Protein AF-0000000079720288 (afdb_homodimer)

Secondary structure (DSSP, 8-state):
-----------------HHHHHHHHHHHTT-HHHHHHHHTT--SHHHHHHHHHHHHHHT-HHHHHHHHHHHHHH-TT-HHHHHHHHHHHHHTT-HHHHHHHHHHHHHH-TT-HHHHHHHHHHHHHTT-HHHHHHHHHHHHHH-TT-HHHHHHHHHHHHHTT-HHHHHHHHHHHHHH-TT-HHHHHHHHHHHHHTT-HHHHHHHHHHHHHTT---HHHHHHHHHHHHHTT-HHHHHHHHHHHHTT-TT-HHHHHHHHHHHHHTT-HHHHHHHHHHHHHHH----HHHHHHHHHHHHHTT-HHHHHHHHHHHHHH-TT-HHHHHHHHHHHHHHH--HHHHHHHHHHHHHHHGGG--HHHHHHHHHHHHHHHHHHHT--/-----------------HHHHHHHHHHHTT-HHHHHHHHTT--SHHHHHHHHHHHHHHT-HHHHHHHHHHHHHH-TT-HHHHHHHHHHHHHTT-HHHHHHHHHHHHHH-TT-HHHHHHHHHHHHHTT-HHHHHHHHHHHHHH-TT-HHHHHHHHHHHHHTT-HHHHHHHHHHHHHH-TT-HHHHHHHHHHHHHTT-HHHHHHHHHHHHHTT---HHHHHHHHHHHHHTT-HHHHHHHHHHHHTT-TT-HHHHHHHHHHHHHTT-HHHHHHHHHHHHHHH----HHHHHHHHHHHHHTT-HHHHHHHHHHHHHH-TT-HHHHHHHHHHHHHHH--HHHHHHHHHHHHHHHGGG--HHHHHHHHHHHHHHHHHHHH--

Solvent-accessible surface area (backbone atoms only — not comparable to full-atom values): 38077 Å² total; per-residue (Å²): 137,83,79,76,79,78,77,77,76,73,77,74,74,73,67,78,53,74,65,52,54,54,24,46,50,30,42,71,66,56,39,32,72,62,14,36,59,51,24,65,74,39,87,46,70,68,30,48,53,48,37,19,52,33,28,45,74,53,62,36,50,69,62,14,48,53,42,30,47,54,51,33,73,75,38,74,79,42,57,64,49,42,52,53,40,24,53,49,25,49,76,70,65,36,31,69,62,16,29,54,44,22,50,51,49,25,68,77,43,75,77,44,35,52,34,26,32,53,26,13,54,20,25,45,77,67,71,38,49,73,62,12,50,50,25,20,49,49,14,29,71,67,31,68,61,41,38,70,32,30,43,53,51,21,54,52,24,44,76,69,69,34,45,69,62,20,50,61,38,30,50,43,33,36,71,72,32,72,81,42,60,71,46,42,48,46,54,19,49,29,28,41,76,69,68,34,41,83,70,10,44,61,37,50,52,48,36,46,74,72,66,52,86,47,62,68,55,25,49,52,46,16,53,39,28,43,75,69,66,36,33,69,60,12,26,52,26,14,52,56,33,30,72,78,38,80,68,39,41,67,30,29,36,44,32,11,51,22,28,43,77,68,68,36,54,68,61,11,49,54,28,32,52,48,20,52,59,61,54,60,71,74,53,27,66,55,27,41,51,52,15,52,51,25,48,76,67,68,34,51,70,60,15,36,54,24,19,49,50,16,22,69,53,34,75,81,41,62,64,34,52,48,49,31,29,54,46,44,38,69,68,67,66,42,49,69,62,28,40,53,43,39,49,52,47,41,74,75,57,38,83,67,80,42,73,67,40,53,52,40,54,54,48,44,54,52,32,52,49,54,52,57,70,68,55,130,136,84,80,78,78,78,77,76,74,74,76,73,74,75,67,79,53,76,66,53,54,56,24,46,50,30,43,72,65,56,39,33,70,63,15,37,60,50,24,65,74,40,88,45,69,70,29,48,53,49,37,20,50,32,28,46,73,54,61,37,50,69,61,13,48,53,42,30,47,54,51,31,71,74,36,74,78,43,56,64,49,44,53,54,41,26,53,48,25,49,76,70,66,35,31,68,62,16,30,54,43,24,49,51,49,26,68,76,42,75,77,46,33,51,35,26,32,52,26,13,54,22,25,44,76,68,71,37,50,74,62,11,50,51,25,20,50,50,14,29,70,68,31,67,62,41,38,69,31,29,44,53,51,22,54,52,24,44,76,67,69,34,45,68,60,22,50,62,39,30,50,44,31,35,71,72,31,73,82,41,60,69,46,41,50,46,54,19,49,27,29,42,76,68,68,33,40,83,71,10,44,62,37,50,52,48,36,46,74,72,67,52,85,49,61,68,54,26,49,52,43,16,54,39,28,42,73,69,67,35,35,71,60,11,26,51,27,13,52,55,32,30,73,79,36,81,70,40,41,69,30,30,37,43,31,10,51,22,27,43,77,68,68,36,53,68,62,10,49,52,28,33,51,49,20,53,57,59,55,60,72,75,53,27,67,56,26,41,51,50,14,53,50,25,48,75,66,66,34,52,68,61,15,36,52,26,18,48,50,16,21,68,52,35,77,81,40,63,64,33,54,48,50,32,28,54,46,44,38,69,69,66,66,40,50,70,63,28,39,53,42,40,50,52,47,44,73,75,56,35,83,71,72,42,73,67,37,51,52,42,53,53,49,44,55,50,32,52,51,53,53,56,69,69,55,130

Organism: NCBI:txid616991

Radius of gyration: 35.98 Å; Cα contacts (8 Å, |Δi|>4): 1032; chains: 2; bounding box: 65×144×91 Å

pLDDT: mean 92.81, std 12.72, range [30.75, 98.81]

Sequence (752 aa):
MFRILFLLSVAKVGAQSSTLAVSDSLYADGNYALAINEYAKEGSYSAQLQIARAYNAMGNYDKALVQYDNIVQKNSSHVLAKYELGKLYLKLKKYDAARLVFSELAEKNNLNPEYFYYLGEALKELNLFPEGIAAYKKSVKLDSTHLRSIFQLGKYYVIQRERDSVLKYVNKGLNFYENDVSLINLKALANYNDNLIWLALPYFERLVELGEHKEYIYEKMGYSYFAMAKYEKAKEAYENLLTFDEENPVALFGVGSAYSKLQQLDSAKIYIKKSIEVQKVVLDKEYNALARLAVEQNDLELAIKYYERAFIEDPSGYLYKYEVCLLTDQHYKKPEKSLKCYEEYLNKFGGKKDYFSEFTSKRIVELKEEIHMDTPMFRILFLLSVAKVGAQSSTLAVSDSLYADGNYALAINEYAKEGSYSAQLQIARAYNAMGNYDKALVQYDNIVQKNSSHVLAKYELGKLYLKLKKYDAARLVFSELAEKNNLNPEYFYYLGEALKELNLFPEGIAAYKKSVKLDSTHLRSIFQLGKYYVIQRERDSVLKYVNKGLNFYENDVSLINLKALANYNDNLIWLALPYFERLVELGEHKEYIYEKMGYSYFAMAKYEKAKEAYENLLTFDEENPVALFGVGSAYSKLQQLDSAKIYIKKSIEVQKVVLDKEYNALARLAVEQNDLELAIKYYERAFIEDPSGYLYKYEVCLLTDQHYKKPEKSLKCYEEYLNKFGGKKDYFSEFTSKRIVELKEEIHMDTP

InterPro domains:
  IPR011990 Tetratricopeptide-like helical domain superfamily [G3DSA:1.25.40.10] (16-182)
  IPR011990 Tetratricopeptide-like helical domain superfamily [G3DSA:1.25.40.10] (192-374)
  IPR011990 Tetratricopeptide-like helical domain superfamily [SSF48452] (50-348)
  IPR019734 Tetratricopeptide repeat [PF13181] (217-248)
  IPR019734 Tetratricopeptide repeat [PF13181] (252-279)
  IPR019734 Tetratricopeptide repeat [PF13181] (287-310)
  IPR019734 Tetratricopeptide repeat [PS50005] (45-78)
  IPR019734 Tetratricopeptide repeat [PS50005] (113-146)
  IPR019734 Tetratricopeptide repeat [PS50005] (215-248)
  IPR019734 Tetratricopeptide repeat [PS50005] (284-317)
  IPR019734 Tetratricopeptide repeat [SM00028] (45-78)
  IPR019734 Tetratricopeptide repeat [SM00028] (79-112)
  IPR019734 Tetratricopeptide repeat [SM00028] (113-146)
  IPR019734 Tetratricopeptide repeat [SM00028] (147-180)
  IPR019734 Tetratricopeptide repeat [SM00028] (181-214)
  IPR019734 Tetratricopeptide repeat [SM00028] (215-248)
  IPR019734 Tetratricopeptide repeat [SM00028] (249-282)
  IPR019734 Tetratricopeptide repeat [SM00028] (284-317)

Structure (mmCIF, N/CA/C/O backbone):
data_AF-0000000079720288-model_v1
#
loop_
_entity.id
_entity.type
_entity.pdbx_description
1 polymer 'Tetratricopeptide repeat protein'
#
loop_
_atom_site.group_PDB
_atom_site.id
_atom_site.type_symbol
_atom_site.label_atom_id
_atom_site.label_alt_id
_atom_site.label_comp_id
_atom_site.label_asym_id
_atom_site.label_entity_id
_atom_site.label_seq_id
_atom_site.pdbx_PDB_ins_code
_atom_site.Cartn_x
_atom_site.C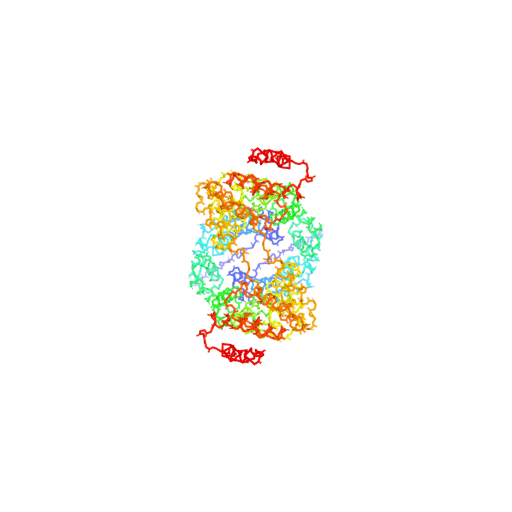artn_y
_atom_site.Cartn_z
_atom_site.occupancy
_atom_site.B_iso_or_equiv
_atom_site.auth_seq_id
_atom_site.auth_comp_id
_atom_site.auth_asym_id
_atom_site.auth_atom_id
_atom_site.pdbx_PDB_model_num
ATOM 1 N N . MET A 1 1 ? 18.625 80.125 20.625 1 30.75 1 MET A N 1
ATOM 2 C CA . MET A 1 1 ? 17.859 79.188 21.453 1 30.75 1 MET A CA 1
ATOM 3 C C . MET A 1 1 ? 16.969 78.312 20.594 1 30.75 1 MET A C 1
ATOM 5 O O . MET A 1 1 ? 15.914 78.75 20.125 1 30.75 1 MET A O 1
ATOM 9 N N . PHE A 1 2 ? 17.562 77.438 19.719 1 38.78 2 PHE A N 1
ATOM 10 C CA . PHE A 1 2 ? 17 76.562 18.703 1 38.78 2 PHE A CA 1
ATOM 11 C C . PHE A 1 2 ? 16.172 75.438 19.359 1 38.78 2 PHE A C 1
ATOM 13 O O . PHE A 1 2 ? 16.719 74.625 20.094 1 38.78 2 PHE A O 1
ATOM 20 N N . ARG A 1 3 ? 14.852 75.688 19.672 1 45.75 3 ARG A N 1
ATOM 21 C CA . ARG A 1 3 ? 13.859 74.75 20.188 1 45.75 3 ARG A CA 1
ATOM 22 C C . ARG A 1 3 ? 13.688 73.562 19.25 1 45.75 3 ARG A C 1
ATOM 24 O O . ARG A 1 3 ? 13.258 73.688 18.109 1 45.75 3 ARG A O 1
ATOM 31 N N . ILE A 1 4 ? 14.586 72.562 19.312 1 41.19 4 ILE A N 1
ATOM 32 C CA . ILE A 1 4 ? 14.438 71.312 18.609 1 41.19 4 ILE A CA 1
ATOM 33 C C . ILE A 1 4 ? 13.172 70.562 19.078 1 41.19 4 ILE A C 1
ATOM 35 O O . ILE A 1 4 ? 13.031 70.25 20.266 1 41.19 4 ILE A O 1
ATOM 39 N N . LEU A 1 5 ? 12.008 70.875 18.5 1 36.59 5 LEU A N 1
ATOM 40 C CA . LEU A 1 5 ? 10.742 70.188 18.688 1 36.59 5 LEU A CA 1
ATOM 41 C C . LEU A 1 5 ? 10.875 68.688 18.297 1 36.59 5 LEU A C 1
ATOM 43 O O . LEU A 1 5 ? 11.102 68.375 17.125 1 36.59 5 LEU A O 1
ATOM 47 N N . PHE A 1 6 ? 11.43 67.875 19.219 1 37.09 6 PHE A N 1
ATOM 48 C CA . PHE A 1 6 ? 11.453 66.438 19.047 1 37.09 6 PHE A CA 1
ATOM 49 C C . PHE A 1 6 ? 10.031 65.938 18.922 1 37.09 6 PHE A C 1
ATOM 51 O O . PHE A 1 6 ? 9.242 66 19.859 1 37.09 6 PHE A O 1
ATOM 58 N N . LEU A 1 7 ? 9.43 65.812 17.703 1 36.62 7 LEU A N 1
ATOM 59 C CA . LEU A 1 7 ? 8.164 65.188 17.406 1 36.62 7 LEU A CA 1
ATOM 60 C C . LEU A 1 7 ? 8.25 63.688 17.719 1 36.62 7 LEU A C 1
ATOM 62 O O . LEU A 1 7 ? 9.031 62.969 17.109 1 36.62 7 LEU A O 1
ATOM 66 N N . LEU A 1 8 ? 7.98 63.281 18.953 1 35.34 8 LEU A N 1
ATOM 67 C CA . LEU A 1 8 ? 7.789 61.906 19.375 1 35.34 8 LEU A CA 1
ATOM 68 C C . LEU A 1 8 ? 6.68 61.219 18.562 1 35.34 8 LEU A C 1
ATOM 70 O O . LEU A 1 8 ? 5.512 61.594 18.688 1 35.34 8 LEU A O 1
ATOM 74 N N . SER A 1 9 ? 6.957 60.844 17.328 1 34.72 9 SER A N 1
ATOM 75 C CA . SER A 1 9 ? 5.992 60 16.609 1 34.72 9 SER A CA 1
ATOM 76 C C . SER A 1 9 ? 5.688 58.719 17.375 1 34.72 9 SER A C 1
ATOM 78 O O . SER A 1 9 ? 6.586 57.906 17.609 1 34.72 9 SER A O 1
ATOM 80 N N . VAL A 1 10 ? 4.793 58.75 18.281 1 37.22 10 VAL A N 1
ATOM 81 C CA . VAL A 1 10 ? 4.258 57.562 18.938 1 37.22 10 VAL A CA 1
ATOM 82 C C . VAL A 1 10 ? 3.775 56.562 17.875 1 37.22 10 VAL A C 1
ATOM 84 O O . VAL A 1 10 ? 2.893 56.906 17.078 1 37.22 10 VAL A O 1
ATOM 87 N N . ALA A 1 11 ? 4.637 55.719 17.406 1 40 11 ALA A N 1
ATOM 88 C CA . ALA A 1 11 ? 4.219 54.562 16.609 1 40 11 ALA A CA 1
ATOM 89 C C . ALA A 1 11 ? 3.08 53.812 17.281 1 40 11 ALA A C 1
ATOM 91 O O . ALA A 1 11 ? 3.217 53.375 18.422 1 40 11 ALA A O 1
ATOM 92 N N . LYS A 1 12 ? 1.829 54.156 17 1 40.34 12 LYS A N 1
ATOM 93 C CA . LYS A 1 12 ? 0.601 53.438 17.328 1 40.34 12 LYS A CA 1
ATOM 94 C C . LYS A 1 12 ? 0.75 51.938 17.062 1 40.34 12 LYS A C 1
ATOM 96 O O . LYS A 1 12 ? 0.795 51.5 15.914 1 40.34 12 LYS A O 1
ATOM 101 N N . VAL A 1 13 ? 1.497 51.281 17.828 1 39.47 13 VAL A N 1
ATOM 102 C CA . VAL A 1 13 ? 1.379 49.844 17.812 1 39.47 13 VAL A CA 1
ATOM 103 C C . VAL A 1 13 ? -0.095 49.438 17.812 1 39.47 13 VAL A C 1
ATOM 105 O O . VAL A 1 13 ? -0.84 49.812 18.734 1 39.47 13 VAL A O 1
ATOM 108 N N . GLY A 1 14 ? -0.836 49.312 16.703 1 37.09 14 GLY A N 1
ATOM 109 C CA . GLY A 1 14 ? -2.242 49 16.5 1 37.09 14 GLY A CA 1
ATOM 110 C C . GLY A 1 14 ? -2.762 47.906 17.422 1 37.09 14 GLY A C 1
ATOM 111 O O . GLY A 1 14 ? -2.154 46.844 17.547 1 37.09 14 GLY A O 1
ATOM 112 N N . ALA A 1 15 ? -3.4 48.219 18.547 1 41.47 15 ALA A N 1
ATOM 113 C CA . ALA A 1 15 ? -4.301 47.344 19.312 1 41.47 15 ALA A CA 1
ATOM 114 C C . ALA A 1 15 ? -5.023 46.344 18.406 1 41.47 15 ALA A C 1
ATOM 116 O O . ALA A 1 15 ? -5.609 46.75 17.391 1 41.47 15 ALA A O 1
ATOM 117 N N . GLN A 1 16 ? -4.566 45.156 18.312 1 50.44 16 GLN A N 1
ATOM 118 C CA . GLN A 1 16 ? -5.473 44.219 17.625 1 50.44 16 GLN A CA 1
ATOM 119 C C . GLN A 1 16 ? -6.93 44.562 17.938 1 50.44 16 GLN A C 1
ATOM 121 O O . GLN A 1 16 ? -7.301 44.719 19.094 1 50.44 16 GLN A O 1
ATOM 126 N N . SER A 1 17 ? -7.668 45.219 17.094 1 53.34 17 SER A N 1
ATOM 127 C CA . SER A 1 17 ? -9.078 45.562 17.25 1 53.34 17 SER A CA 1
ATOM 128 C C . SER A 1 17 ? -9.859 44.438 17.891 1 53.34 17 SER A C 1
ATOM 130 O O . SER A 1 17 ? -9.508 43.25 17.734 1 53.34 17 SER A O 1
ATOM 132 N N . SER A 1 18 ? -10.578 44.594 19.109 1 61 18 SER A N 1
ATOM 133 C CA . SER A 1 18 ? -11.492 43.688 19.781 1 61 18 SER A CA 1
ATOM 134 C C . SER A 1 18 ? -12.133 42.688 18.812 1 61 18 SER A C 1
ATOM 136 O O . SER A 1 18 ? -12.305 41.531 19.141 1 61 18 SER A O 1
ATOM 138 N N . THR A 1 19 ? -12.328 43.031 17.547 1 64.69 19 THR A N 1
ATOM 139 C CA . THR A 1 19 ? -12.961 42.188 16.531 1 64.69 19 THR A CA 1
ATOM 140 C C . THR A 1 19 ? -12.023 41.094 16.094 1 64.69 19 THR A C 1
ATOM 142 O O . THR A 1 19 ? -12.438 39.938 15.914 1 64.69 19 THR A O 1
ATOM 145 N N . LEU A 1 20 ? -10.734 41.312 16.094 1 77.25 20 LEU A N 1
ATOM 146 C CA . LEU A 1 20 ? -9.766 40.312 15.672 1 77.25 20 LEU A CA 1
ATOM 147 C C . LEU A 1 20 ? -9.555 39.25 16.75 1 77.25 20 LEU A C 1
ATOM 149 O O . LEU A 1 20 ? -9.344 38.062 16.438 1 77.25 20 LEU A O 1
ATOM 153 N N . ALA A 1 21 ? -9.867 39.688 17.922 1 80.62 21 ALA A N 1
ATOM 154 C CA . ALA A 1 21 ? -9.703 38.719 19.016 1 80.62 21 ALA A CA 1
ATOM 155 C C . ALA A 1 21 ? -10.781 37.656 18.969 1 80.62 21 ALA A C 1
ATOM 157 O O . ALA A 1 21 ? -10.5 36.469 19.188 1 80.62 21 ALA A O 1
ATOM 158 N N . VAL A 1 22 ? -12.055 38.125 18.703 1 84.5 22 VAL A N 1
ATOM 159 C CA . VAL A 1 22 ? -13.164 37.188 18.641 1 84.5 22 VAL A CA 1
ATOM 160 C C . VAL A 1 22 ? -12.961 36.25 17.453 1 84.5 22 VAL A C 1
ATOM 162 O O . VAL A 1 22 ? -13.109 35.031 17.578 1 84.5 22 VAL A O 1
ATOM 165 N N . SER A 1 23 ? -12.641 36.75 16.266 1 87.5 23 SER A N 1
ATOM 166 C CA . SER A 1 23 ? -12.43 35.969 15.062 1 87.5 23 SER A CA 1
ATOM 167 C C . SER A 1 23 ? -11.258 35 15.234 1 87.5 23 SER A C 1
ATOM 169 O O . SER A 1 23 ? -11.336 33.844 14.844 1 87.5 23 SER A O 1
ATOM 171 N N . ASP A 1 24 ? -10.266 35.438 15.906 1 88.25 24 ASP A N 1
ATOM 172 C CA . ASP A 1 24 ? -9.102 34.594 16.172 1 88.25 24 ASP A CA 1
ATOM 173 C C . ASP A 1 24 ? -9.453 33.438 17.109 1 88.25 24 ASP A C 1
ATOM 175 O O . ASP A 1 24 ? -8.961 32.312 16.953 1 88.25 24 ASP A O 1
ATOM 179 N N . SER A 1 25 ? -10.227 33.781 18.078 1 86.81 25 SER A N 1
ATOM 180 C CA . SER A 1 25 ? -10.672 32.75 19.016 1 86.81 25 SER A CA 1
ATOM 181 C C . SER A 1 25 ? -11.492 31.672 18.297 1 86.81 25 SER A C 1
ATOM 183 O O . SER A 1 25 ? -11.273 30.469 18.5 1 86.81 25 SER A O 1
ATOM 185 N N . LEU A 1 26 ? -12.398 32.094 17.422 1 87 26 LEU A N 1
ATOM 186 C CA . LEU A 1 26 ? -13.211 31.172 16.641 1 87 26 LEU A CA 1
ATOM 187 C C . LEU A 1 26 ? -12.328 30.297 15.758 1 87 26 LEU A C 1
ATOM 189 O O . LEU A 1 26 ? -12.5 29.078 15.719 1 87 26 LEU A O 1
ATOM 193 N N . TYR A 1 27 ? -11.391 30.859 15.109 1 90.06 27 TYR A N 1
ATOM 194 C CA . TYR A 1 27 ? -10.453 30.141 14.258 1 90.06 27 TYR A CA 1
ATOM 195 C C . TYR A 1 27 ? -9.648 29.141 15.062 1 90.06 27 TYR A C 1
ATOM 197 O O . TYR A 1 27 ? -9.492 27.984 14.656 1 90.06 27 TYR A O 1
ATOM 205 N N . ALA A 1 28 ? -9.133 29.562 16.172 1 86.5 28 ALA A N 1
ATOM 206 C CA . ALA A 1 28 ? -8.289 28.719 17.016 1 86.5 28 ALA A CA 1
ATOM 207 C C . ALA A 1 28 ? -9.062 27.5 17.531 1 86.5 28 ALA A C 1
ATOM 209 O O . ALA A 1 28 ? -8.492 26.438 17.719 1 86.5 28 ALA A O 1
ATOM 210 N N . ASP A 1 29 ? -10.336 27.672 17.688 1 83.88 29 ASP A N 1
ATOM 211 C CA . ASP A 1 29 ? -11.195 26.594 18.188 1 83.88 29 ASP A CA 1
ATOM 212 C C . ASP A 1 29 ? -11.672 25.688 17.062 1 83.88 29 ASP A C 1
ATOM 214 O O . ASP A 1 29 ? -12.359 24.703 17.297 1 83.88 29 ASP A O 1
ATOM 218 N N . GLY A 1 30 ? -11.383 26.078 15.883 1 87 30 GLY A N 1
ATOM 219 C CA . GLY A 1 30 ? -11.742 25.25 14.742 1 87 30 GLY A CA 1
ATOM 220 C C . GLY A 1 30 ? -13.078 25.625 14.133 1 87 30 GLY A C 1
ATOM 221 O O . GLY A 1 30 ? -13.586 24.922 13.25 1 87 30 GLY A O 1
ATOM 222 N N . ASN A 1 31 ? -13.68 26.641 14.711 1 86.31 31 ASN A N 1
ATOM 223 C CA . ASN A 1 31 ? -14.93 27.125 14.133 1 86.31 31 ASN A CA 1
ATOM 224 C C . ASN A 1 31 ? -14.672 28.016 12.922 1 86.31 31 ASN A C 1
ATOM 226 O O . ASN A 1 31 ? -14.891 29.234 12.977 1 86.31 31 ASN A O 1
ATOM 230 N N . TYR A 1 32 ? -14.328 27.422 11.828 1 91 32 TYR A N 1
ATOM 231 C CA . TYR A 1 32 ? -13.766 28.141 10.688 1 91 32 TYR A CA 1
ATOM 232 C C . TYR A 1 32 ? -14.844 28.938 9.961 1 91 32 TYR A C 1
ATOM 234 O O . TYR A 1 32 ? -14.602 30.078 9.547 1 91 32 TYR A O 1
ATOM 242 N N . ALA A 1 33 ? -16.031 28.344 9.789 1 86.25 33 ALA A N 1
ATOM 243 C CA . ALA A 1 33 ? -17.094 29.047 9.086 1 86.25 33 ALA A CA 1
ATOM 244 C C . ALA A 1 33 ? -17.453 30.344 9.789 1 86.25 33 ALA A C 1
ATOM 246 O O . ALA A 1 33 ? -17.547 31.406 9.156 1 86.25 33 ALA A O 1
ATOM 247 N N . LEU A 1 34 ? -17.625 30.234 11.078 1 86.94 34 LEU A N 1
ATOM 248 C CA . LEU A 1 34 ? -17.953 31.422 11.859 1 86.94 34 LEU A CA 1
ATOM 249 C C . LEU A 1 34 ? -16.797 32.406 11.859 1 86.94 34 LEU A C 1
ATOM 251 O O . LEU A 1 34 ? -17.016 33.625 11.789 1 86.94 34 LEU A O 1
ATOM 255 N N . ALA A 1 35 ? -15.609 31.859 11.977 1 91.62 35 ALA A N 1
ATOM 256 C CA . ALA A 1 35 ? -14.43 32.719 11.938 1 91.62 35 ALA A CA 1
ATOM 257 C C . ALA A 1 35 ? -14.359 33.5 10.633 1 91.62 35 ALA A C 1
ATOM 259 O O . ALA A 1 35 ? -14.07 34.688 10.633 1 91.62 35 ALA A O 1
ATOM 260 N N . ILE A 1 36 ? -14.609 32.875 9.531 1 92.12 36 ILE A N 1
ATOM 261 C CA . ILE A 1 36 ? -14.555 33.5 8.219 1 92.12 36 ILE A CA 1
ATOM 262 C C . ILE A 1 36 ? -15.539 34.656 8.172 1 92.12 36 ILE A C 1
ATOM 264 O O . ILE A 1 36 ? -15.203 35.75 7.707 1 92.12 36 ILE A O 1
ATOM 268 N N . ASN A 1 37 ? -16.781 34.438 8.672 1 90.38 37 ASN A N 1
ATOM 269 C CA . ASN A 1 37 ? -17.797 35.5 8.688 1 90.38 37 ASN A CA 1
ATOM 270 C C . ASN A 1 37 ? -17.344 36.688 9.508 1 90.38 37 ASN A C 1
ATOM 272 O O . ASN A 1 37 ? -17.578 37.844 9.117 1 90.38 37 ASN A O 1
ATOM 276 N N . GLU A 1 38 ? -16.734 36.375 10.625 1 91.31 38 GLU A N 1
ATOM 277 C CA . GLU A 1 38 ? -16.266 37.469 11.484 1 91.31 38 GLU A CA 1
ATOM 278 C C . GLU A 1 38 ? -15.086 38.188 10.844 1 91.31 38 GLU A C 1
ATOM 280 O O . GLU A 1 38 ? -15.008 39.438 10.898 1 91.31 38 GLU A O 1
ATOM 285 N N . TYR A 1 39 ? -14.148 37.469 10.242 1 93.75 39 TYR A N 1
ATOM 286 C CA . TYR A 1 39 ? -13 38.062 9.586 1 93.75 39 TYR A CA 1
ATOM 287 C C . TYR A 1 39 ? -13.438 38.938 8.414 1 93.75 39 TYR A C 1
ATOM 289 O O . TYR A 1 39 ? -12.82 39.969 8.141 1 93.75 39 TYR A O 1
ATOM 297 N N . ALA A 1 40 ? -14.445 38.5 7.742 1 91.88 40 ALA A N 1
ATOM 298 C CA . ALA A 1 40 ? -14.906 39.188 6.539 1 91.88 40 ALA A CA 1
ATOM 299 C C . ALA A 1 40 ? -15.367 40.594 6.859 1 91.88 40 ALA A C 1
ATOM 301 O O . ALA A 1 40 ? -15.43 41.469 5.973 1 91.88 40 ALA A O 1
ATOM 302 N N . LYS A 1 41 ? -15.656 40.75 8.148 1 91.44 41 LYS A N 1
ATOM 303 C CA . LYS A 1 41 ? -16.109 42.062 8.562 1 91.44 41 LYS A CA 1
ATOM 304 C C . LYS A 1 41 ? -14.93 43.031 8.656 1 91.44 41 LYS A C 1
ATOM 306 O O . LYS A 1 41 ? -15.133 44.25 8.688 1 91.44 41 LYS A O 1
ATOM 311 N N . GLU A 1 42 ? -13.828 42.281 8.703 1 84.94 42 GLU A N 1
ATOM 312 C CA . GLU A 1 42 ? -12.602 43.062 8.789 1 84.94 42 GLU A CA 1
ATOM 313 C C . GLU A 1 42 ? -11.867 43.094 7.449 1 84.94 42 GLU A C 1
ATOM 315 O O . GLU A 1 42 ? -11.828 42.094 6.734 1 84.94 42 GLU A O 1
ATOM 320 N N . GLY A 1 43 ? -11.562 44.125 6.797 1 81.44 43 GLY A N 1
ATOM 321 C CA . GLY A 1 43 ? -10.914 44.281 5.504 1 81.44 43 GLY A CA 1
ATOM 322 C C . GLY A 1 43 ? -9.406 44.375 5.594 1 81.44 43 GLY A C 1
ATOM 323 O O . GLY A 1 43 ? -8.734 44.688 4.609 1 81.44 43 GLY A O 1
ATOM 324 N N . SER A 1 44 ? -8.836 43.969 6.707 1 87.5 44 SER A N 1
ATOM 325 C CA . SER A 1 44 ? -7.391 44.094 6.898 1 87.5 44 SER A CA 1
ATOM 326 C C . SER A 1 44 ? -6.66 42.906 6.266 1 87.5 44 SER A C 1
ATOM 328 O O . SER A 1 44 ? -7.273 41.906 5.934 1 87.5 44 SER A O 1
ATOM 330 N N . TYR A 1 45 ? -5.387 43.094 5.984 1 88.62 45 TYR A N 1
ATOM 331 C CA . TYR A 1 45 ? -4.523 42.031 5.5 1 88.62 45 TYR A CA 1
ATOM 332 C C . TYR A 1 45 ? -4.613 40.812 6.402 1 88.62 45 TYR A C 1
ATOM 334 O O . TYR A 1 45 ? -4.754 39.688 5.918 1 88.62 45 TYR A O 1
ATOM 342 N N . SER A 1 46 ? -4.461 41.031 7.68 1 89.06 46 SER A N 1
ATOM 343 C CA . SER A 1 46 ? -4.5 39.938 8.641 1 89.06 46 SER A CA 1
ATOM 344 C C . SER A 1 46 ? -5.805 39.156 8.539 1 89.06 46 SER A C 1
ATOM 346 O O . SER A 1 46 ? -5.801 37.938 8.555 1 89.06 46 SER A O 1
ATOM 348 N N . ALA A 1 47 ? -6.863 39.875 8.414 1 92.31 47 ALA A N 1
ATOM 349 C CA . ALA A 1 47 ? -8.164 39.219 8.289 1 92.31 47 ALA A CA 1
ATOM 350 C C . ALA A 1 47 ? -8.258 38.406 7.004 1 92.31 47 ALA A C 1
ATOM 352 O O . ALA A 1 47 ? -8.766 37.281 7.004 1 92.31 47 ALA A O 1
ATOM 353 N N . GLN A 1 48 ? -7.797 38.969 5.922 1 93.19 48 GLN A N 1
ATOM 354 C CA . GLN A 1 48 ? -7.816 38.25 4.641 1 93.19 48 GLN A CA 1
ATOM 355 C C . GLN A 1 48 ? -6.973 37 4.695 1 93.19 48 GLN A C 1
ATOM 357 O O . GLN A 1 48 ? -7.383 35.938 4.18 1 93.19 48 GLN A O 1
ATOM 362 N N . LEU A 1 49 ? -5.805 37.062 5.254 1 94.19 49 LEU A N 1
ATOM 363 C CA . LEU A 1 49 ? -4.938 35.906 5.402 1 94.19 49 LEU A CA 1
ATOM 364 C C . LEU A 1 49 ? -5.613 34.812 6.234 1 94.19 49 LEU A C 1
ATOM 366 O O . LEU A 1 49 ? -5.543 33.656 5.898 1 94.19 49 LEU A O 1
ATOM 370 N N . GLN A 1 50 ? -6.297 35.281 7.285 1 94.5 50 GLN A N 1
ATOM 371 C CA . GLN A 1 50 ? -6.977 34.312 8.156 1 94.5 50 GLN A CA 1
ATOM 372 C C . GLN A 1 50 ? -8.148 33.656 7.441 1 94.5 50 GLN A C 1
ATOM 374 O O . GLN A 1 50 ? -8.453 32.469 7.691 1 94.5 50 GLN A O 1
ATOM 379 N N . ILE A 1 51 ? -8.805 34.375 6.566 1 95.38 51 ILE A N 1
ATOM 380 C CA . ILE A 1 51 ? -9.867 33.781 5.766 1 95.38 51 ILE A CA 1
ATOM 381 C C . ILE A 1 51 ? -9.289 32.719 4.855 1 95.38 51 ILE A C 1
ATOM 383 O O . ILE A 1 51 ? -9.844 31.625 4.75 1 95.38 51 ILE A O 1
ATOM 387 N N . ALA A 1 52 ? -8.141 33 4.184 1 96.38 52 ALA A N 1
ATOM 388 C CA . ALA A 1 52 ? -7.461 32 3.355 1 96.38 52 ALA A CA 1
ATOM 389 C C . ALA A 1 52 ? -7.109 30.75 4.168 1 96.38 52 ALA A C 1
ATOM 391 O O . ALA A 1 52 ? -7.375 29.625 3.738 1 96.38 52 ALA A O 1
ATOM 392 N N . ARG A 1 53 ? -6.582 30.969 5.355 1 96 53 ARG A N 1
ATOM 393 C CA . ARG A 1 53 ? -6.203 29.875 6.25 1 96 53 ARG A CA 1
ATOM 394 C C . ARG A 1 53 ? -7.422 29.047 6.66 1 96 53 ARG A C 1
ATOM 396 O O . ARG A 1 53 ? -7.348 27.828 6.758 1 96 53 ARG A O 1
ATOM 403 N N . ALA A 1 54 ? -8.492 29.734 6.922 1 95.06 54 ALA A N 1
ATOM 404 C CA . ALA A 1 54 ? -9.719 29.047 7.332 1 95.06 54 ALA A CA 1
ATOM 405 C C . ALA A 1 54 ? -10.25 28.141 6.219 1 95.06 54 ALA A C 1
ATOM 407 O O . ALA A 1 54 ? -10.594 26.984 6.461 1 95.06 54 ALA A O 1
ATOM 408 N N . TYR A 1 55 ? -10.242 28.656 4.977 1 95.38 55 TYR A N 1
ATOM 409 C CA . TYR A 1 55 ? -10.672 27.828 3.855 1 95.38 55 TYR A CA 1
ATOM 410 C C . TYR A 1 55 ? -9.742 26.641 3.668 1 95.38 55 TYR A C 1
ATOM 412 O O . TYR A 1 55 ? -10.203 25.531 3.379 1 95.38 55 TYR A O 1
ATOM 420 N N . ASN A 1 56 ? -8.461 26.859 3.801 1 95.94 56 ASN A N 1
ATOM 421 C CA . ASN A 1 56 ? -7.488 25.781 3.713 1 95.94 56 ASN A CA 1
ATOM 422 C C . ASN A 1 56 ? -7.738 24.719 4.781 1 95.94 56 ASN A C 1
ATOM 424 O O . ASN A 1 56 ? -7.73 23.516 4.488 1 95.94 56 ASN A O 1
ATOM 428 N N . ALA A 1 57 ? -7.992 25.156 5.992 1 93.62 57 ALA A N 1
ATOM 429 C CA . ALA A 1 57 ? -8.234 24.25 7.109 1 93.62 57 ALA A CA 1
ATOM 430 C C . ALA A 1 57 ? -9.516 23.453 6.898 1 93.62 57 ALA A C 1
ATOM 432 O O . ALA A 1 57 ? -9.602 22.281 7.289 1 93.62 57 ALA A O 1
ATOM 433 N N . MET A 1 58 ? -10.492 24.047 6.273 1 93.31 58 MET A N 1
ATOM 434 C CA . MET A 1 58 ? -11.773 23.406 6.012 1 93.31 58 MET A CA 1
ATOM 435 C C . MET A 1 58 ? -11.656 22.406 4.867 1 93.31 58 MET A C 1
ATOM 437 O O . MET A 1 58 ? -12.547 21.578 4.672 1 93.31 58 MET A O 1
ATOM 441 N N . GLY A 1 59 ? -10.617 22.562 4.094 1 94.19 59 GLY A N 1
ATOM 442 C CA . GLY A 1 59 ? -10.406 21.656 2.973 1 94.19 59 GLY A CA 1
ATOM 443 C C . GLY A 1 59 ? -10.953 22.203 1.663 1 94.19 59 GLY A C 1
ATOM 444 O O . GLY A 1 59 ? -10.922 21.5 0.642 1 94.19 59 GLY A O 1
ATOM 445 N N . ASN A 1 60 ? -11.57 23.359 1.724 1 94.94 60 ASN A N 1
ATOM 446 C CA . ASN A 1 60 ? -11.969 24 0.473 1 94.94 60 ASN A CA 1
ATOM 447 C C . ASN A 1 60 ? -10.789 24.703 -0.199 1 94.94 60 ASN A C 1
ATOM 449 O O . ASN A 1 60 ? -10.617 25.906 -0.051 1 94.94 60 ASN A O 1
ATOM 453 N N . TYR A 1 61 ? -10.016 23.984 -0.931 1 97.06 61 TYR A N 1
ATOM 454 C CA . TYR A 1 61 ? -8.719 24.438 -1.426 1 97.06 61 TYR A CA 1
ATOM 455 C C . TYR A 1 61 ? -8.898 25.422 -2.576 1 97.06 61 TYR A C 1
ATOM 457 O O . TYR A 1 61 ? -8.078 26.328 -2.758 1 97.06 61 TYR A O 1
ATOM 465 N N . ASP A 1 62 ? -9.977 25.328 -3.379 1 95.75 62 ASP A N 1
ATOM 466 C CA . ASP A 1 62 ? -10.227 26.281 -4.449 1 95.75 62 ASP A CA 1
ATOM 467 C C . ASP A 1 62 ? -10.422 27.703 -3.891 1 95.75 62 ASP A C 1
ATOM 469 O O . ASP A 1 62 ? -9.797 28.641 -4.363 1 95.75 62 ASP A O 1
ATOM 473 N N . LYS A 1 63 ? -11.281 27.75 -2.863 1 95.75 63 LYS A N 1
ATOM 474 C CA . LYS A 1 63 ? -11.5 29.062 -2.25 1 95.75 63 LYS A CA 1
ATOM 475 C C . LYS A 1 63 ? -10.234 29.562 -1.555 1 95.75 63 LYS A C 1
ATOM 477 O O . LYS A 1 63 ? -9.922 30.75 -1.602 1 95.75 63 LYS A O 1
ATOM 482 N N . ALA A 1 64 ? -9.547 28.641 -0.868 1 97.5 64 ALA A N 1
ATOM 483 C CA . ALA A 1 64 ? -8.281 29.016 -0.243 1 97.5 64 ALA A CA 1
ATOM 484 C C . ALA A 1 64 ? -7.301 29.578 -1.273 1 97.5 64 ALA A C 1
ATOM 486 O O . ALA A 1 64 ? -6.688 30.625 -1.054 1 97.5 64 ALA A O 1
ATOM 487 N N . LEU A 1 65 ? -7.188 28.906 -2.418 1 97.06 65 LEU A N 1
ATOM 488 C CA . LEU A 1 65 ? -6.277 29.328 -3.48 1 97.06 65 LEU A CA 1
ATOM 489 C C . LEU A 1 65 ? -6.605 30.734 -3.957 1 97.06 65 LEU A C 1
ATOM 491 O O . LEU A 1 65 ? -5.711 31.578 -4.098 1 97.06 65 LEU A O 1
ATOM 495 N N . VAL A 1 66 ? -7.887 31 -4.191 1 95.56 66 VAL A N 1
ATOM 496 C CA . VAL A 1 66 ? -8.328 32.312 -4.668 1 95.56 66 VAL A CA 1
ATOM 497 C C . VAL A 1 66 ? -7.965 33.375 -3.646 1 95.56 66 VAL A C 1
ATOM 499 O O . VAL A 1 66 ? -7.453 34.438 -4.012 1 95.56 66 VAL A O 1
ATOM 502 N N . GLN A 1 67 ? -8.25 33.062 -2.338 1 95.38 67 GLN A N 1
ATOM 503 C CA . GLN A 1 67 ? -7.957 34.031 -1.277 1 95.38 67 GLN A CA 1
ATOM 504 C C . GLN A 1 67 ? -6.461 34.312 -1.189 1 95.38 67 GLN A C 1
ATOM 506 O O . GLN A 1 67 ? -6.051 35.469 -1.141 1 95.38 67 GLN A O 1
ATOM 511 N N . TYR A 1 68 ? -5.613 33.281 -1.185 1 96.75 68 TYR A N 1
ATOM 512 C CA . TYR A 1 68 ? -4.168 33.469 -1.132 1 96.75 68 TYR A CA 1
ATOM 513 C C . TYR A 1 68 ? -3.67 34.25 -2.354 1 96.75 68 TYR A C 1
ATOM 515 O O . TYR A 1 68 ? -2.842 35.156 -2.234 1 96.75 68 TYR A O 1
ATOM 523 N N . ASP A 1 69 ? -4.156 33.875 -3.52 1 94.25 69 ASP A N 1
ATOM 524 C CA . ASP A 1 69 ? -3.736 34.531 -4.762 1 94.25 69 ASP A CA 1
ATOM 525 C C . ASP A 1 69 ? -4.051 36.031 -4.738 1 94.25 69 ASP A C 1
ATOM 527 O O . ASP A 1 69 ? -3.227 36.844 -5.145 1 94.25 69 ASP A O 1
ATOM 531 N N . ASN A 1 70 ? -5.246 36.312 -4.293 1 93.94 70 ASN A N 1
ATOM 532 C CA . ASN A 1 70 ? -5.645 37.688 -4.199 1 93.94 70 ASN A CA 1
ATOM 533 C C . ASN A 1 70 ? -4.699 38.5 -3.301 1 93.94 70 ASN A C 1
ATOM 535 O O . ASN A 1 70 ? -4.332 39.625 -3.625 1 93.94 70 ASN A O 1
ATOM 539 N N . ILE A 1 71 ? -4.324 37.875 -2.172 1 94.44 71 ILE A N 1
ATOM 540 C CA . ILE A 1 71 ? -3.422 38.531 -1.232 1 94.44 71 ILE A CA 1
ATOM 541 C C . ILE A 1 71 ? -2.061 38.75 -1.888 1 94.44 71 ILE A C 1
ATOM 543 O O . ILE A 1 71 ? -1.507 39.844 -1.84 1 94.44 71 ILE A O 1
ATOM 547 N N . VAL A 1 72 ? -1.522 37.781 -2.51 1 93.81 72 VAL A N 1
ATOM 548 C CA . VAL A 1 72 ? -0.167 37.781 -3.051 1 93.81 72 VAL A CA 1
ATOM 549 C C . VAL A 1 72 ? -0.1 38.719 -4.266 1 93.81 72 VAL A C 1
ATOM 551 O O . VAL A 1 72 ? 0.906 39.406 -4.48 1 93.81 72 VAL A O 1
ATOM 554 N N . GLN A 1 73 ? -1.146 38.781 -5.043 1 91.38 73 GLN A N 1
ATOM 555 C CA . GLN A 1 73 ? -1.184 39.625 -6.215 1 91.38 73 GLN A CA 1
ATOM 556 C C . GLN A 1 73 ? -1.262 41.125 -5.812 1 91.38 73 GLN A C 1
ATOM 558 O O . GLN A 1 73 ? -0.704 41.969 -6.492 1 91.38 73 GLN A O 1
ATOM 563 N N . LYS A 1 74 ? -1.97 41.344 -4.746 1 90.25 74 LYS A N 1
ATOM 564 C CA . LYS A 1 74 ? -2.121 42.719 -4.281 1 90.25 74 LYS A CA 1
ATOM 565 C C . LYS A 1 74 ? -0.812 43.25 -3.711 1 90.25 74 LYS A C 1
ATOM 567 O O . LYS A 1 74 ? -0.496 44.438 -3.871 1 90.25 74 LYS A O 1
ATOM 572 N N . ASN A 1 75 ? -0.132 42.438 -2.967 1 85.62 75 ASN A N 1
ATOM 573 C CA . ASN A 1 75 ? 1.146 42.844 -2.381 1 85.62 75 ASN A CA 1
ATOM 574 C C . ASN A 1 75 ? 2.121 41.656 -2.334 1 85.62 75 ASN A C 1
ATOM 576 O O . ASN A 1 75 ? 2.027 40.812 -1.452 1 85.62 75 ASN A O 1
ATOM 580 N N . SER A 1 76 ? 3.082 41.781 -3.166 1 78.38 76 SER A N 1
ATOM 581 C CA . SER A 1 76 ? 4.031 40.688 -3.316 1 78.38 76 SER A CA 1
ATOM 582 C C . SER A 1 76 ? 4.992 40.625 -2.133 1 78.38 76 SER A C 1
ATOM 584 O O . SER A 1 76 ? 5.703 39.625 -1.957 1 78.38 76 SER A O 1
ATOM 586 N N . SER A 1 77 ? 4.902 41.594 -1.292 1 80.62 77 SER A N 1
ATOM 587 C CA . SER A 1 77 ? 5.816 41.594 -0.151 1 80.62 77 SER A CA 1
ATOM 588 C C . SER A 1 77 ? 5.258 40.781 1.011 1 80.62 77 SER A C 1
ATOM 590 O O . SER A 1 77 ? 5.938 40.594 2.02 1 80.62 77 SER A O 1
ATOM 592 N N . HIS A 1 78 ? 4.062 40.312 0.84 1 87.75 78 HIS A N 1
ATOM 593 C CA . HIS A 1 78 ? 3.479 39.469 1.877 1 87.75 78 HIS A CA 1
ATOM 594 C C . HIS A 1 78 ? 4.059 38.062 1.83 1 87.75 78 HIS A C 1
ATOM 596 O O . HIS A 1 78 ? 3.412 37.156 1.33 1 87.75 78 HIS A O 1
ATOM 602 N N . VAL A 1 79 ? 5.176 37.938 2.393 1 90.69 79 VAL A N 1
ATOM 603 C CA . VAL A 1 79 ? 6.004 36.719 2.357 1 90.69 79 VAL A CA 1
ATOM 604 C C . VAL A 1 79 ? 5.238 35.562 2.957 1 90.69 79 VAL A C 1
ATOM 606 O O . VAL A 1 79 ? 5.281 34.438 2.426 1 90.69 79 VAL A O 1
ATOM 609 N N . LEU A 1 80 ? 4.492 35.781 4.012 1 92.56 80 LEU A N 1
ATOM 610 C CA . LEU A 1 80 ? 3.781 34.719 4.719 1 92.56 80 LEU A CA 1
ATOM 611 C C . LEU A 1 80 ? 2.674 34.156 3.848 1 92.56 80 LEU A C 1
ATOM 613 O O . LEU A 1 80 ? 2.527 32.938 3.76 1 92.56 80 LEU A O 1
ATOM 617 N N . ALA A 1 81 ? 1.876 35 3.213 1 94.69 81 ALA A N 1
ATOM 618 C CA . ALA A 1 81 ? 0.821 34.531 2.312 1 94.69 81 ALA A CA 1
ATOM 619 C C . ALA A 1 81 ? 1.404 33.75 1.143 1 94.69 81 ALA A C 1
ATOM 621 O O . ALA A 1 81 ? 0.844 32.75 0.733 1 94.69 81 ALA A O 1
ATOM 622 N N . LYS A 1 82 ? 2.498 34.219 0.638 1 94.75 82 LYS A N 1
ATOM 623 C CA . LYS A 1 82 ? 3.168 33.531 -0.461 1 94.75 82 LYS A CA 1
ATOM 624 C C . LYS A 1 82 ? 3.67 32.156 -0.025 1 94.75 82 LYS A C 1
ATOM 626 O O . LYS A 1 82 ? 3.521 31.172 -0.755 1 94.75 82 LYS A O 1
ATOM 631 N N . TYR A 1 83 ? 4.281 32.094 1.089 1 95.56 83 TYR A N 1
ATOM 632 C CA . TYR A 1 83 ? 4.758 30.859 1.676 1 95.56 83 TYR A CA 1
ATOM 633 C C . TYR A 1 83 ? 3.623 29.844 1.806 1 95.56 83 TYR A C 1
ATOM 635 O O . TYR A 1 83 ? 3.758 28.703 1.384 1 95.56 83 TYR A O 1
ATOM 643 N N . GLU A 1 84 ? 2.498 30.281 2.379 1 96.31 84 GLU A N 1
ATOM 644 C CA . GLU A 1 84 ? 1.341 29.422 2.586 1 96.31 84 GLU A CA 1
ATOM 645 C C . GLU A 1 84 ? 0.7 29.031 1.257 1 96.31 84 GLU A C 1
ATOM 647 O O . GLU A 1 84 ? 0.225 27.906 1.1 1 96.31 84 GLU A O 1
ATOM 652 N N . LEU A 1 85 ? 0.721 29.953 0.317 1 96.94 85 LEU A N 1
ATOM 653 C CA . LEU A 1 85 ? 0.241 29.656 -1.025 1 96.94 85 LEU A CA 1
ATOM 654 C C . LEU A 1 85 ? 1.089 28.562 -1.668 1 96.94 85 LEU A C 1
ATOM 656 O O . LEU A 1 85 ? 0.554 27.641 -2.289 1 96.94 85 LEU A O 1
ATOM 660 N N . GLY A 1 86 ? 2.428 28.641 -1.559 1 97.56 86 GLY A N 1
ATOM 661 C CA . GLY A 1 86 ? 3.314 27.609 -2.064 1 97.56 86 GLY A CA 1
ATOM 662 C C . GLY A 1 86 ? 3.016 26.234 -1.492 1 97.56 86 GLY A C 1
ATOM 663 O O . GLY A 1 86 ? 2.984 25.25 -2.227 1 97.56 86 GLY A O 1
ATOM 664 N N . LYS A 1 87 ? 2.803 26.172 -0.155 1 97.19 87 LYS A N 1
ATOM 665 C CA . LYS A 1 87 ? 2.443 24.906 0.491 1 97.19 87 LYS A CA 1
ATOM 666 C C . LYS A 1 87 ? 1.147 24.344 -0.085 1 97.19 87 LYS A C 1
ATOM 668 O O . LYS A 1 87 ? 1.02 23.141 -0.272 1 97.19 87 LYS A O 1
ATOM 673 N N . LEU A 1 88 ? 0.187 25.234 -0.301 1 97.88 88 LEU A N 1
ATOM 674 C CA . LEU A 1 88 ? -1.085 24.797 -0.871 1 97.88 88 LEU A CA 1
ATOM 675 C C . LEU A 1 88 ? -0.892 24.266 -2.283 1 97.88 88 LEU A C 1
ATOM 677 O O . LEU A 1 88 ? -1.536 23.281 -2.672 1 97.88 88 LEU A O 1
ATOM 681 N N . TYR A 1 89 ? 0.021 24.922 -3.059 1 97.81 89 TYR A N 1
ATOM 682 C CA . TYR A 1 89 ? 0.344 24.406 -4.387 1 97.81 89 TYR A CA 1
ATOM 683 C C . TYR A 1 89 ? 0.843 22.969 -4.316 1 97.81 89 TYR A C 1
ATOM 685 O O . TYR A 1 89 ? 0.445 22.125 -5.121 1 97.81 89 TYR A O 1
ATOM 693 N N . LEU A 1 90 ? 1.712 22.703 -3.336 1 97.56 90 LEU A N 1
ATOM 694 C CA . LEU A 1 90 ? 2.229 21.344 -3.168 1 97.56 90 LEU A CA 1
ATOM 695 C C . LEU A 1 90 ? 1.101 20.375 -2.859 1 97.56 90 LEU A C 1
ATOM 697 O O . LEU A 1 90 ? 1.041 19.281 -3.439 1 97.56 90 LEU A O 1
ATOM 701 N N . LYS A 1 91 ? 0.246 20.781 -1.952 1 94.81 91 LYS A N 1
ATOM 702 C CA . LYS A 1 91 ? -0.888 19.938 -1.566 1 94.81 91 LYS A CA 1
ATOM 703 C C . LYS A 1 91 ? -1.776 19.625 -2.768 1 94.81 91 LYS A C 1
ATOM 705 O O . LYS A 1 91 ? -2.322 18.531 -2.873 1 94.81 91 LYS A O 1
ATOM 710 N N . LEU A 1 92 ? -1.934 20.562 -3.672 1 94.56 92 LEU A N 1
ATOM 711 C CA . LEU A 1 92 ? -2.814 20.438 -4.828 1 94.56 92 LEU A CA 1
ATOM 712 C C . LEU A 1 92 ? -2.061 19.859 -6.023 1 94.56 92 LEU A C 1
ATOM 714 O O . LEU A 1 92 ? -2.564 19.875 -7.148 1 94.56 92 LEU A O 1
ATOM 718 N N . LYS A 1 93 ? -0.786 19.516 -5.84 1 94.69 93 LYS A N 1
ATOM 719 C CA . LYS A 1 93 ? 0.062 18.859 -6.832 1 94.69 93 LYS A CA 1
ATOM 720 C C . LYS A 1 93 ? 0.419 19.812 -7.965 1 94.69 93 LYS A C 1
ATOM 722 O O . LYS A 1 93 ? 0.597 19.391 -9.109 1 94.69 93 LYS A O 1
ATOM 727 N N . LYS A 1 94 ? 0.297 21.031 -7.684 1 96.38 94 LYS A N 1
ATOM 728 C CA . LYS A 1 94 ? 0.804 22.062 -8.594 1 96.38 94 LYS A CA 1
ATOM 729 C C . LYS A 1 94 ? 2.289 22.328 -8.352 1 96.38 94 LYS A C 1
ATOM 731 O O . LYS A 1 94 ? 2.67 23.422 -7.922 1 96.38 94 LYS A O 1
ATOM 736 N N . TYR A 1 95 ? 3.107 21.422 -8.75 1 98 95 TYR A N 1
ATOM 737 C CA . TYR A 1 95 ? 4.496 21.344 -8.312 1 98 95 TYR A CA 1
ATOM 738 C C . TYR A 1 95 ? 5.34 22.406 -8.984 1 98 95 TYR A C 1
ATOM 740 O O . TYR A 1 95 ? 6.258 22.969 -8.367 1 98 95 TYR A O 1
ATOM 748 N N . ASP A 1 96 ? 5.004 22.688 -10.227 1 98.25 96 ASP A N 1
ATOM 749 C CA . ASP A 1 96 ? 5.758 23.75 -10.906 1 98.25 96 ASP A CA 1
ATOM 750 C C . ASP A 1 96 ? 5.539 25.094 -10.242 1 98.25 96 ASP A C 1
ATOM 752 O O . ASP A 1 96 ? 6.488 25.859 -10.047 1 98.25 96 ASP A O 1
ATOM 756 N N . ALA A 1 97 ? 4.273 25.359 -9.961 1 98.06 97 ALA A N 1
ATOM 757 C CA . ALA A 1 97 ? 3.961 26.609 -9.266 1 98.06 97 ALA A CA 1
ATOM 758 C C . ALA A 1 97 ? 4.633 26.656 -7.902 1 98.06 97 ALA A C 1
ATOM 760 O O . ALA A 1 97 ? 5.172 27.703 -7.508 1 98.06 97 ALA A O 1
ATOM 761 N N . ALA A 1 98 ? 4.605 25.578 -7.191 1 98.56 98 ALA A N 1
ATOM 762 C CA . ALA A 1 98 ? 5.258 25.516 -5.887 1 98.56 98 ALA A CA 1
ATOM 763 C C . ALA A 1 98 ? 6.762 25.75 -6.012 1 98.56 98 ALA A C 1
ATOM 765 O O . ALA A 1 98 ? 7.348 26.484 -5.215 1 98.56 98 ALA A O 1
ATOM 766 N N . ARG A 1 99 ? 7.383 25.125 -6.992 1 98.69 99 ARG A N 1
ATOM 767 C CA . ARG A 1 99 ? 8.812 25.297 -7.23 1 98.69 99 ARG A CA 1
ATOM 768 C C . ARG A 1 99 ? 9.156 26.766 -7.426 1 98.69 99 ARG A C 1
ATOM 770 O O . ARG A 1 99 ? 10.117 27.266 -6.84 1 98.69 99 ARG A O 1
ATOM 777 N N . LEU A 1 100 ? 8.375 27.453 -8.258 1 98 100 LEU A N 1
ATOM 778 C CA . LEU A 1 100 ? 8.617 28.859 -8.523 1 98 100 LEU A CA 1
ATOM 779 C C . LEU A 1 100 ? 8.516 29.688 -7.242 1 98 100 LEU A C 1
ATOM 781 O O . LEU A 1 100 ? 9.383 30.516 -6.957 1 98 100 LEU A O 1
ATOM 785 N N . VAL A 1 101 ? 7.484 29.438 -6.473 1 97.31 101 VAL A N 1
ATOM 786 C CA . VAL A 1 101 ? 7.25 30.172 -5.238 1 97.31 101 VAL A CA 1
ATOM 787 C C . VAL A 1 101 ? 8.422 29.969 -4.277 1 97.31 101 VAL A C 1
ATOM 789 O O . VAL A 1 101 ? 8.992 30.938 -3.77 1 97.31 101 VAL A O 1
ATOM 792 N N . PHE A 1 102 ? 8.805 28.781 -4.07 1 98.06 102 PHE A N 1
ATOM 793 C CA . PHE A 1 102 ? 9.805 28.5 -3.043 1 98.06 102 PHE A CA 1
ATOM 794 C C . PHE A 1 102 ? 11.203 28.859 -3.533 1 98.06 102 PHE A C 1
ATOM 796 O O . PHE A 1 102 ? 12.07 29.203 -2.736 1 98.06 102 PHE A O 1
ATOM 803 N N . SER A 1 103 ? 11.43 28.781 -4.867 1 98.06 103 SER A N 1
ATOM 804 C CA . SER A 1 103 ? 12.68 29.312 -5.398 1 98.06 103 SER A CA 1
ATOM 805 C C . SER A 1 103 ? 12.812 30.812 -5.102 1 98.06 103 SER A C 1
ATOM 807 O O . SER A 1 103 ? 13.875 31.266 -4.672 1 98.06 103 SER A O 1
ATOM 809 N N . GLU A 1 104 ? 11.773 31.516 -5.32 1 96.38 104 GLU A N 1
ATOM 810 C CA . GLU A 1 104 ? 11.773 32.938 -5.066 1 96.38 104 GLU A CA 1
ATOM 811 C C . GLU A 1 104 ? 11.977 33.25 -3.582 1 96.38 104 GLU A C 1
ATOM 813 O O . GLU A 1 104 ? 12.766 34.125 -3.217 1 96.38 104 GLU A O 1
ATOM 818 N N . LEU A 1 105 ? 11.219 32.531 -2.729 1 96.06 105 LEU A N 1
ATOM 819 C CA . LEU A 1 105 ? 11.336 32.75 -1.29 1 96.06 105 LEU A CA 1
ATOM 820 C C . LEU A 1 105 ? 12.742 32.438 -0.805 1 96.06 105 LEU A C 1
ATOM 822 O O . LEU A 1 105 ? 13.312 33.156 -0.005 1 96.06 105 LEU A O 1
ATOM 826 N N . ALA A 1 106 ? 13.305 31.359 -1.312 1 96.38 106 ALA A N 1
ATOM 827 C CA . ALA A 1 106 ? 14.648 30.953 -0.913 1 96.38 106 ALA A CA 1
ATOM 828 C C . ALA A 1 106 ? 15.688 31.969 -1.386 1 96.38 106 ALA A C 1
ATOM 830 O O . ALA A 1 106 ? 16.703 32.188 -0.712 1 96.38 106 ALA A O 1
ATOM 831 N N . GLU A 1 107 ? 15.453 32.5 -2.537 1 96.06 107 GLU A N 1
ATOM 832 C CA . GLU A 1 107 ? 16.359 33.5 -3.055 1 96.06 107 GLU A CA 1
ATOM 833 C C . GLU A 1 107 ? 16.281 34.781 -2.209 1 96.06 107 GLU A C 1
ATOM 835 O O . GLU A 1 107 ? 17.312 35.375 -1.895 1 96.06 107 GLU A O 1
ATOM 840 N N . LYS A 1 108 ? 15.102 35.156 -1.856 1 93.69 108 LYS A N 1
ATOM 841 C CA . LYS A 1 108 ? 14.891 36.375 -1.066 1 93.69 108 LYS A CA 1
ATOM 842 C C . LYS A 1 108 ? 15.422 36.219 0.354 1 93.69 108 LYS A C 1
ATOM 844 O O . LYS A 1 108 ? 16 37.125 0.925 1 93.69 108 LYS A O 1
ATOM 849 N N . ASN A 1 109 ? 15.188 35.062 0.956 1 92.88 109 ASN A N 1
ATOM 850 C CA . ASN A 1 109 ? 15.703 34.688 2.268 1 92.88 109 ASN A CA 1
ATOM 851 C C . ASN A 1 109 ? 16.344 33.312 2.234 1 92.88 109 ASN A C 1
ATOM 853 O O . ASN A 1 109 ? 15.68 32.312 2.455 1 92.88 109 ASN A O 1
ATOM 857 N N . ASN A 1 110 ? 17.609 33.344 2.084 1 94.5 110 ASN A N 1
ATOM 858 C CA . ASN A 1 110 ? 18.328 32.062 1.913 1 94.5 110 ASN A CA 1
ATOM 859 C C . ASN A 1 110 ? 18.766 31.484 3.254 1 94.5 110 ASN A C 1
ATOM 861 O O . ASN A 1 110 ? 19.609 30.594 3.301 1 94.5 110 ASN A O 1
ATOM 865 N N . LEU A 1 111 ? 18.219 31.969 4.312 1 93.62 111 LEU A N 1
ATOM 866 C CA . LEU A 1 111 ? 18.594 31.484 5.637 1 93.62 111 LEU A CA 1
ATOM 867 C C . LEU A 1 111 ? 17.453 30.719 6.281 1 93.62 111 LEU A C 1
ATOM 869 O O . LEU A 1 111 ? 17.547 30.281 7.434 1 93.62 111 LEU A O 1
ATOM 873 N N . ASN A 1 112 ? 16.328 30.578 5.637 1 92.12 112 ASN A N 1
ATOM 874 C CA . ASN A 1 112 ? 15.188 29.828 6.145 1 92.12 112 ASN A CA 1
ATOM 875 C C . ASN A 1 112 ? 15.188 28.391 5.648 1 92.12 112 ASN A C 1
ATOM 877 O O . ASN A 1 112 ? 14.938 28.141 4.469 1 92.12 112 ASN A O 1
ATOM 881 N N . PRO A 1 113 ? 15.406 27.438 6.559 1 95.62 113 PRO A N 1
ATOM 882 C CA . PRO A 1 113 ? 15.469 26.031 6.125 1 95.62 113 PRO A CA 1
ATOM 883 C C . PRO A 1 113 ? 14.148 25.531 5.555 1 95.62 113 PRO A C 1
ATOM 885 O O . PRO A 1 113 ? 14.141 24.641 4.699 1 95.62 113 PRO A O 1
ATOM 888 N N . GLU A 1 114 ? 13.039 26.109 5.934 1 95.56 114 GLU A N 1
ATOM 889 C CA . GLU A 1 114 ? 11.719 25.672 5.484 1 95.56 114 GLU A CA 1
ATOM 890 C C . GLU A 1 114 ? 11.531 25.922 3.992 1 95.56 114 GLU A C 1
ATOM 892 O O . GLU A 1 114 ? 10.914 25.109 3.293 1 95.56 114 GLU A O 1
ATOM 897 N N . TYR A 1 115 ? 12.07 27.078 3.553 1 97 115 TYR A N 1
ATOM 898 C CA . TYR A 1 115 ? 11.93 27.375 2.133 1 97 115 TYR A CA 1
ATOM 899 C C . TYR A 1 115 ? 12.656 26.344 1.279 1 97 115 TYR A C 1
ATOM 901 O O . TYR A 1 115 ? 12.125 25.891 0.259 1 97 115 TYR A O 1
ATOM 909 N N . PHE A 1 116 ? 13.766 25.953 1.746 1 98 116 PHE A N 1
ATOM 910 C CA . PHE A 1 116 ? 14.547 24.969 1.015 1 98 116 PHE A CA 1
ATOM 911 C C . PHE A 1 116 ? 13.891 23.594 1.104 1 98 116 PHE A C 1
ATOM 913 O O . PHE A 1 116 ? 13.883 22.828 0.131 1 98 116 PHE A O 1
ATOM 920 N N . TYR A 1 117 ? 13.391 23.219 2.248 1 97.88 117 TYR A N 1
ATOM 921 C CA . TYR A 1 117 ? 12.664 21.969 2.369 1 97.88 117 TYR A CA 1
ATOM 922 C C . TYR A 1 117 ? 11.547 21.875 1.34 1 97.88 117 TYR A C 1
ATOM 924 O O . TYR A 1 117 ? 11.461 20.906 0.585 1 97.88 117 TYR A O 1
ATOM 932 N N . TYR A 1 118 ? 10.688 22.922 1.272 1 98.38 118 TYR A N 1
ATOM 933 C CA . TYR A 1 118 ? 9.539 22.875 0.375 1 98.38 118 TYR A CA 1
ATOM 934 C C . TYR A 1 118 ? 9.984 22.969 -1.081 1 98.38 118 TYR A C 1
ATOM 936 O O . TYR A 1 118 ? 9.352 22.375 -1.963 1 98.38 118 TYR A O 1
ATOM 944 N N . LEU A 1 119 ? 11.07 23.734 -1.307 1 98.69 119 LEU A N 1
ATOM 945 C CA . LEU A 1 119 ? 11.648 23.688 -2.645 1 98.69 119 LEU A CA 1
ATOM 946 C C . LEU A 1 119 ? 12.047 22.266 -3.021 1 98.69 119 LEU A C 1
ATOM 948 O O . LEU A 1 119 ? 11.75 21.797 -4.125 1 98.69 119 LEU A O 1
ATOM 952 N N . GLY A 1 120 ? 12.695 21.562 -2.061 1 98.81 120 GLY A N 1
ATOM 953 C CA . GLY A 1 120 ? 13.039 20.172 -2.281 1 98.81 120 GLY A CA 1
ATOM 954 C C . GLY A 1 120 ? 11.828 19.297 -2.578 1 98.81 120 GLY A C 1
ATOM 955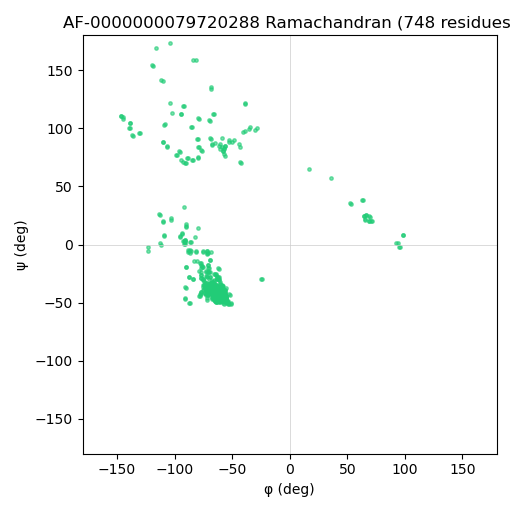 O O . GLY A 1 120 ? 11.867 18.469 -3.484 1 98.81 120 GLY A O 1
ATOM 956 N N . GLU A 1 121 ? 10.75 19.484 -1.801 1 98.62 121 GLU A N 1
ATOM 957 C CA . GLU A 1 121 ? 9.516 18.734 -2.008 1 98.62 121 GLU A CA 1
ATOM 958 C C . GLU A 1 121 ? 8.984 18.922 -3.424 1 98.62 121 GLU A C 1
ATOM 960 O O . GLU A 1 121 ? 8.586 17.953 -4.082 1 98.62 121 GLU A O 1
ATOM 965 N N . ALA A 1 122 ? 8.945 20.203 -3.873 1 98.69 122 ALA A N 1
ATOM 966 C CA . ALA A 1 122 ? 8.453 20.5 -5.215 1 98.69 122 ALA A CA 1
ATOM 967 C C . ALA A 1 122 ? 9.336 19.844 -6.277 1 98.69 122 ALA A C 1
ATOM 969 O O . ALA A 1 122 ? 8.828 19.219 -7.215 1 98.69 122 ALA A O 1
ATOM 970 N N . LEU A 1 123 ? 10.609 19.953 -6.082 1 98.75 123 LEU A N 1
ATOM 971 C CA . LEU A 1 123 ? 11.57 19.422 -7.051 1 98.75 123 LEU A CA 1
ATOM 972 C C . LEU A 1 123 ? 11.508 17.906 -7.102 1 98.75 123 LEU A C 1
ATOM 974 O O . LEU A 1 123 ? 11.578 17.312 -8.18 1 98.75 123 LEU A O 1
ATOM 978 N N . LYS A 1 124 ? 11.414 17.281 -5.938 1 97.94 124 LYS A N 1
ATOM 979 C CA . LYS A 1 124 ? 11.266 15.828 -5.867 1 97.94 124 LYS A CA 1
ATOM 980 C C . LYS A 1 124 ? 10.062 15.359 -6.672 1 97.94 124 LYS A C 1
ATOM 982 O O . LYS A 1 124 ? 10.164 14.43 -7.473 1 97.94 124 LYS A O 1
ATOM 987 N N . GLU A 1 125 ? 8.93 16.047 -6.551 1 96.69 125 GLU A N 1
ATOM 988 C CA . GLU A 1 125 ? 7.699 15.664 -7.23 1 96.69 125 GLU A CA 1
ATOM 989 C C . GLU A 1 125 ? 7.797 15.898 -8.734 1 96.69 125 GLU A C 1
ATOM 991 O O . GLU A 1 125 ? 7.086 15.266 -9.516 1 96.69 125 GLU A O 1
ATOM 996 N N . LEU A 1 126 ? 8.719 16.734 -9.102 1 97.75 126 LEU A N 1
ATOM 997 C CA . LEU A 1 126 ? 8.961 17.016 -10.516 1 97.75 126 LEU A CA 1
ATOM 998 C C . LEU A 1 126 ? 10.055 16.094 -11.07 1 97.75 126 LEU A C 1
ATOM 1000 O O . LEU A 1 126 ? 10.5 16.266 -12.203 1 97.75 126 LEU A O 1
ATOM 1004 N N . ASN A 1 127 ? 10.562 15.172 -10.25 1 96.19 127 ASN A N 1
ATOM 1005 C CA . ASN A 1 127 ? 11.594 14.203 -10.586 1 96.19 127 ASN A CA 1
ATOM 1006 C C . ASN A 1 127 ? 12.922 14.883 -10.906 1 96.19 127 ASN A C 1
ATOM 1008 O O . ASN A 1 127 ? 13.672 14.422 -11.773 1 96.19 127 ASN A O 1
ATOM 1012 N N . LEU A 1 128 ? 13.039 16.016 -10.383 1 97.38 128 LEU A N 1
ATOM 1013 C CA . LEU A 1 128 ? 14.312 16.719 -10.43 1 97.38 128 LEU A CA 1
ATOM 1014 C C . LEU A 1 128 ? 15.141 16.438 -9.18 1 97.38 128 LEU A C 1
ATOM 1016 O O . LEU A 1 128 ? 15.391 17.344 -8.383 1 97.38 128 LEU A O 1
ATOM 1020 N N . PHE A 1 129 ? 15.656 15.266 -9.047 1 95.94 129 PHE A N 1
ATOM 1021 C CA . PHE A 1 129 ? 16.188 14.695 -7.809 1 95.94 129 PHE A CA 1
ATOM 1022 C C . PHE A 1 129 ? 17.5 15.391 -7.418 1 95.94 129 PHE A C 1
ATOM 1024 O O . PHE A 1 129 ? 17.672 15.766 -6.258 1 95.94 129 PHE A O 1
ATOM 1031 N N . PRO A 1 130 ? 18.438 15.641 -8.398 1 97.38 130 PRO A N 1
ATOM 1032 C CA . PRO A 1 130 ? 19.672 16.281 -7.969 1 97.38 130 PRO A CA 1
ATOM 1033 C C . PRO A 1 130 ? 19.438 17.641 -7.301 1 97.38 130 PRO A C 1
ATOM 1035 O O . PRO A 1 130 ? 19.984 17.906 -6.227 1 97.38 130 PRO A O 1
ATOM 1038 N N . GLU A 1 131 ? 18.562 18.406 -7.91 1 98.25 131 GLU A N 1
ATOM 1039 C CA . GLU A 1 131 ? 18.266 19.719 -7.348 1 98.25 131 GLU A CA 1
ATOM 1040 C C . GLU A 1 131 ? 17.484 19.578 -6.039 1 98.25 131 GLU A C 1
ATOM 1042 O O . GLU A 1 131 ? 17.719 20.359 -5.102 1 98.25 131 GLU A O 1
ATOM 1047 N N . GLY A 1 132 ? 16.531 18.672 -6.008 1 98.69 132 GLY A N 1
ATOM 1048 C CA . GLY A 1 132 ? 15.781 18.438 -4.785 1 98.69 132 GLY A CA 1
ATOM 1049 C C . GLY A 1 132 ? 16.656 18.031 -3.615 1 98.69 132 GLY A C 1
ATOM 1050 O O . GLY A 1 132 ? 16.516 18.562 -2.512 1 98.69 132 GLY A O 1
ATOM 1051 N N . ILE A 1 133 ? 17.609 17.156 -3.889 1 98.62 133 ILE A N 1
ATOM 1052 C CA . ILE A 1 133 ? 18.516 16.688 -2.854 1 98.62 133 ILE A CA 1
ATOM 1053 C C . ILE A 1 133 ? 19.406 17.828 -2.375 1 98.62 133 ILE A C 1
ATOM 1055 O O . ILE A 1 133 ? 19.641 17.984 -1.175 1 98.62 133 ILE A O 1
ATOM 1059 N N . ALA A 1 134 ? 19.859 18.625 -3.316 1 98.62 134 ALA A N 1
ATOM 1060 C CA . ALA A 1 134 ? 20.641 19.797 -2.947 1 98.62 134 ALA A CA 1
ATOM 1061 C C . ALA A 1 134 ? 19.859 20.719 -2.039 1 98.62 134 ALA A C 1
ATOM 1063 O O . ALA A 1 134 ? 20.406 21.297 -1.09 1 98.62 134 ALA A O 1
ATOM 1064 N N . ALA A 1 135 ? 18.594 20.875 -2.355 1 98.75 135 ALA A N 1
ATOM 1065 C CA . ALA A 1 135 ? 17.734 21.734 -1.544 1 98.75 135 ALA A CA 1
ATOM 1066 C C . ALA A 1 135 ? 17.562 21.172 -0.134 1 98.75 135 ALA A C 1
ATOM 1068 O O . ALA A 1 135 ? 17.672 21.906 0.85 1 98.75 135 ALA A O 1
ATOM 1069 N N . TYR A 1 136 ? 17.312 19.906 0.014 1 98.69 136 TYR A N 1
ATOM 1070 C CA . TYR A 1 136 ? 17.219 19.281 1.33 1 98.69 136 TYR A CA 1
ATOM 1071 C C . TYR A 1 136 ? 18.531 19.438 2.098 1 98.69 136 TYR A C 1
ATOM 1073 O O . TYR A 1 136 ? 18.516 19.703 3.303 1 98.69 136 TYR A O 1
ATOM 1081 N N . LYS A 1 137 ? 19.625 19.25 1.413 1 98.62 137 LYS A N 1
ATOM 1082 C CA . LYS A 1 137 ? 20.922 19.406 2.055 1 98.62 137 LYS A CA 1
ATOM 1083 C C . LYS A 1 137 ? 21.109 20.828 2.584 1 98.62 137 LYS A C 1
ATOM 1085 O O . LYS A 1 137 ? 21.625 21.016 3.686 1 98.62 137 LYS A O 1
ATOM 1090 N N . LYS A 1 138 ? 20.734 21.75 1.776 1 98.31 138 LYS A N 1
ATOM 1091 C CA . LYS A 1 138 ? 20.812 23.141 2.223 1 98.31 138 LYS A CA 1
ATOM 1092 C C . LYS A 1 138 ? 19.953 23.375 3.453 1 98.31 138 LYS A C 1
ATOM 1094 O O . LYS A 1 138 ? 20.359 24.062 4.391 1 98.31 138 LYS A O 1
ATOM 1099 N N . SER A 1 139 ? 18.734 22.828 3.445 1 97.44 139 SER A N 1
ATOM 1100 C CA . SER A 1 139 ? 17.844 22.922 4.598 1 97.44 139 SER A CA 1
ATOM 1101 C C . SER A 1 139 ? 18.516 22.375 5.855 1 97.44 139 SER A C 1
ATOM 1103 O O . SER A 1 139 ? 18.547 23.047 6.891 1 97.44 139 SER A O 1
ATOM 1105 N N . VAL A 1 140 ? 19.141 21.281 5.777 1 97.44 140 VAL A N 1
ATOM 1106 C CA . VAL A 1 140 ? 19.781 20.625 6.918 1 97.44 140 VAL A CA 1
ATOM 1107 C C . VAL A 1 140 ? 21.031 21.406 7.336 1 97.44 140 VAL A C 1
ATOM 1109 O O . VAL A 1 140 ? 21.328 21.5 8.523 1 97.44 140 VAL A O 1
ATOM 1112 N N . LYS A 1 141 ? 21.734 21.938 6.344 1 97.19 141 LYS A N 1
ATOM 1113 C CA . LYS A 1 141 ? 22.891 22.75 6.648 1 97.19 141 LYS A CA 1
ATOM 1114 C C . LYS A 1 141 ? 22.5 23.984 7.469 1 97.19 141 LYS A C 1
ATOM 1116 O O . LYS A 1 141 ? 23.203 24.359 8.398 1 97.19 141 LYS A O 1
ATOM 1121 N N . LEU A 1 142 ? 21.391 24.531 7.098 1 95 142 LEU A N 1
ATOM 1122 C CA . LEU A 1 142 ? 20.891 25.719 7.789 1 95 142 LEU A CA 1
ATOM 1123 C C . LEU A 1 142 ? 20.344 25.359 9.164 1 95 142 LEU A C 1
ATOM 1125 O O . LEU A 1 142 ? 20.453 26.141 10.109 1 95 142 LEU A O 1
ATOM 1129 N N . ASP A 1 143 ? 19.703 24.234 9.344 1 93.12 143 ASP A N 1
ATOM 1130 C CA . ASP A 1 143 ? 19.156 23.688 10.578 1 93.12 143 ASP A CA 1
ATOM 1131 C C . ASP A 1 143 ? 19.406 22.188 10.68 1 93.12 143 ASP A C 1
ATOM 1133 O O . ASP A 1 143 ? 18.672 21.391 10.086 1 93.12 143 ASP A O 1
ATOM 1137 N N . SER A 1 144 ? 20.328 21.859 11.492 1 93.94 144 SER A N 1
ATOM 1138 C CA . SER A 1 144 ? 20.766 20.469 11.594 1 93.94 144 SER A CA 1
ATOM 1139 C C . SER A 1 144 ? 19.719 19.609 12.273 1 93.94 144 SER A C 1
ATOM 1141 O O . SER A 1 144 ? 19.797 18.375 12.258 1 93.94 144 SER A O 1
ATOM 1143 N N . THR A 1 145 ? 18.641 20.203 12.766 1 92.69 145 THR A N 1
ATOM 1144 C CA . THR A 1 145 ? 17.578 19.469 13.438 1 92.69 145 THR A CA 1
ATOM 1145 C C . THR A 1 145 ? 16.312 19.438 12.586 1 92.69 145 THR A C 1
ATOM 1147 O O . THR A 1 145 ? 15.234 19.125 13.078 1 92.69 145 THR A O 1
ATOM 1150 N N . HIS A 1 146 ? 16.406 19.906 11.344 1 95.06 146 HIS A N 1
ATOM 1151 C CA . HIS A 1 146 ? 15.25 19.891 10.461 1 95.06 146 HIS A CA 1
ATOM 1152 C C . HIS A 1 146 ? 14.859 18.469 10.078 1 95.06 146 HIS A C 1
ATOM 1154 O O . HIS A 1 146 ? 15.281 17.969 9.031 1 95.06 146 HIS A O 1
ATOM 1160 N N . LEU A 1 147 ? 14.008 17.828 10.789 1 97 147 LEU A N 1
ATOM 1161 C CA . LEU A 1 147 ? 13.727 16.406 10.734 1 97 147 LEU A CA 1
ATOM 1162 C C . LEU A 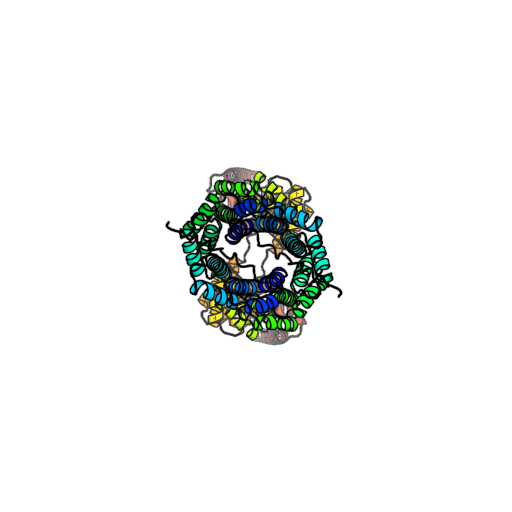1 147 ? 13.117 16.016 9.391 1 97 147 LEU A C 1
ATOM 1164 O O . LEU A 1 147 ? 13.43 14.961 8.836 1 97 147 LEU A O 1
ATOM 1168 N N . ARG A 1 148 ? 12.242 16.844 8.82 1 96.69 148 ARG A N 1
ATOM 1169 C CA . ARG A 1 148 ? 11.57 16.516 7.57 1 96.69 148 ARG A CA 1
ATOM 1170 C C . ARG A 1 148 ? 12.57 16.438 6.418 1 96.69 148 ARG A C 1
ATOM 1172 O O . ARG A 1 148 ? 12.469 15.547 5.57 1 96.69 148 ARG A O 1
ATOM 1179 N N . SER A 1 149 ? 13.516 17.391 6.398 1 98.12 149 SER A N 1
ATOM 1180 C CA . SER A 1 149 ? 14.547 17.328 5.367 1 98.12 149 SER A CA 1
ATOM 1181 C C . SER A 1 149 ? 15.484 16.141 5.582 1 98.12 149 SER A C 1
ATOM 1183 O O . SER A 1 149 ? 15.891 15.492 4.621 1 98.12 149 SER A O 1
ATOM 1185 N N . ILE A 1 150 ? 15.812 15.906 6.867 1 98.56 150 ILE A N 1
ATOM 1186 C CA . ILE A 1 150 ? 16.641 14.758 7.199 1 98.56 150 ILE A CA 1
ATOM 1187 C C . ILE A 1 150 ? 15.961 13.477 6.723 1 98.56 150 ILE A C 1
ATOM 1189 O O . ILE A 1 150 ? 16.609 12.602 6.137 1 98.56 150 ILE A O 1
ATOM 1193 N N . PHE A 1 151 ? 14.742 13.352 6.898 1 98.5 151 PHE A N 1
ATOM 1194 C CA . PHE A 1 151 ? 13.969 12.188 6.469 1 98.5 151 PHE A CA 1
ATOM 1195 C C . PHE A 1 151 ? 14.055 12.016 4.957 1 98.5 151 PHE A C 1
ATOM 1197 O O . PHE A 1 151 ? 14.305 10.906 4.469 1 98.5 151 PHE A O 1
ATOM 1204 N N . GLN A 1 152 ? 13.859 13.125 4.234 1 98.62 152 GLN A N 1
ATOM 1205 C CA . GLN A 1 152 ? 13.883 13.047 2.777 1 98.62 152 GLN A CA 1
ATOM 1206 C C . GLN A 1 152 ? 15.266 12.633 2.27 1 98.62 152 GLN A C 1
ATOM 1208 O O . GLN A 1 152 ? 15.375 11.844 1.332 1 98.62 152 GLN A O 1
ATOM 1213 N N . LEU A 1 153 ? 16.297 13.164 2.906 1 98.75 153 LEU A N 1
ATOM 1214 C CA . LEU A 1 153 ? 17.641 12.758 2.549 1 98.75 153 LEU A CA 1
ATOM 1215 C C . LEU A 1 153 ? 17.875 11.281 2.873 1 98.75 153 LEU A C 1
ATOM 1217 O O . LEU A 1 153 ? 18.391 10.531 2.041 1 98.75 153 LEU A O 1
ATOM 1221 N N . GLY A 1 154 ? 17.5 10.898 4.098 1 98.69 154 GLY A N 1
ATOM 1222 C CA . GLY A 1 154 ? 17.625 9.5 4.477 1 98.69 154 GLY A CA 1
ATOM 1223 C C . GLY A 1 154 ? 16.906 8.562 3.518 1 98.69 154 GLY A C 1
ATOM 1224 O O . GLY A 1 154 ? 17.469 7.551 3.098 1 98.69 154 GLY A O 1
ATOM 1225 N N . LYS A 1 155 ? 15.68 8.898 3.193 1 98.25 155 LYS A N 1
ATOM 1226 C CA . LYS A 1 155 ? 14.875 8.094 2.281 1 98.25 155 LYS A CA 1
ATOM 1227 C C . LYS A 1 155 ? 15.562 7.945 0.927 1 98.25 155 LYS A C 1
ATOM 1229 O O . LYS A 1 155 ? 15.633 6.844 0.376 1 98.25 155 LYS A O 1
ATOM 1234 N N . TYR A 1 156 ? 16.047 9.062 0.353 1 97.94 156 TYR A N 1
ATOM 1235 C CA . TYR A 1 156 ? 16.766 9.055 -0.92 1 97.94 156 TYR A CA 1
ATOM 1236 C C . TYR A 1 156 ? 17.953 8.109 -0.871 1 97.94 156 TYR A C 1
ATOM 1238 O O . TYR A 1 156 ? 18.141 7.285 -1.77 1 97.94 156 TYR A O 1
ATOM 1246 N N . TYR A 1 157 ? 18.719 8.172 0.15 1 98.25 157 TYR A N 1
ATOM 1247 C CA . TYR A 1 157 ? 19.969 7.414 0.219 1 98.25 157 TYR A CA 1
ATOM 1248 C C . TYR A 1 157 ? 19.703 5.949 0.538 1 98.25 157 TYR A C 1
ATOM 1250 O O . TYR A 1 157 ? 20.516 5.078 0.209 1 98.25 157 TYR A O 1
ATOM 1258 N N . VAL A 1 158 ? 18.609 5.602 1.202 1 98.5 158 VAL A N 1
ATOM 1259 C CA . VAL A 1 158 ? 18.203 4.211 1.355 1 98.5 158 VAL A CA 1
ATOM 1260 C C . VAL A 1 158 ? 17.938 3.594 -0.017 1 98.5 158 VAL A C 1
ATOM 1262 O O . VAL A 1 158 ? 18.406 2.488 -0.309 1 98.5 158 VAL A O 1
ATOM 1265 N N . ILE A 1 159 ? 17.219 4.352 -0.863 1 96.94 159 ILE A N 1
ATOM 1266 C CA . ILE A 1 159 ? 16.891 3.891 -2.205 1 96.94 159 ILE A CA 1
ATOM 1267 C C . ILE A 1 159 ? 18.156 3.725 -3.027 1 96.94 159 ILE A C 1
ATOM 1269 O O . ILE A 1 159 ? 18.297 2.762 -3.787 1 96.94 159 ILE A O 1
ATOM 1273 N N . GLN A 1 160 ? 19.141 4.609 -2.789 1 96.75 160 GLN A N 1
ATOM 1274 C CA . GLN A 1 160 ? 20.391 4.57 -3.52 1 96.75 160 GLN A CA 1
ATOM 1275 C C . GLN A 1 160 ? 21.344 3.527 -2.93 1 96.75 160 GLN A C 1
ATOM 1277 O O . GLN A 1 160 ? 22.438 3.297 -3.463 1 96.75 160 GLN A O 1
ATOM 1282 N N . ARG A 1 161 ? 21 2.912 -1.828 1 97.62 161 ARG A N 1
ATOM 1283 C CA . ARG A 1 161 ? 21.812 1.908 -1.143 1 97.62 161 ARG A CA 1
ATOM 1284 C C . ARG A 1 161 ? 23.125 2.506 -0.658 1 97.62 161 ARG A C 1
ATOM 1286 O O . ARG A 1 161 ? 24.188 1.898 -0.82 1 97.62 161 ARG A O 1
ATOM 1293 N N . GLU A 1 162 ? 22.984 3.736 -0.199 1 97.75 162 GLU A N 1
ATOM 1294 C CA . GLU A 1 162 ? 24.125 4.402 0.4 1 97.75 162 GLU A CA 1
ATOM 1295 C C . GLU A 1 162 ? 23.984 4.492 1.917 1 97.75 162 GLU A C 1
ATOM 1297 O O . GLU A 1 162 ? 23.641 5.547 2.453 1 97.75 162 GLU A O 1
ATOM 1302 N N . ARG A 1 163 ? 24.344 3.506 2.557 1 97.75 163 ARG A N 1
ATOM 1303 C CA . ARG A 1 163 ? 24.125 3.355 3.99 1 97.75 163 ARG A CA 1
ATOM 1304 C C . ARG A 1 163 ? 24.828 4.457 4.773 1 97.75 163 ARG A C 1
ATOM 1306 O O . ARG A 1 163 ? 24.25 5.043 5.691 1 97.75 163 ARG A O 1
ATOM 1313 N N . ASP A 1 164 ? 26.094 4.738 4.445 1 97.88 164 ASP A N 1
ATOM 1314 C CA . ASP A 1 164 ? 26.859 5.734 5.195 1 97.88 164 ASP A CA 1
ATOM 1315 C C . ASP A 1 164 ? 26.188 7.102 5.129 1 97.88 164 ASP A C 1
ATOM 1317 O O . ASP A 1 164 ? 26.141 7.832 6.121 1 97.88 164 ASP A O 1
ATOM 1321 N N . SER A 1 165 ? 25.672 7.414 3.977 1 97.94 165 SER A N 1
ATOM 1322 C CA . SER A 1 165 ? 24.953 8.68 3.828 1 97.94 165 SER A CA 1
ATOM 1323 C C . SER A 1 165 ? 23.672 8.688 4.656 1 97.94 165 SER A C 1
ATOM 1325 O O . SER A 1 165 ? 23.312 9.703 5.242 1 97.94 165 SER A O 1
ATOM 1327 N N . VAL A 1 166 ? 22.922 7.535 4.637 1 98.69 166 VAL A N 1
ATOM 1328 C CA . VAL A 1 166 ? 21.75 7.434 5.492 1 98.69 166 VAL A CA 1
ATOM 1329 C C . VAL A 1 166 ? 22.125 7.727 6.941 1 98.69 166 VAL A C 1
ATOM 1331 O O . VAL A 1 166 ? 21.516 8.578 7.594 1 98.69 166 VAL A O 1
ATOM 1334 N N . LEU A 1 167 ? 23.203 7.082 7.422 1 97.81 167 LEU A N 1
ATOM 1335 C CA . LEU A 1 167 ? 23.625 7.207 8.812 1 97.81 167 LEU A CA 1
ATOM 1336 C C . LEU A 1 167 ? 24.062 8.633 9.125 1 97.81 167 LEU A C 1
ATOM 1338 O O . LEU A 1 167 ? 23.781 9.148 10.203 1 97.81 167 LEU A O 1
ATOM 1342 N N . LYS A 1 168 ? 24.719 9.258 8.18 1 97.38 168 LYS A N 1
ATOM 1343 C CA . LYS A 1 168 ? 25.188 10.633 8.344 1 97.38 168 LYS A CA 1
ATOM 1344 C C . LYS A 1 168 ? 24.031 11.555 8.703 1 97.38 168 LYS A C 1
ATOM 1346 O O . LYS A 1 168 ? 24.125 12.352 9.633 1 97.38 168 LYS A O 1
ATOM 1351 N N . TYR A 1 169 ? 22.953 11.461 8.047 1 98.19 169 TYR A N 1
ATOM 1352 C CA . TYR A 1 169 ? 21.844 12.383 8.227 1 98.19 169 TYR A CA 1
ATOM 1353 C C . TYR A 1 169 ? 20.875 11.883 9.289 1 98.19 169 TYR A C 1
ATOM 1355 O O . TYR A 1 169 ? 20.469 12.633 10.18 1 98.19 169 TYR A O 1
ATOM 1363 N N . VAL A 1 170 ? 20.516 10.641 9.234 1 98.38 170 VAL A N 1
ATOM 1364 C CA . VAL A 1 170 ? 19.516 10.062 10.125 1 98.38 170 VAL A CA 1
ATOM 1365 C C . VAL A 1 170 ? 20 10.141 11.57 1 98.38 170 VAL A C 1
ATOM 1367 O O . VAL A 1 170 ? 19.219 10.406 12.484 1 98.38 170 VAL A O 1
ATOM 1370 N N . ASN A 1 171 ? 21.297 9.922 11.797 1 97.94 171 ASN A N 1
ATOM 1371 C CA . ASN A 1 171 ? 21.812 10.016 13.156 1 97.94 171 ASN A CA 1
ATOM 1372 C C . ASN A 1 171 ? 21.672 11.43 13.711 1 97.94 171 ASN A C 1
ATOM 1374 O O . ASN A 1 171 ? 21.422 11.609 14.906 1 97.94 171 ASN A O 1
ATOM 1378 N N . LYS A 1 172 ? 21.844 12.422 12.859 1 96.44 172 LYS A N 1
ATOM 1379 C CA . LYS A 1 172 ? 21.625 13.797 13.289 1 96.44 172 LYS A CA 1
ATOM 1380 C C . LYS A 1 172 ? 20.203 13.992 13.797 1 96.44 172 LYS A C 1
ATOM 1382 O O . LYS A 1 172 ? 19.984 14.578 14.859 1 96.44 172 LYS A O 1
ATOM 1387 N N . GLY A 1 173 ? 19.25 13.5 13.023 1 97.44 173 GLY A N 1
ATOM 1388 C CA . GLY A 1 173 ? 17.844 13.609 13.406 1 97.44 173 GLY A CA 1
ATOM 1389 C C . GLY A 1 173 ? 17.516 12.844 14.68 1 97.44 173 GLY A C 1
ATOM 1390 O O . GLY A 1 173 ? 16.781 13.352 15.539 1 97.44 173 GLY A O 1
ATOM 1391 N N . LEU A 1 174 ? 18.062 11.68 14.828 1 97.69 174 LEU A N 1
ATOM 1392 C CA . LEU A 1 174 ? 17.781 10.844 15.984 1 97.69 174 LEU A CA 1
ATOM 1393 C C . LEU A 1 174 ? 18.438 11.398 17.234 1 97.69 174 LEU A C 1
ATOM 1395 O O . LEU A 1 174 ? 17.969 11.148 18.359 1 97.69 174 LEU A O 1
ATOM 1399 N N . ASN A 1 175 ? 19.531 12.094 17.062 1 96.62 175 ASN A N 1
ATOM 1400 C CA . ASN A 1 175 ? 20.109 12.797 18.203 1 96.62 175 ASN A CA 1
ATOM 1401 C C . ASN A 1 175 ? 19.172 13.883 18.734 1 96.62 175 ASN A C 1
ATOM 1403 O O . ASN A 1 175 ? 19.125 14.125 19.938 1 96.62 175 ASN A O 1
ATOM 1407 N N . PHE A 1 176 ? 18.5 14.5 17.812 1 94.19 176 PHE A N 1
ATOM 1408 C CA . PHE A 1 176 ? 17.547 15.547 18.172 1 94.19 176 PHE A CA 1
ATOM 1409 C C . PHE A 1 176 ? 16.25 14.945 18.719 1 94.19 176 PHE A C 1
ATOM 1411 O O . PHE A 1 176 ? 15.711 15.43 19.719 1 94.19 176 PHE A O 1
ATOM 1418 N N . TYR A 1 177 ? 15.789 13.906 18.078 1 96.62 177 TYR A N 1
ATOM 1419 C CA . TYR A 1 177 ? 14.57 13.211 18.5 1 96.62 177 TYR A CA 1
ATOM 1420 C C . TYR A 1 177 ? 14.734 11.703 18.375 1 96.62 177 TYR A C 1
ATOM 1422 O O . TYR A 1 177 ? 14.461 11.117 17.328 1 96.62 177 TYR A O 1
ATOM 1430 N N . GLU A 1 178 ? 14.984 11.078 19.438 1 96.56 178 GLU A N 1
ATOM 1431 C CA . GLU A 1 178 ? 15.43 9.688 19.453 1 96.56 178 GLU A CA 1
ATOM 1432 C C . GLU A 1 178 ? 14.297 8.734 19.109 1 96.56 178 GLU A C 1
ATOM 1434 O O . GLU A 1 178 ? 14.531 7.617 18.641 1 96.56 178 GLU A O 1
ATOM 1439 N N . ASN A 1 179 ? 13.031 9.141 19.297 1 96.12 179 ASN A N 1
ATOM 1440 C CA . ASN A 1 179 ? 11.898 8.242 19.109 1 96.12 179 ASN A CA 1
ATOM 1441 C C . ASN A 1 179 ? 11.18 8.516 17.781 1 96.12 179 ASN A C 1
ATOM 1443 O O . ASN A 1 179 ? 9.992 8.219 17.641 1 96.12 179 ASN A O 1
ATOM 1447 N N . ASP A 1 180 ? 11.953 9.172 16.844 1 96.88 180 ASP A N 1
ATOM 1448 C CA . ASP A 1 180 ? 11.375 9.398 15.523 1 96.88 180 ASP A CA 1
ATOM 1449 C C . ASP A 1 180 ? 11.227 8.094 14.75 1 96.88 180 ASP A C 1
ATOM 1451 O O . ASP A 1 180 ? 12.203 7.566 14.219 1 96.88 180 ASP A O 1
ATOM 1455 N N . VAL A 1 181 ? 10.039 7.625 14.617 1 96.56 181 VAL A N 1
ATOM 1456 C CA . VAL A 1 181 ? 9.766 6.305 14.062 1 96.56 181 VAL A CA 1
ATOM 1457 C C . VAL A 1 181 ? 10.203 6.258 12.602 1 96.56 181 VAL A C 1
ATOM 1459 O O . VAL A 1 181 ? 10.719 5.234 12.133 1 96.56 181 VAL A O 1
ATOM 1462 N N . SER A 1 182 ? 10.023 7.344 11.859 1 97.88 182 SER A N 1
ATOM 1463 C CA . SER A 1 182 ? 10.398 7.379 10.445 1 97.88 182 SER A CA 1
ATOM 1464 C C . SER A 1 182 ? 11.906 7.25 10.273 1 97.88 182 SER A C 1
ATOM 1466 O O . SER A 1 182 ? 12.375 6.523 9.391 1 97.88 182 SER A O 1
ATOM 1468 N N . LEU A 1 183 ? 12.648 7.938 11.102 1 98.5 183 LEU A N 1
ATOM 1469 C CA . LEU A 1 183 ? 14.102 7.902 11 1 98.5 183 LEU A CA 1
ATOM 1470 C C . LEU A 1 183 ? 14.648 6.562 11.477 1 98.5 183 LEU A C 1
ATOM 1472 O O . LEU A 1 183 ? 15.602 6.031 10.898 1 98.5 183 LEU A O 1
ATOM 1476 N N . ILE A 1 184 ? 14.055 6.027 12.547 1 98.62 184 ILE A N 1
ATOM 1477 C CA . ILE A 1 184 ? 14.445 4.699 13.016 1 98.62 184 ILE A CA 1
ATOM 1478 C C . ILE A 1 184 ? 14.219 3.676 11.906 1 98.62 184 ILE A C 1
ATOM 1480 O O . ILE A 1 184 ? 15.07 2.818 11.656 1 98.62 184 ILE A O 1
ATOM 1484 N N . ASN A 1 185 ? 13.141 3.787 11.25 1 98.62 185 ASN A N 1
ATOM 1485 C CA . ASN A 1 185 ? 12.828 2.896 10.141 1 98.62 185 ASN A CA 1
ATOM 1486 C C . ASN A 1 185 ? 13.875 2.988 9.031 1 98.62 185 ASN A C 1
ATOM 1488 O O . ASN A 1 185 ? 14.312 1.967 8.5 1 98.62 185 ASN A O 1
ATOM 1492 N N . LEU A 1 186 ? 14.242 4.223 8.664 1 98.75 186 LEU A N 1
ATOM 1493 C CA . LEU A 1 186 ? 15.242 4.41 7.621 1 98.75 186 LEU A CA 1
ATOM 1494 C C . LEU A 1 186 ? 16.562 3.773 8.016 1 98.75 186 LEU A C 1
ATOM 1496 O O . LEU A 1 186 ? 17.234 3.16 7.184 1 98.75 186 LEU A O 1
ATOM 1500 N N . LYS A 1 187 ? 16.938 3.99 9.336 1 98.12 187 LYS A N 1
ATOM 1501 C CA . LYS A 1 187 ? 18.172 3.393 9.828 1 98.12 187 LYS A CA 1
ATOM 1502 C C . LYS A 1 187 ? 18.109 1.868 9.781 1 98.12 187 LYS A C 1
ATOM 1504 O O . LYS A 1 187 ? 19.062 1.211 9.367 1 98.12 187 LYS A O 1
ATOM 1509 N N . ALA A 1 188 ? 16.953 1.265 10.148 1 98.75 188 ALA A N 1
ATOM 1510 C CA . ALA A 1 188 ? 16.75 -0.179 10.078 1 98.75 188 ALA A CA 1
ATOM 1511 C C . ALA A 1 188 ? 16.891 -0.684 8.648 1 98.75 188 ALA A C 1
ATOM 1513 O O . ALA A 1 188 ? 17.625 -1.642 8.391 1 98.75 188 ALA A O 1
ATOM 1514 N N . LEU A 1 189 ? 16.281 -0.035 7.668 1 98.56 189 LEU A N 1
ATOM 1515 C CA . LEU A 1 189 ? 16.266 -0.45 6.27 1 98.56 189 LEU A CA 1
ATOM 1516 C C . LEU A 1 189 ? 17.656 -0.328 5.652 1 98.56 189 LEU A C 1
ATOM 1518 O O . LEU A 1 189 ? 18.062 -1.181 4.863 1 98.56 189 LEU A O 1
ATOM 1522 N N . ALA A 1 190 ? 18.328 0.752 6.043 1 98.44 190 ALA A N 1
ATOM 1523 C CA . ALA A 1 190 ? 19.672 0.942 5.516 1 98.44 190 ALA A CA 1
ATOM 1524 C C . ALA A 1 190 ? 20.594 -0.212 5.914 1 98.44 190 ALA A C 1
ATOM 1526 O O . ALA A 1 190 ? 21.328 -0.754 5.078 1 98.44 190 ALA A O 1
ATOM 1527 N N . ASN A 1 191 ? 20.562 -0.597 7.199 1 98.44 191 ASN A N 1
ATOM 1528 C CA . ASN A 1 191 ? 21.375 -1.717 7.676 1 98.44 191 ASN A CA 1
ATOM 1529 C C . ASN A 1 191 ? 20.922 -3.035 7.055 1 98.44 191 ASN A C 1
ATOM 1531 O O . ASN A 1 191 ? 21.75 -3.83 6.609 1 98.44 191 ASN A O 1
ATOM 1535 N N . TYR A 1 192 ? 19.656 -3.26 6.969 1 98 192 TYR A N 1
ATOM 1536 C CA . TYR A 1 192 ? 19.109 -4.488 6.41 1 98 192 TYR A CA 1
ATOM 1537 C C . TYR A 1 192 ? 19.5 -4.656 4.949 1 98 192 TYR A C 1
ATOM 1539 O O . TYR A 1 192 ? 19.922 -5.742 4.535 1 98 192 TYR A O 1
ATOM 1547 N N . ASN A 1 193 ? 19.422 -3.551 4.219 1 97 193 ASN A N 1
ATOM 1548 C CA . ASN A 1 193 ? 19.734 -3.572 2.793 1 97 193 ASN A CA 1
ATOM 1549 C C . ASN A 1 193 ? 21.203 -3.893 2.553 1 97 193 ASN A C 1
ATOM 1551 O O . ASN A 1 193 ? 21.562 -4.426 1.501 1 97 193 ASN A O 1
ATOM 1555 N N . ASP A 1 194 ? 22.016 -3.605 3.492 1 95.75 194 ASP A N 1
ATOM 1556 C CA . ASP A 1 194 ? 23.453 -3.906 3.41 1 95.75 194 ASP A CA 1
ATOM 1557 C C . ASP A 1 194 ? 23.766 -5.258 4.047 1 95.75 194 ASP A C 1
ATOM 1559 O O . ASP A 1 194 ? 24.922 -5.562 4.332 1 95.75 194 ASP A O 1
ATOM 1563 N N . ASN A 1 195 ? 22.75 -6.012 4.379 1 96.25 195 ASN A N 1
ATOM 1564 C CA . ASN A 1 195 ? 22.844 -7.352 4.957 1 96.25 195 ASN A CA 1
ATOM 1565 C C . ASN A 1 195 ? 23.469 -7.324 6.344 1 96.25 195 ASN A C 1
ATOM 1567 O O . ASN A 1 195 ? 24.125 -8.289 6.754 1 96.25 195 ASN A O 1
ATOM 1571 N N . LEU A 1 196 ? 23.391 -6.129 6.914 1 97.38 196 LEU A N 1
ATOM 1572 C CA . LEU A 1 19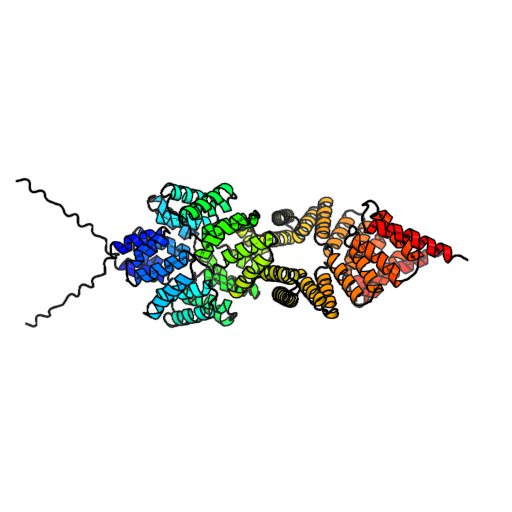6 ? 23.812 -6.027 8.305 1 97.38 196 LEU A CA 1
ATOM 1573 C C . LEU A 1 196 ? 22.641 -6.285 9.25 1 97.38 196 LEU A C 1
ATOM 1575 O O . LEU A 1 196 ? 22.219 -5.395 10 1 97.38 196 LEU A O 1
ATOM 1579 N N . ILE A 1 197 ? 22.266 -7.477 9.258 1 96.94 197 ILE A N 1
ATOM 1580 C CA . ILE A 1 197 ? 21.031 -7.945 9.883 1 96.94 197 ILE A CA 1
ATOM 1581 C C . ILE A 1 197 ? 21.094 -7.715 11.391 1 96.94 197 ILE A C 1
ATOM 1583 O O . ILE A 1 197 ? 20.125 -7.301 12.008 1 96.94 197 ILE A O 1
ATOM 1587 N N . TRP A 1 198 ? 22.25 -7.938 11.945 1 96.81 198 TRP A N 1
ATOM 1588 C CA . TRP A 1 198 ? 22.422 -7.816 13.391 1 96.81 198 TRP A CA 1
ATOM 1589 C C . TRP A 1 198 ? 22.312 -6.363 13.836 1 96.81 198 TRP A C 1
ATOM 1591 O O . TRP A 1 198 ? 21.891 -6.078 14.961 1 96.81 198 TRP A O 1
ATOM 1601 N N . LEU A 1 199 ? 22.641 -5.465 12.961 1 97.44 199 LEU A N 1
ATOM 1602 C CA . LEU A 1 199 ? 22.516 -4.039 13.258 1 97.44 199 LEU A CA 1
ATOM 1603 C C . LEU A 1 199 ? 21.094 -3.549 12.992 1 97.44 199 LEU A C 1
ATOM 1605 O O . LEU A 1 199 ? 20.625 -2.617 13.656 1 97.44 199 LEU A O 1
ATOM 1609 N N . ALA A 1 200 ? 20.406 -4.152 12.055 1 98.38 200 ALA A N 1
ATOM 1610 C CA . ALA A 1 200 ? 19.062 -3.727 11.641 1 98.38 200 ALA A CA 1
ATOM 1611 C C . ALA A 1 200 ? 18.016 -4.172 12.656 1 98.38 200 ALA A C 1
ATOM 1613 O O . ALA A 1 200 ? 17.094 -3.416 12.977 1 98.38 200 ALA A O 1
ATOM 1614 N N . LEU A 1 201 ? 18.141 -5.348 13.164 1 98.56 201 LEU A N 1
ATOM 1615 C CA . LEU A 1 201 ? 17.109 -6.035 13.93 1 98.56 201 LEU A CA 1
ATOM 1616 C C . LEU A 1 201 ? 16.688 -5.211 15.141 1 98.56 201 LEU A C 1
ATOM 1618 O O . LEU A 1 201 ? 15.5 -5.02 15.383 1 98.56 201 LEU A O 1
ATOM 1622 N N . PRO A 1 202 ? 17.672 -4.613 15.938 1 98.25 202 PRO A N 1
ATOM 1623 C CA . PRO A 1 202 ? 17.25 -3.84 17.109 1 98.25 202 PRO A CA 1
ATOM 1624 C C . PRO A 1 202 ? 16.375 -2.645 16.75 1 98.25 202 PRO A C 1
ATOM 1626 O O . PRO A 1 202 ? 15.516 -2.248 17.547 1 98.25 202 PRO A O 1
ATOM 1629 N N . TYR A 1 203 ? 16.578 -2.109 15.625 1 98.56 203 TYR A N 1
ATOM 1630 C CA . TYR A 1 203 ? 15.781 -0.969 15.203 1 98.56 203 TYR A CA 1
ATOM 1631 C C . TYR A 1 203 ? 14.383 -1.411 14.789 1 98.56 203 TYR A C 1
ATOM 1633 O O . TYR A 1 203 ? 13.398 -0.713 15.055 1 98.56 203 TYR A O 1
ATOM 1641 N N . PHE A 1 204 ? 14.227 -2.551 14.102 1 98.69 204 PHE A N 1
ATOM 1642 C CA . PHE A 1 204 ? 12.898 -3.092 13.828 1 98.69 204 PHE A CA 1
ATOM 1643 C C . PHE A 1 204 ? 12.156 -3.387 15.125 1 98.69 204 PHE A C 1
ATOM 1645 O O . PHE A 1 204 ? 10.961 -3.1 15.242 1 98.69 204 PHE A O 1
ATOM 1652 N N . GLU A 1 205 ? 12.859 -3.967 16.062 1 98.56 205 GLU A N 1
ATOM 1653 C CA . GLU A 1 205 ? 12.266 -4.219 17.375 1 98.56 205 GLU A CA 1
ATOM 1654 C C . GLU A 1 205 ? 11.789 -2.922 18.016 1 98.56 205 GLU A C 1
ATOM 1656 O O . GLU A 1 205 ? 10.703 -2.873 18.609 1 98.56 205 GLU A O 1
ATOM 1661 N N . ARG A 1 206 ? 12.641 -1.885 17.922 1 98.06 206 ARG A N 1
ATOM 1662 C CA . ARG A 1 206 ? 12.297 -0.576 18.469 1 98.06 206 ARG A CA 1
ATOM 1663 C C . ARG A 1 206 ? 11.039 -0.017 17.828 1 98.06 206 ARG A C 1
ATOM 1665 O O . ARG A 1 206 ? 10.203 0.587 18.5 1 98.06 206 ARG A O 1
ATOM 1672 N N . LEU A 1 207 ? 10.891 -0.172 16.5 1 98.25 207 LEU A N 1
ATOM 1673 C CA . LEU A 1 207 ? 9.688 0.277 15.797 1 98.25 207 LEU A CA 1
ATOM 1674 C C . LEU A 1 207 ? 8.445 -0.383 16.375 1 98.25 207 LEU A C 1
ATOM 1676 O O . LEU A 1 207 ? 7.438 0.289 16.625 1 98.25 207 LEU A O 1
ATOM 1680 N N . VAL A 1 208 ? 8.508 -1.69 16.625 1 97.56 208 VAL A N 1
ATOM 1681 C CA . VAL A 1 208 ? 7.383 -2.422 17.203 1 97.56 208 VAL A CA 1
ATOM 1682 C C . VAL A 1 208 ? 7.086 -1.907 18.609 1 97.56 208 VAL A C 1
ATOM 1684 O O . VAL A 1 208 ? 5.926 -1.717 18.969 1 97.56 208 VAL A O 1
ATOM 1687 N N . GLU A 1 209 ? 8.141 -1.643 19.375 1 96.06 209 GLU A N 1
ATOM 1688 C CA . GLU A 1 209 ? 7.992 -1.102 20.719 1 96.06 209 GLU A CA 1
ATOM 1689 C C . GLU A 1 209 ? 7.281 0.248 20.688 1 96.06 209 GLU A C 1
ATOM 1691 O O . GLU A 1 209 ? 6.535 0.58 21.625 1 96.06 209 GLU A O 1
ATOM 1696 N N . LEU A 1 210 ? 7.543 0.983 19.625 1 94.88 210 LEU A N 1
ATOM 1697 C CA . LEU A 1 210 ? 6.973 2.318 19.484 1 94.88 210 LEU A CA 1
ATOM 1698 C C . LEU A 1 210 ? 5.586 2.258 18.859 1 94.88 210 LEU A C 1
ATOM 1700 O O . LEU A 1 210 ? 5.004 3.293 18.531 1 94.88 210 LEU A O 1
ATOM 1704 N N . GLY A 1 211 ? 5.133 1.097 18.609 1 93.25 211 GLY A N 1
ATOM 1705 C CA . GLY A 1 211 ? 3.752 0.915 18.188 1 93.25 211 GLY A CA 1
ATOM 1706 C C . GLY A 1 211 ? 3.602 0.775 16.688 1 93.25 211 GLY A C 1
ATOM 1707 O O . GLY A 1 211 ? 2.488 0.827 16.156 1 93.25 211 GLY A O 1
ATOM 1708 N N . GLU A 1 212 ? 4.711 0.656 15.953 1 96 212 GLU A N 1
ATOM 1709 C CA . GLU A 1 212 ? 4.648 0.462 14.508 1 96 212 GLU A CA 1
ATOM 1710 C C . GLU A 1 212 ? 4.48 -1.014 14.156 1 96 212 GLU A C 1
ATOM 1712 O O . GLU A 1 212 ? 5.449 -1.777 14.172 1 96 212 GLU A O 1
ATOM 1717 N N . HIS A 1 213 ? 3.25 -1.418 13.828 1 95.31 213 HIS A N 1
ATOM 1718 C CA . HIS A 1 213 ? 2.943 -2.789 13.438 1 95.31 213 HIS A CA 1
ATOM 1719 C C . HIS A 1 213 ? 2.592 -2.869 11.953 1 95.31 213 HIS A C 1
ATOM 1721 O O . HIS A 1 213 ? 1.429 -2.703 11.578 1 95.31 213 HIS A O 1
ATOM 1727 N N . LYS A 1 214 ? 3.602 -3.031 11.211 1 96.44 214 LYS A N 1
ATOM 1728 C CA . LYS A 1 214 ? 3.438 -3.105 9.766 1 96.44 214 LYS A CA 1
ATOM 1729 C C . LYS A 1 214 ? 3.92 -4.449 9.219 1 96.44 214 LYS A C 1
ATOM 1731 O O . LYS A 1 214 ? 4.809 -5.074 9.805 1 96.44 214 LYS A O 1
ATOM 1736 N N . GLU A 1 215 ? 3.371 -4.867 8.086 1 97.5 215 GLU A N 1
ATOM 1737 C CA . GLU A 1 215 ? 3.672 -6.156 7.477 1 97.5 215 GLU A CA 1
ATOM 1738 C C . GLU A 1 215 ? 5.168 -6.301 7.199 1 97.5 215 GLU A C 1
ATOM 1740 O O . GLU A 1 215 ? 5.777 -7.305 7.566 1 97.5 215 GLU A O 1
ATOM 1745 N N . TYR A 1 216 ? 5.754 -5.344 6.559 1 97.44 216 TYR A N 1
ATOM 1746 C CA . TYR A 1 216 ? 7.141 -5.465 6.125 1 97.44 216 TYR A CA 1
ATOM 1747 C C . TYR A 1 216 ? 8.086 -5.539 7.32 1 97.44 216 TYR A C 1
ATOM 1749 O O . TYR A 1 216 ? 9.156 -6.148 7.242 1 97.44 216 TYR A O 1
ATOM 1757 N N . ILE A 1 217 ? 7.66 -4.867 8.422 1 98.38 217 ILE A N 1
ATOM 1758 C CA . ILE A 1 217 ? 8.492 -4.898 9.625 1 98.38 217 ILE A CA 1
ATOM 1759 C C . ILE A 1 217 ? 8.57 -6.328 10.148 1 98.38 217 ILE A C 1
ATOM 1761 O O . ILE A 1 217 ? 9.664 -6.84 10.406 1 98.38 217 ILE A O 1
ATOM 1765 N N . TYR A 1 218 ? 7.457 -6.98 10.281 1 98.62 218 TYR A N 1
ATOM 1766 C CA . TYR A 1 218 ? 7.426 -8.344 10.789 1 98.62 218 TYR A CA 1
ATOM 1767 C C . TYR A 1 218 ? 8.117 -9.305 9.828 1 98.62 218 TYR A C 1
ATOM 1769 O O . TYR A 1 218 ? 8.781 -10.258 10.258 1 98.62 218 TYR A O 1
ATOM 1777 N N . GLU A 1 219 ? 7.922 -9.07 8.562 1 98.56 219 GLU A N 1
ATOM 1778 C CA . GLU A 1 219 ? 8.609 -9.906 7.578 1 98.56 219 GLU A CA 1
ATOM 1779 C C . GLU A 1 219 ? 10.125 -9.812 7.738 1 98.56 219 GLU A C 1
ATOM 1781 O O . GLU A 1 219 ? 10.812 -10.836 7.781 1 98.56 219 GLU A O 1
ATOM 1786 N N . LYS A 1 220 ? 10.664 -8.602 7.855 1 98.44 220 LYS A N 1
ATOM 1787 C CA . LYS A 1 220 ? 12.102 -8.391 7.973 1 98.44 220 LYS A CA 1
ATOM 1788 C C . LYS A 1 220 ? 12.625 -8.891 9.312 1 98.44 220 LYS A C 1
ATOM 1790 O O . LYS A 1 220 ? 13.773 -9.344 9.414 1 98.44 220 LYS A O 1
ATOM 1795 N N . MET A 1 221 ? 11.805 -8.727 10.359 1 98.69 221 MET A N 1
ATOM 1796 C CA . MET A 1 221 ? 12.188 -9.281 11.656 1 98.69 221 MET A CA 1
ATOM 1797 C C . MET A 1 221 ? 12.25 -10.805 11.602 1 98.69 221 MET A C 1
ATOM 1799 O O . MET A 1 221 ? 13.188 -11.406 12.109 1 98.69 221 MET A O 1
ATOM 1803 N N . GLY A 1 222 ? 11.203 -11.422 10.984 1 98.69 222 GLY A N 1
ATOM 1804 C CA . GLY A 1 222 ? 11.211 -12.867 10.836 1 98.69 222 GLY A CA 1
ATOM 1805 C C . GLY A 1 222 ? 12.469 -13.391 10.164 1 98.69 222 GLY A C 1
ATOM 1806 O O . GLY A 1 222 ? 13.125 -14.297 10.68 1 98.69 222 GLY A O 1
ATOM 1807 N N . TYR A 1 223 ? 12.805 -12.805 9.055 1 98.19 223 TYR A N 1
ATOM 1808 C CA . TYR A 1 223 ? 14.008 -13.188 8.328 1 98.19 223 TYR A CA 1
ATOM 1809 C C . TYR A 1 223 ? 15.25 -12.992 9.188 1 98.19 223 TYR A C 1
ATOM 1811 O O . TYR A 1 223 ? 16.125 -13.859 9.234 1 98.19 223 TYR A O 1
ATOM 1819 N N . SER A 1 224 ? 15.305 -11.844 9.867 1 98.5 224 SER A N 1
ATOM 1820 C CA . SER A 1 224 ? 16.469 -11.5 10.672 1 98.5 224 SER A CA 1
ATOM 1821 C C . SER A 1 224 ? 16.656 -12.484 11.82 1 98.5 224 SER A C 1
ATOM 1823 O O . SER A 1 224 ? 17.766 -12.992 12.039 1 98.5 224 SER A O 1
ATOM 1825 N N . TYR A 1 225 ? 15.625 -12.75 12.57 1 98.69 225 TYR A N 1
ATOM 1826 C CA . TYR A 1 225 ? 15.688 -13.711 13.656 1 98.69 225 TYR A CA 1
ATOM 1827 C C . TYR A 1 225 ? 16.141 -15.078 13.156 1 98.69 225 TYR A C 1
ATOM 1829 O O . TYR A 1 225 ? 16.984 -15.727 13.773 1 98.69 225 TYR A O 1
ATOM 1837 N N . PHE A 1 226 ? 15.539 -15.5 12.039 1 98.38 226 PHE A N 1
ATOM 1838 C CA . PHE A 1 226 ? 15.875 -16.812 11.484 1 98.38 226 PHE A CA 1
ATOM 1839 C C . PHE A 1 226 ? 17.359 -16.875 11.109 1 98.38 226 PHE A C 1
ATOM 1841 O O . PHE A 1 226 ? 18.047 -17.844 11.453 1 98.38 226 PHE A O 1
ATOM 1848 N N . ALA A 1 227 ? 17.797 -15.828 10.492 1 97.12 227 ALA A N 1
ATOM 1849 C CA . ALA A 1 227 ? 19.188 -15.758 10.062 1 97.12 227 ALA A CA 1
ATOM 1850 C C . ALA A 1 227 ? 20.141 -15.789 11.258 1 97.12 227 ALA A C 1
ATOM 1852 O O . ALA A 1 227 ? 21.25 -16.297 11.156 1 97.12 227 ALA A O 1
ATOM 1853 N N . MET A 1 228 ? 19.672 -15.328 12.32 1 97.38 228 MET A N 1
ATOM 1854 C CA . MET A 1 228 ? 20.484 -15.273 13.531 1 97.38 228 MET A CA 1
ATOM 1855 C C . MET A 1 228 ? 20.234 -16.5 14.406 1 97.38 228 MET A C 1
ATOM 1857 O O . MET A 1 228 ? 20.641 -16.531 15.57 1 97.38 228 MET A O 1
ATOM 1861 N N . ALA A 1 229 ? 19.484 -17.438 13.891 1 98.06 229 ALA A N 1
ATOM 1862 C CA . ALA A 1 229 ? 19.203 -18.734 14.516 1 98.06 229 ALA A CA 1
ATOM 1863 C C . ALA A 1 229 ? 18.328 -18.562 15.758 1 98.06 229 ALA A C 1
ATOM 1865 O O . ALA A 1 229 ? 18.406 -19.375 16.688 1 98.06 229 ALA A O 1
ATOM 1866 N N . LYS A 1 230 ? 17.672 -17.484 15.852 1 98.31 230 LYS A N 1
ATOM 1867 C CA . LYS A 1 230 ? 16.641 -17.297 16.875 1 98.31 230 LYS A CA 1
ATOM 1868 C C . LYS A 1 230 ? 15.281 -17.781 16.375 1 98.31 230 LYS A C 1
ATOM 1870 O O . LYS A 1 230 ? 14.367 -16.969 16.188 1 98.31 230 LYS A O 1
ATOM 1875 N N . TYR A 1 231 ? 15.117 -19.047 16.312 1 98.69 231 TYR A N 1
ATOM 1876 C CA . TYR A 1 231 ? 14.039 -19.656 15.539 1 98.69 231 TYR A CA 1
ATOM 1877 C C . TYR A 1 231 ? 12.688 -19.453 16.219 1 98.69 231 TYR A C 1
ATOM 1879 O O . TYR A 1 231 ? 11.664 -19.297 15.547 1 98.69 231 TYR A O 1
ATOM 1887 N N . GLU A 1 232 ? 12.68 -19.422 17.562 1 98.75 232 GLU A N 1
ATOM 1888 C CA . GLU A 1 232 ? 11.43 -19.156 18.266 1 98.75 232 GLU A CA 1
ATOM 1889 C C . GLU A 1 232 ? 10.914 -17.75 17.969 1 98.75 232 GLU A C 1
ATOM 1891 O O . GLU A 1 232 ? 9.727 -17.562 17.719 1 98.75 232 GLU A O 1
ATOM 1896 N N . LYS A 1 233 ? 11.859 -16.812 18 1 98.69 233 LYS A N 1
ATOM 1897 C CA . LYS A 1 233 ? 11.5 -15.43 17.703 1 98.69 233 LYS A CA 1
ATOM 1898 C C . LYS A 1 233 ? 11.102 -15.266 16.25 1 98.69 233 LYS A C 1
ATOM 1900 O O . LYS A 1 233 ? 10.203 -14.477 15.922 1 98.69 233 LYS A O 1
ATOM 1905 N N . ALA A 1 234 ? 11.766 -15.961 15.383 1 98.81 234 ALA A N 1
ATOM 1906 C CA . ALA A 1 234 ? 11.406 -15.945 13.969 1 98.81 234 ALA A CA 1
ATOM 1907 C C . ALA A 1 234 ? 9.977 -16.438 13.766 1 98.81 234 ALA A C 1
ATOM 1909 O O . ALA A 1 234 ? 9.18 -15.789 13.078 1 98.81 234 ALA A O 1
ATOM 1910 N N . LYS A 1 235 ? 9.672 -17.547 14.383 1 98.81 235 LYS A N 1
ATOM 1911 C CA . LYS A 1 235 ? 8.328 -18.109 14.32 1 98.81 235 LYS A CA 1
ATOM 1912 C C . LYS A 1 235 ? 7.289 -17.078 14.781 1 98.81 235 LYS A C 1
ATOM 1914 O O . LYS A 1 235 ? 6.289 -16.859 14.094 1 98.81 235 LYS A O 1
ATOM 1919 N N . GLU A 1 236 ? 7.574 -16.469 15.875 1 98.69 236 GLU A N 1
ATOM 1920 C CA . GLU A 1 236 ? 6.645 -15.492 16.438 1 98.69 236 GLU A CA 1
ATOM 1921 C C . GLU A 1 236 ? 6.453 -14.312 15.484 1 98.69 236 GLU A C 1
ATOM 1923 O O . GLU A 1 236 ? 5.332 -13.836 15.297 1 98.69 236 GLU A O 1
ATOM 1928 N N . ALA A 1 237 ? 7.523 -13.82 14.93 1 98.62 237 ALA A N 1
ATOM 1929 C CA . ALA A 1 237 ? 7.457 -12.695 14 1 98.62 237 ALA A CA 1
ATOM 1930 C C . ALA A 1 237 ? 6.617 -13.047 12.773 1 98.62 237 ALA A C 1
ATOM 1932 O O . ALA A 1 237 ? 5.77 -12.258 12.344 1 98.62 237 ALA A O 1
ATOM 1933 N N . TYR A 1 238 ? 6.832 -14.234 12.172 1 98.75 238 TYR A N 1
ATOM 1934 C CA . TYR A 1 238 ? 6.07 -14.656 11.008 1 98.75 238 TYR A CA 1
ATOM 1935 C C . TYR A 1 238 ? 4.613 -14.914 11.367 1 98.75 238 TYR A C 1
ATOM 1937 O O . TYR A 1 238 ? 3.715 -14.68 10.555 1 98.75 238 TYR A O 1
ATOM 1945 N N . GLU A 1 239 ? 4.371 -15.438 12.523 1 98.62 239 GLU A N 1
ATOM 1946 C CA . GLU A 1 239 ? 2.996 -15.602 12.992 1 98.62 239 GLU A CA 1
ATOM 1947 C C . GLU A 1 239 ? 2.291 -14.25 13.109 1 98.62 239 GLU A C 1
ATOM 1949 O O . GLU A 1 239 ? 1.108 -14.133 12.781 1 98.62 239 GLU A O 1
ATOM 1954 N N . ASN A 1 240 ? 3.027 -13.273 13.641 1 98.31 240 ASN A N 1
ATOM 1955 C CA . ASN A 1 240 ? 2.477 -11.922 13.648 1 98.31 240 ASN A CA 1
ATOM 1956 C C . ASN A 1 240 ? 2.172 -11.43 12.242 1 98.31 240 ASN A C 1
ATOM 1958 O O . ASN A 1 240 ? 1.147 -10.781 12.016 1 98.31 240 ASN A O 1
ATOM 1962 N N . LEU A 1 241 ? 3.035 -11.711 11.32 1 98.12 241 LEU A N 1
ATOM 1963 C CA . LEU A 1 241 ? 2.828 -11.359 9.914 1 98.12 241 LEU A CA 1
ATOM 1964 C C . LEU A 1 241 ? 1.544 -11.984 9.383 1 98.12 241 LEU A C 1
ATOM 1966 O O . LEU A 1 241 ? 0.821 -11.359 8.602 1 98.12 241 LEU A O 1
ATOM 1970 N N . LEU A 1 242 ? 1.2 -13.18 9.82 1 98.31 242 LEU A N 1
ATOM 1971 C CA . LEU A 1 242 ? 0.028 -13.914 9.359 1 98.31 242 LEU A CA 1
ATOM 1972 C C . LEU A 1 242 ? -1.255 -13.266 9.867 1 98.31 242 LEU A C 1
ATOM 1974 O O . LEU A 1 242 ? -2.342 -13.539 9.359 1 98.31 242 LEU A O 1
ATOM 1978 N N . THR A 1 243 ? -1.209 -12.414 10.883 1 97.19 243 THR A N 1
ATOM 1979 C CA . THR A 1 243 ? -2.393 -11.734 11.391 1 97.19 243 THR A CA 1
ATOM 1980 C C . THR A 1 243 ? -2.871 -10.672 10.398 1 97.19 243 THR A C 1
ATOM 1982 O O . THR A 1 243 ? -4.039 -10.281 10.422 1 97.19 243 THR A O 1
ATOM 1985 N N . PHE A 1 244 ? -1.978 -10.211 9.578 1 96.81 244 PHE A N 1
ATOM 1986 C CA . PHE A 1 244 ? -2.355 -9.266 8.531 1 96.81 244 PHE A CA 1
ATOM 1987 C C . PHE A 1 244 ? -3.018 -9.992 7.367 1 96.81 244 PHE A C 1
ATOM 1989 O O . PHE A 1 244 ? -3.955 -9.477 6.758 1 96.81 244 PHE A O 1
ATOM 1996 N N . ASP A 1 245 ? -2.488 -11.086 6.957 1 97.06 245 ASP A N 1
ATOM 1997 C CA . ASP A 1 245 ? -2.945 -11.961 5.879 1 97.06 245 ASP A CA 1
ATOM 1998 C C . ASP A 1 245 ? -2.635 -13.422 6.188 1 97.06 245 ASP A C 1
ATOM 2000 O O . ASP A 1 245 ? -1.484 -13.852 6.082 1 97.06 245 ASP A O 1
ATOM 2004 N N . GLU A 1 246 ? -3.627 -14.109 6.422 1 97.62 246 GLU A N 1
ATOM 2005 C CA . GLU A 1 246 ? -3.447 -15.492 6.84 1 97.62 246 GLU A CA 1
ATOM 2006 C C . GLU A 1 246 ? -2.916 -16.359 5.695 1 97.62 246 GLU A C 1
ATOM 2008 O O . GLU A 1 246 ? -2.451 -17.469 5.914 1 97.62 246 GLU A O 1
ATOM 2013 N N . GLU A 1 247 ? -2.947 -15.859 4.492 1 97.56 247 GLU A N 1
ATOM 2014 C CA . GLU A 1 247 ? -2.5 -16.609 3.326 1 97.56 247 GLU A CA 1
ATOM 2015 C C . GLU A 1 247 ? -1.203 -16.047 2.762 1 97.56 247 GLU A C 1
ATOM 2017 O O . GLU A 1 247 ? -0.901 -16.219 1.579 1 97.56 247 GLU A O 1
ATOM 2022 N N . ASN A 1 248 ? -0.479 -15.297 3.547 1 97.88 248 ASN A N 1
ATOM 2023 C CA . ASN A 1 248 ? 0.822 -14.781 3.131 1 97.88 248 ASN A CA 1
ATOM 2024 C C . ASN A 1 248 ? 1.835 -15.906 2.941 1 97.88 248 ASN A C 1
ATOM 2026 O O . ASN A 1 248 ? 2.273 -16.531 3.914 1 97.88 248 ASN A O 1
ATOM 2030 N N . PRO A 1 249 ? 2.242 -16.141 1.702 1 97.62 249 PRO A N 1
ATOM 2031 C CA . PRO A 1 249 ? 3.094 -17.312 1.469 1 97.62 249 PRO A CA 1
ATOM 2032 C C . PRO A 1 249 ? 4.469 -17.172 2.119 1 97.62 249 PRO A C 1
ATOM 2034 O O . PRO A 1 249 ? 5.047 -18.172 2.555 1 97.62 249 PRO A O 1
ATOM 2037 N N . VAL A 1 250 ? 4.961 -15.969 2.203 1 97.94 250 VAL A N 1
ATOM 2038 C CA . VAL A 1 250 ? 6.258 -15.727 2.824 1 97.94 250 VAL A CA 1
ATOM 2039 C C . VAL A 1 250 ? 6.188 -16.062 4.312 1 97.94 250 VAL A C 1
ATOM 2041 O O . VAL A 1 250 ? 7.078 -16.719 4.852 1 97.94 250 VAL A O 1
ATOM 2044 N N . ALA A 1 251 ? 5.133 -15.617 4.902 1 98.69 251 ALA A N 1
ATOM 2045 C CA . ALA A 1 251 ? 4.941 -15.883 6.324 1 98.69 251 ALA A CA 1
ATOM 2046 C C . ALA A 1 251 ? 4.746 -17.375 6.582 1 98.69 251 ALA A C 1
ATOM 2048 O O . ALA A 1 251 ? 5.328 -17.938 7.516 1 98.69 251 ALA A O 1
ATOM 2049 N N . LEU A 1 252 ? 3.949 -18 5.801 1 98.81 252 LEU A N 1
ATOM 2050 C CA . LEU A 1 252 ? 3.695 -19.438 5.949 1 98.81 252 LEU A CA 1
ATOM 2051 C C . LEU A 1 252 ? 4.984 -20.234 5.805 1 98.81 252 LEU A C 1
ATOM 2053 O O . LEU A 1 252 ? 5.297 -21.078 6.648 1 98.81 252 LEU A O 1
ATOM 2057 N N . PHE A 1 253 ? 5.734 -19.953 4.777 1 98.62 253 PHE A N 1
ATOM 2058 C CA . PHE A 1 253 ? 7.016 -20.625 4.578 1 98.62 253 PHE A CA 1
ATOM 2059 C C . PHE A 1 253 ? 7.969 -20.328 5.727 1 98.62 253 PHE A C 1
ATOM 2061 O O . PHE A 1 253 ? 8.695 -21.203 6.18 1 98.62 253 PHE A O 1
ATOM 2068 N N . GLY A 1 254 ? 7.922 -19.078 6.18 1 98.69 254 GLY A N 1
ATOM 2069 C CA . GLY A 1 254 ? 8.758 -18.688 7.301 1 98.69 254 GLY A CA 1
ATOM 2070 C C . GLY A 1 254 ? 8.43 -19.422 8.586 1 98.69 254 GLY A C 1
ATOM 2071 O O . GLY A 1 254 ? 9.328 -19.922 9.258 1 98.69 254 GLY A O 1
ATOM 2072 N N . VAL A 1 255 ? 7.184 -19.531 8.953 1 98.81 255 VAL A N 1
ATOM 2073 C CA . VAL A 1 255 ? 6.762 -20.297 10.125 1 98.81 255 VAL A CA 1
ATOM 2074 C C . VAL A 1 255 ? 7.184 -21.75 9.984 1 98.81 255 VAL A C 1
ATOM 2076 O O . VAL A 1 255 ? 7.738 -22.344 10.914 1 98.81 255 VAL A O 1
ATOM 2079 N N . GLY A 1 256 ? 6.895 -22.312 8.797 1 98.75 256 GLY A N 1
ATOM 2080 C CA . GLY A 1 256 ? 7.293 -23.688 8.539 1 98.75 256 GLY A CA 1
ATOM 2081 C C . GLY A 1 256 ? 8.781 -23.922 8.703 1 98.75 256 GLY A C 1
ATOM 2082 O O . GLY A 1 256 ? 9.203 -24.906 9.312 1 98.75 256 GLY A O 1
ATOM 2083 N N . SER A 1 257 ? 9.57 -23.016 8.164 1 98.38 257 SER A N 1
ATOM 2084 C CA . SER A 1 257 ? 11.023 -23.109 8.281 1 98.38 257 SER A CA 1
ATOM 2085 C C . SER A 1 257 ? 11.469 -23.031 9.734 1 98.38 257 SER A C 1
ATOM 2087 O O . SER A 1 257 ? 12.367 -23.766 10.156 1 98.38 257 SER A O 1
ATOM 2089 N N . ALA A 1 258 ? 10.867 -22.125 10.461 1 98.75 258 ALA A N 1
ATOM 2090 C CA . ALA A 1 258 ? 11.195 -22.016 11.875 1 98.75 258 ALA A CA 1
ATOM 2091 C C . ALA A 1 258 ? 10.836 -23.297 12.625 1 98.75 258 ALA A C 1
ATOM 2093 O O . ALA A 1 258 ? 11.633 -23.797 13.422 1 98.75 258 ALA A O 1
ATOM 2094 N N . TYR A 1 259 ? 9.68 -23.891 12.398 1 98.69 259 TYR A N 1
ATOM 2095 C CA . TYR A 1 259 ? 9.273 -25.156 13 1 98.69 259 TYR A CA 1
ATOM 2096 C C . TYR A 1 259 ? 10.281 -26.25 12.68 1 98.69 259 TYR A C 1
ATOM 2098 O O . TYR A 1 259 ? 10.594 -27.078 13.539 1 98.69 259 TYR A O 1
ATOM 2106 N N . SER A 1 260 ? 10.688 -26.25 11.422 1 98.31 260 SER A N 1
ATOM 2107 C CA . SER A 1 260 ? 11.68 -27.25 11.023 1 98.31 260 SER A CA 1
ATOM 2108 C C . SER A 1 260 ? 12.93 -27.156 11.891 1 98.31 260 SER A C 1
ATOM 2110 O O . SER A 1 260 ? 13.406 -28.172 12.406 1 98.31 260 SER A O 1
ATOM 2112 N N . LYS A 1 261 ? 13.453 -25.953 12.141 1 98.12 261 LYS A N 1
ATOM 2113 C CA . LYS A 1 261 ? 14.664 -25.75 12.938 1 98.12 261 LYS A CA 1
ATOM 2114 C C . LYS A 1 261 ? 14.414 -26.062 14.406 1 98.12 261 LYS A C 1
ATOM 2116 O O . LYS A 1 261 ? 15.328 -26.469 15.125 1 98.12 261 LYS A O 1
ATOM 2121 N N . LEU A 1 262 ? 13.211 -25.984 14.781 1 98.25 262 LEU A N 1
ATOM 2122 C CA . LEU A 1 262 ? 12.82 -26.297 16.156 1 98.25 262 LEU A CA 1
ATOM 2123 C C . LEU A 1 262 ? 12.453 -27.766 16.297 1 98.25 262 LEU A C 1
ATOM 2125 O O . LEU A 1 262 ? 11.945 -28.188 17.344 1 98.25 262 LEU A O 1
ATOM 2129 N N . GLN A 1 263 ? 12.594 -28.516 15.281 1 97.44 263 GLN A N 1
ATOM 2130 C CA . GLN A 1 263 ? 12.438 -29.969 15.258 1 97.44 263 GLN A CA 1
ATOM 2131 C C . GLN A 1 263 ? 10.977 -30.359 15.453 1 97.44 263 GLN A C 1
ATOM 2133 O O . GLN A 1 263 ? 10.68 -31.391 16.062 1 97.44 263 GLN A O 1
ATOM 2138 N N . GLN A 1 264 ? 10.164 -29.453 15.125 1 98 264 GLN A N 1
ATOM 2139 C CA . GLN A 1 264 ? 8.742 -29.766 15.008 1 98 264 GLN A CA 1
ATOM 2140 C C . GLN A 1 264 ? 8.344 -30.016 13.555 1 98 264 GLN A C 1
ATOM 2142 O O . GLN A 1 264 ? 7.656 -29.188 12.945 1 98 264 GLN A O 1
ATOM 2147 N N . LEU A 1 265 ? 8.664 -31.141 13.086 1 97.69 265 LEU A N 1
ATOM 2148 C CA . LEU A 1 265 ? 8.711 -31.453 11.664 1 97.69 265 LEU A CA 1
ATOM 2149 C C . LEU A 1 265 ? 7.309 -31.562 11.078 1 97.69 265 LEU A C 1
ATOM 2151 O O . LEU A 1 265 ? 7.078 -31.156 9.938 1 97.69 265 LEU A O 1
ATOM 2155 N N . ASP A 1 266 ? 6.355 -32.062 11.836 1 97.25 266 ASP A N 1
ATOM 2156 C CA . ASP A 1 266 ? 4.992 -32.188 11.328 1 97.25 266 ASP A CA 1
ATOM 2157 C C . ASP A 1 266 ? 4.367 -30.812 11.102 1 97.25 266 ASP A C 1
ATOM 2159 O O . ASP A 1 266 ? 3.73 -30.578 10.078 1 97.25 266 ASP A O 1
ATOM 2163 N N . SER A 1 267 ? 4.598 -29.984 12.133 1 98 267 SER A N 1
ATOM 2164 C CA . SER A 1 267 ? 4.105 -28.625 11.984 1 98 267 SER A CA 1
ATOM 2165 C C . SER A 1 267 ? 4.773 -27.922 10.812 1 98 267 SER A C 1
ATOM 2167 O O . SER A 1 267 ? 4.113 -27.203 10.047 1 98 267 SER A O 1
ATOM 2169 N N . ALA A 1 268 ? 6.027 -28.109 10.641 1 98.62 268 ALA A N 1
ATOM 2170 C CA . ALA A 1 268 ? 6.77 -27.531 9.523 1 98.62 268 ALA A CA 1
ATOM 2171 C C . ALA A 1 268 ? 6.152 -27.922 8.188 1 98.62 268 ALA A C 1
ATOM 2173 O O . ALA A 1 268 ? 5.906 -27.078 7.328 1 98.62 268 ALA A O 1
ATOM 2174 N N . LYS A 1 269 ? 5.895 -29.219 8.086 1 98.06 269 LYS A N 1
ATOM 2175 C CA . LYS A 1 269 ? 5.332 -29.766 6.859 1 98.06 269 LYS A CA 1
ATOM 2176 C C . LYS A 1 269 ? 3.988 -29.125 6.531 1 98.06 269 LYS A C 1
ATOM 2178 O O . LYS A 1 269 ? 3.732 -28.75 5.383 1 98.06 269 LYS A O 1
ATOM 2183 N N . ILE A 1 270 ? 3.189 -28.953 7.527 1 98.19 270 ILE A N 1
ATOM 2184 C CA . ILE A 1 270 ? 1.851 -28.406 7.352 1 98.19 270 ILE A CA 1
ATOM 2185 C C . ILE A 1 270 ? 1.949 -26.984 6.809 1 98.19 270 ILE A C 1
ATOM 2187 O O . ILE A 1 270 ? 1.292 -26.641 5.824 1 98.19 270 ILE A O 1
ATOM 2191 N N . TYR A 1 271 ? 2.816 -26.172 7.383 1 98.69 271 TYR A N 1
ATOM 2192 C CA . TYR A 1 271 ? 2.926 -24.766 7.004 1 98.69 271 TYR A CA 1
ATOM 2193 C C . TYR A 1 271 ? 3.568 -24.625 5.633 1 98.69 271 TYR A C 1
ATOM 2195 O O . TYR A 1 271 ? 3.16 -23.766 4.836 1 98.69 271 TYR A O 1
ATOM 2203 N N . ILE A 1 272 ? 4.52 -25.391 5.293 1 98.62 272 ILE A N 1
ATOM 2204 C CA . ILE A 1 272 ? 5.18 -25.312 3.994 1 98.62 272 ILE A CA 1
ATOM 2205 C C . ILE A 1 272 ? 4.211 -25.75 2.896 1 98.62 272 ILE A C 1
ATOM 2207 O O . ILE A 1 272 ? 4.137 -25.125 1.838 1 98.62 272 ILE A O 1
ATOM 2211 N N . LYS A 1 273 ? 3.443 -26.781 3.174 1 98.5 273 LYS A N 1
ATOM 2212 C CA . LYS A 1 273 ? 2.438 -27.219 2.209 1 98.5 273 LYS A CA 1
ATOM 2213 C C . LYS A 1 273 ? 1.383 -26.141 1.991 1 98.5 273 LYS A C 1
ATOM 2215 O O . LYS A 1 273 ? 0.947 -25.906 0.861 1 98.5 273 LYS A O 1
ATOM 2220 N N . LYS A 1 274 ? 1.001 -25.516 3.098 1 98.25 274 LYS A N 1
ATOM 2221 C CA . LYS A 1 274 ? 0.049 -24.406 2.973 1 98.25 274 LYS A CA 1
ATOM 2222 C C . LYS A 1 274 ? 0.632 -23.266 2.146 1 98.25 274 LYS A C 1
ATOM 2224 O O . LYS A 1 274 ? -0.083 -22.625 1.379 1 98.25 274 LYS A O 1
ATOM 2229 N N . SER A 1 275 ? 1.921 -22.969 2.35 1 98.44 275 SER A N 1
ATOM 2230 C CA . SER A 1 275 ? 2.6 -21.953 1.56 1 98.44 275 SER A CA 1
ATOM 2231 C C . SER A 1 275 ? 2.52 -22.266 0.069 1 98.44 275 SER A C 1
ATOM 2233 O O . SER A 1 275 ? 2.322 -21.359 -0.749 1 98.44 275 SER A O 1
ATOM 2235 N N . ILE A 1 276 ? 2.645 -23.516 -0.32 1 97.75 276 ILE A N 1
ATOM 2236 C CA . ILE A 1 276 ? 2.533 -23.953 -1.708 1 97.75 276 ILE A CA 1
ATOM 2237 C C . ILE A 1 276 ? 1.104 -23.75 -2.203 1 97.75 276 ILE A C 1
ATOM 2239 O O . ILE A 1 276 ? 0.887 -23.156 -3.268 1 97.75 276 ILE A O 1
ATOM 2243 N N . GLU A 1 277 ? 0.16 -24.141 -1.423 1 96.88 277 GLU A N 1
ATOM 2244 C CA . GLU A 1 277 ? -1.25 -24.109 -1.799 1 96.88 277 GLU A CA 1
ATOM 2245 C C . GLU A 1 277 ? -1.7 -22.688 -2.111 1 96.88 277 GLU A C 1
ATOM 2247 O O . GLU A 1 277 ? -2.379 -22.453 -3.113 1 96.88 277 GLU A O 1
ATOM 2252 N N . VAL A 1 278 ? -1.227 -21.766 -1.277 1 96.69 278 VAL A N 1
ATOM 2253 C CA . VAL A 1 278 ? -1.735 -20.406 -1.402 1 96.69 278 VAL A CA 1
ATOM 2254 C C . VAL A 1 278 ? -1.074 -19.719 -2.594 1 96.69 278 VAL A C 1
ATOM 2256 O O . VAL A 1 278 ? -1.539 -18.672 -3.047 1 96.69 278 VAL A O 1
ATOM 2259 N N . GLN A 1 279 ? -0.02 -20.25 -3.08 1 96.06 279 GLN A N 1
ATOM 2260 C CA . GLN A 1 279 ? 0.698 -19.656 -4.199 1 96.06 279 GLN A CA 1
ATOM 2261 C C . GLN A 1 279 ? 0.18 -20.188 -5.535 1 96.06 279 GLN A C 1
ATOM 2263 O O . GLN A 1 279 ? 0.439 -19.594 -6.586 1 96.06 279 GLN A O 1
ATOM 2268 N N . LYS A 1 280 ? -0.467 -21.281 -5.48 1 92.25 280 LYS A N 1
ATOM 2269 C CA . LYS A 1 280 ? -1.004 -21.859 -6.715 1 92.25 280 LYS A CA 1
ATOM 2270 C C . LYS A 1 280 ? -2.131 -20.984 -7.27 1 92.25 280 LYS A C 1
ATOM 2272 O O . LYS A 1 280 ? -2.967 -20.484 -6.516 1 92.25 280 LYS A O 1
ATOM 2277 N N . VAL A 1 281 ? -2.074 -20.766 -8.57 1 93.25 281 VAL A N 1
ATOM 2278 C CA . VAL A 1 281 ? -3.08 -19.922 -9.211 1 93.25 281 VAL A CA 1
ATOM 2279 C C . VAL A 1 281 ? -3.959 -20.766 -10.133 1 93.25 281 VAL A C 1
ATOM 2281 O O . VAL A 1 281 ? -3.5 -21.766 -10.688 1 93.25 281 VAL A O 1
ATOM 2284 N N . VAL A 1 282 ? -5.246 -20.422 -10.133 1 94.06 282 VAL A N 1
ATOM 2285 C CA . VAL A 1 282 ? -6.18 -21.031 -11.07 1 94.06 282 VAL A CA 1
ATOM 2286 C C . VAL A 1 282 ? -6.293 -20.172 -12.328 1 94.06 282 VAL A C 1
ATOM 2288 O O . VAL A 1 282 ? -6.668 -19 -12.25 1 94.06 282 VAL A O 1
ATOM 2291 N N . LEU A 1 283 ? -5.93 -20.75 -13.508 1 97.12 283 LEU A N 1
ATOM 2292 C CA . LEU A 1 283 ? -5.801 -19.953 -14.727 1 97.12 283 LEU A CA 1
ATOM 2293 C C . LEU A 1 283 ? -6.863 -20.359 -15.75 1 97.12 283 LEU A C 1
ATOM 2295 O O . LEU A 1 283 ? -6.633 -20.25 -16.953 1 97.12 283 LEU A O 1
ATOM 2299 N N . ASP A 1 284 ? -8.008 -20.906 -15.219 1 97.06 284 ASP A N 1
ATOM 2300 C CA . ASP A 1 284 ? -9.055 -21.375 -16.125 1 97.06 284 ASP A CA 1
ATOM 2301 C C . ASP A 1 284 ? -9.562 -20.25 -17.016 1 97.06 284 ASP A C 1
ATOM 2303 O O . ASP A 1 284 ? -9.805 -20.469 -18.203 1 97.06 284 ASP A O 1
ATOM 2307 N N . LYS A 1 285 ? -9.625 -19.094 -16.547 1 96.5 285 LYS A N 1
ATOM 2308 C CA . LYS A 1 285 ? -10.164 -17.984 -17.328 1 96.5 285 LYS A CA 1
ATOM 2309 C C . LYS A 1 285 ? -9.203 -17.578 -18.438 1 96.5 285 LYS A C 1
ATOM 2311 O O . LYS A 1 285 ? -9.641 -17.266 -19.547 1 96.5 285 LYS A O 1
ATOM 2316 N N . GLU A 1 286 ? -7.973 -17.547 -18.156 1 98 286 GLU A N 1
ATOM 2317 C CA . GLU A 1 286 ? -6.977 -17.219 -19.172 1 98 286 GLU A CA 1
ATOM 2318 C C . GLU A 1 286 ? -6.953 -18.266 -20.281 1 98 286 GLU A C 1
ATOM 2320 O O . GLU A 1 286 ? -6.949 -17.922 -21.469 1 98 286 GLU A O 1
ATOM 2325 N N . TYR A 1 287 ? -7.027 -19.531 -19.891 1 98.38 287 TYR A N 1
ATOM 2326 C CA . TYR A 1 287 ? -7.031 -20.594 -20.891 1 98.38 287 TYR A CA 1
ATOM 2327 C C . TYR A 1 287 ? -8.32 -20.594 -21.703 1 98.38 287 TYR A C 1
ATOM 2329 O O . TYR A 1 287 ? -8.32 -20.875 -22.891 1 98.38 287 TYR A O 1
ATOM 2337 N N . ASN A 1 288 ? -9.398 -20.281 -21.016 1 98.19 288 ASN A N 1
ATOM 2338 C CA . ASN A 1 288 ? -10.656 -20.109 -21.734 1 98.19 288 ASN A CA 1
ATOM 2339 C C . ASN A 1 288 ? -10.57 -19 -22.781 1 98.19 288 ASN A C 1
ATOM 2341 O O . ASN A 1 288 ? -11.062 -19.156 -23.906 1 98.19 288 ASN A O 1
ATOM 2345 N N . ALA A 1 289 ? -9.953 -17.938 -22.375 1 98.06 289 ALA A N 1
ATOM 2346 C CA . ALA A 1 289 ? -9.797 -16.828 -23.312 1 98.06 289 ALA A CA 1
ATOM 2347 C C . ALA A 1 289 ? -8.953 -17.25 -24.516 1 98.06 289 ALA A C 1
ATOM 2349 O O . ALA A 1 289 ? -9.289 -16.906 -25.656 1 98.06 289 ALA A O 1
ATOM 2350 N N . LEU A 1 290 ? -7.922 -17.984 -24.297 1 98.5 290 LEU A N 1
ATOM 2351 C CA . LEU A 1 290 ? -7.078 -18.453 -25.375 1 98.5 290 LEU A CA 1
ATOM 2352 C C . LEU A 1 290 ? -7.844 -19.422 -26.266 1 98.5 290 LEU A C 1
ATOM 2354 O O . LEU A 1 290 ? -7.68 -19.406 -27.5 1 98.5 290 LEU A O 1
ATOM 2358 N N . ALA A 1 291 ? -8.672 -20.234 -25.609 1 98.56 291 ALA A N 1
ATOM 2359 C CA . ALA A 1 291 ? -9.477 -21.188 -26.375 1 98.56 291 ALA A CA 1
ATOM 2360 C C . ALA A 1 291 ? -10.438 -20.453 -27.312 1 98.56 291 ALA A C 1
ATOM 2362 O O . ALA A 1 291 ? -10.555 -20.812 -28.484 1 98.56 291 ALA A O 1
ATOM 2363 N N . ARG A 1 292 ? -11.039 -19.484 -26.844 1 97.69 292 ARG A N 1
ATOM 2364 C CA . ARG A 1 292 ? -11.977 -18.719 -27.641 1 97.69 292 ARG A CA 1
ATOM 2365 C C . ARG A 1 292 ? -11.273 -18.016 -28.797 1 97.69 292 ARG A C 1
ATOM 2367 O O . ARG A 1 292 ? -11.805 -17.969 -29.906 1 97.69 292 ARG A O 1
ATOM 2374 N N . LEU A 1 293 ? -10.156 -17.516 -28.516 1 98.06 293 LEU A N 1
ATOM 2375 C CA . LEU A 1 293 ? -9.367 -16.906 -29.578 1 98.06 293 LEU A CA 1
ATOM 2376 C C . LEU A 1 293 ? -9.008 -17.922 -30.656 1 98.06 293 LEU A C 1
ATOM 2378 O O . LEU A 1 293 ? -9.078 -17.625 -31.844 1 98.06 293 LEU A O 1
ATOM 2382 N N . ALA A 1 294 ? -8.641 -19.094 -30.266 1 98.06 294 ALA A N 1
ATOM 2383 C CA . ALA A 1 294 ? -8.289 -20.156 -31.203 1 98.06 294 ALA A CA 1
ATOM 2384 C C . ALA A 1 294 ? -9.484 -20.547 -32.062 1 98.06 294 ALA A C 1
ATOM 2386 O O . ALA A 1 294 ? -9.344 -20.828 -33.25 1 98.06 294 ALA A O 1
ATOM 2387 N N . VAL A 1 295 ? -10.664 -20.578 -31.484 1 97.44 295 VAL A N 1
ATOM 2388 C CA . VAL A 1 295 ? -11.875 -20.859 -32.219 1 97.44 295 VAL A CA 1
ATOM 2389 C C . VAL A 1 295 ? -12.086 -19.781 -33.312 1 97.44 295 VAL A C 1
ATOM 2391 O O . VAL A 1 295 ? -12.359 -20.094 -34.469 1 97.44 295 VAL A O 1
ATOM 2394 N N . GLU A 1 296 ? -11.938 -18.594 -32.875 1 96.44 296 GLU A N 1
ATOM 2395 C CA . GLU A 1 296 ? -12.117 -17.484 -33.812 1 96.44 296 GLU A CA 1
ATOM 2396 C C . GLU A 1 296 ? -11.102 -17.547 -34.938 1 96.44 296 GLU A C 1
ATOM 2398 O O . GLU A 1 296 ? -11.398 -17.109 -36.062 1 96.44 296 GLU A O 1
ATOM 2403 N N . GLN A 1 297 ? -10.039 -18.094 -34.656 1 96.56 297 GLN A N 1
ATOM 2404 C CA . GLN A 1 297 ? -8.992 -18.234 -35.656 1 96.56 297 GLN A CA 1
ATOM 2405 C C . GLN A 1 297 ? -9.125 -19.547 -36.406 1 96.56 297 GLN A C 1
ATOM 2407 O O . GLN A 1 297 ? -8.258 -19.891 -37.219 1 96.56 297 GLN A O 1
ATOM 2412 N N . ASN A 1 298 ? -10.07 -20.297 -36.094 1 96.06 298 ASN A N 1
ATOM 2413 C CA . ASN A 1 298 ? -10.406 -21.562 -36.719 1 96.06 298 ASN A CA 1
ATOM 2414 C C . ASN A 1 298 ? -9.312 -22.609 -36.469 1 96.06 298 ASN A C 1
ATOM 2416 O O . ASN A 1 298 ? -9.047 -23.438 -37.344 1 96.06 298 ASN A O 1
ATOM 2420 N N . ASP A 1 299 ? -8.633 -22.438 -35.469 1 97.12 299 ASP A N 1
ATOM 2421 C CA . ASP A 1 299 ? -7.703 -23.469 -35 1 97.12 299 ASP A CA 1
ATOM 2422 C C . ASP A 1 299 ? -8.344 -24.344 -33.938 1 97.12 299 ASP A C 1
ATOM 2424 O O . ASP A 1 299 ? -8.016 -24.234 -32.75 1 97.12 299 ASP A O 1
ATOM 2428 N N . LEU A 1 300 ? -9.117 -25.25 -34.344 1 97.62 300 LEU A N 1
ATOM 2429 C CA . LEU A 1 300 ? -9.984 -26.016 -33.469 1 97.62 300 LEU A CA 1
ATOM 2430 C C . LEU A 1 300 ? -9.164 -26.969 -32.594 1 97.62 300 LEU A C 1
ATOM 2432 O O . LEU A 1 300 ? -9.508 -27.234 -31.453 1 97.62 300 LEU A O 1
ATOM 2436 N N . GLU A 1 301 ? -8.094 -27.5 -33.125 1 97.25 301 GLU A N 1
ATOM 2437 C CA . GLU A 1 301 ? -7.227 -28.375 -32.344 1 97.25 301 GLU A CA 1
ATOM 2438 C C . GLU A 1 301 ? -6.629 -27.641 -31.156 1 97.25 301 GLU A C 1
ATOM 2440 O O . GLU A 1 301 ? -6.633 -28.172 -30.047 1 97.25 301 GLU A O 1
ATOM 2445 N N . LEU A 1 302 ? -6.164 -26.484 -31.5 1 97.69 302 LEU A N 1
ATOM 2446 C CA . LEU A 1 302 ? -5.59 -25.672 -30.438 1 97.69 302 LEU A CA 1
ATOM 2447 C C . LEU A 1 302 ? -6.66 -25.266 -29.422 1 97.69 302 LEU A C 1
ATOM 2449 O O . LEU A 1 302 ? -6.402 -25.234 -28.219 1 97.69 302 LEU A O 1
ATOM 2453 N N . ALA A 1 303 ? -7.797 -24.953 -29.859 1 98.44 303 ALA A N 1
ATOM 2454 C CA . ALA A 1 303 ? -8.914 -24.594 -28.984 1 98.44 303 ALA A CA 1
ATOM 2455 C C . ALA A 1 303 ? -9.242 -25.734 -28.016 1 98.44 303 ALA A C 1
ATOM 2457 O O . ALA A 1 303 ? -9.445 -25.516 -26.828 1 98.44 303 ALA A O 1
ATOM 2458 N N . ILE A 1 304 ? -9.258 -26.922 -28.578 1 98.25 304 ILE A N 1
ATOM 2459 C CA . ILE A 1 304 ? -9.547 -28.094 -27.766 1 98.25 304 ILE A CA 1
ATOM 2460 C C . ILE A 1 304 ? -8.5 -28.219 -26.672 1 98.25 304 ILE A C 1
ATOM 2462 O O . ILE A 1 304 ? -8.844 -28.422 -25.5 1 98.25 304 ILE A O 1
ATOM 2466 N N . LYS A 1 305 ? -7.285 -28.047 -27.047 1 98.25 305 LYS A N 1
ATOM 2467 C CA . LYS A 1 305 ? -6.195 -28.156 -26.078 1 98.25 305 LYS A CA 1
ATOM 2468 C C . LYS A 1 305 ? -6.352 -27.125 -24.969 1 98.25 305 LYS A C 1
ATOM 2470 O O . LYS A 1 305 ? -6.16 -27.438 -23.797 1 98.25 305 LYS A O 1
ATOM 2475 N N . TYR A 1 306 ? -6.684 -25.891 -25.281 1 98.44 306 TYR A N 1
ATOM 2476 C CA . TYR A 1 306 ? -6.828 -24.828 -24.297 1 98.44 306 TYR A CA 1
ATOM 2477 C C . TYR A 1 306 ? -8.031 -25.062 -23.391 1 98.44 306 TYR A C 1
ATOM 2479 O O . TYR A 1 306 ? -7.977 -24.828 -22.188 1 98.44 306 TYR A O 1
ATOM 2487 N N . TYR A 1 307 ? -9.102 -25.547 -23.906 1 98.56 307 TYR A N 1
ATOM 2488 C CA . TYR A 1 307 ? -10.266 -25.859 -23.094 1 98.56 307 TYR A CA 1
ATOM 2489 C C . TYR A 1 307 ? -9.961 -27.016 -22.141 1 98.56 307 TYR A C 1
ATOM 2491 O O . TYR A 1 307 ? -10.453 -27.031 -21.016 1 98.56 307 TYR A O 1
ATOM 2499 N N . GLU A 1 308 ? -9.203 -27.969 -22.641 1 98.31 308 GLU A N 1
ATOM 2500 C CA . GLU A 1 308 ? -8.766 -29.047 -21.766 1 98.31 308 GLU A CA 1
ATOM 2501 C C . GLU A 1 308 ? -7.949 -28.5 -20.594 1 98.31 308 GLU A C 1
ATOM 2503 O O . GLU A 1 308 ? -8.156 -28.906 -19.438 1 98.31 308 GLU A O 1
ATOM 2508 N N . ARG A 1 309 ? -7.074 -27.609 -20.953 1 97.81 309 ARG A N 1
ATOM 2509 C CA . ARG A 1 309 ? -6.273 -27 -19.891 1 97.81 309 ARG A CA 1
ATOM 2510 C C . ARG A 1 309 ? -7.152 -26.219 -18.922 1 97.81 309 ARG A C 1
ATOM 2512 O O . ARG A 1 309 ? -6.941 -26.281 -17.703 1 97.81 309 ARG A O 1
ATOM 2519 N N . ALA A 1 310 ? -8.102 -25.422 -19.438 1 98.12 310 ALA A N 1
ATOM 2520 C CA . ALA A 1 310 ? -9.031 -24.688 -18.578 1 98.12 310 ALA A CA 1
ATOM 2521 C C . ALA A 1 310 ? -9.781 -25.609 -17.641 1 98.12 310 ALA A C 1
ATOM 2523 O O . ALA A 1 310 ? -9.93 -25.312 -16.453 1 98.12 310 ALA A O 1
ATOM 2524 N N . PHE A 1 311 ? -10.172 -26.781 -18.156 1 97.44 311 PHE A N 1
ATOM 2525 C CA . PHE A 1 311 ? -10.914 -27.75 -17.359 1 97.44 311 PHE A CA 1
ATOM 2526 C C . PHE A 1 311 ? -10.023 -28.375 -16.281 1 97.44 311 PHE A C 1
ATOM 2528 O O . PHE A 1 311 ? -10.484 -28.672 -15.188 1 97.44 311 PHE A O 1
ATOM 2535 N N . ILE A 1 312 ? -8.766 -28.594 -16.656 1 96.38 312 ILE A N 1
ATOM 2536 C CA . ILE A 1 312 ? -7.809 -29.109 -15.695 1 96.38 312 ILE A CA 1
ATOM 2537 C C . ILE A 1 312 ? -7.641 -28.109 -14.547 1 96.38 312 ILE A C 1
ATOM 2539 O O . ILE A 1 312 ? -7.59 -28.516 -13.383 1 96.38 312 ILE A O 1
ATOM 2543 N N . GLU A 1 313 ? -7.609 -26.812 -14.875 1 95.38 313 GLU A N 1
ATOM 2544 C CA . GLU A 1 313 ? -7.469 -25.75 -13.875 1 95.38 313 GLU A CA 1
ATOM 2545 C C . GLU A 1 313 ? -8.695 -25.688 -12.969 1 95.38 313 GLU A C 1
ATOM 2547 O O . GLU A 1 313 ? -8.562 -25.484 -11.758 1 95.38 313 GLU A O 1
ATOM 2552 N N . ASP A 1 314 ? -9.805 -25.859 -13.508 1 95.81 314 ASP A N 1
ATOM 2553 C CA . ASP A 1 314 ? -11.07 -25.859 -12.773 1 95.81 314 ASP A CA 1
ATOM 2554 C C . ASP A 1 314 ? -11.969 -27 -13.227 1 95.81 314 ASP A C 1
ATOM 2556 O O . ASP A 1 314 ? -12.859 -26.797 -14.055 1 95.81 314 ASP A O 1
ATOM 2560 N N . PRO A 1 315 ? -11.844 -28.062 -12.516 1 96.06 315 PRO A N 1
ATOM 2561 C CA . PRO A 1 315 ? -12.57 -29.25 -12.945 1 96.06 315 PRO A CA 1
ATOM 2562 C C . PRO A 1 315 ? -14.078 -29.141 -12.734 1 96.06 315 PRO A C 1
ATOM 2564 O O . PRO A 1 315 ? -14.844 -29.984 -13.211 1 96.06 315 PRO A O 1
ATOM 2567 N N . SER A 1 316 ? -14.547 -28.141 -12.094 1 94.81 316 SER A N 1
ATOM 2568 C CA . SER A 1 316 ? -15.977 -27.953 -11.883 1 94.81 316 SER A CA 1
ATOM 2569 C C . SER A 1 316 ? -16.609 -27.203 -13.039 1 94.81 316 SER A C 1
ATOM 2571 O O . SER A 1 316 ? -17.844 -27.078 -13.117 1 94.81 316 SER A O 1
ATOM 2573 N N . GLY A 1 317 ? -15.797 -26.766 -13.938 1 95.19 317 GLY A N 1
ATOM 2574 C CA . GLY A 1 317 ? -16.297 -25.984 -15.062 1 95.19 317 GLY A CA 1
ATOM 2575 C C . GLY A 1 317 ? -16.906 -26.844 -16.156 1 95.19 317 GLY A C 1
ATOM 2576 O O . GLY A 1 317 ? -16.234 -27.172 -17.141 1 95.19 317 GLY A O 1
ATOM 2577 N N . TYR A 1 318 ? -18.203 -27.078 -16.062 1 94.81 318 TYR A N 1
ATOM 2578 C CA . TYR A 1 318 ? -18.891 -27.969 -16.984 1 94.81 318 TYR A CA 1
ATOM 2579 C C . TYR A 1 318 ? -18.828 -27.438 -18.406 1 94.81 318 TYR A C 1
ATOM 2581 O O . TYR A 1 318 ? -18.797 -28.203 -19.375 1 94.81 318 TYR A O 1
ATOM 2589 N N . LEU A 1 319 ? -18.766 -26.125 -18.516 1 96.06 319 LEU A N 1
ATOM 2590 C CA . LEU A 1 319 ? -18.75 -25.516 -19.844 1 96.06 319 LEU A CA 1
ATOM 2591 C C . LEU A 1 319 ? -17.438 -25.812 -20.562 1 96.06 319 LEU A C 1
ATOM 2593 O O . LEU A 1 319 ? -17.422 -25.953 -21.797 1 96.06 319 LEU A O 1
ATOM 2597 N N . TYR A 1 320 ? -16.328 -25.828 -19.844 1 97.44 320 TYR A N 1
ATOM 2598 C CA . TYR A 1 320 ? -15.047 -26.156 -20.453 1 97.44 320 TYR A CA 1
ATOM 2599 C C . TYR A 1 320 ? -15.078 -27.547 -21.062 1 97.44 320 TYR A C 1
ATOM 2601 O O . TYR A 1 320 ? -14.672 -27.75 -22.203 1 97.44 320 TYR A O 1
ATOM 2609 N N . LYS A 1 321 ? -15.57 -28.484 -20.266 1 96.81 321 LYS A N 1
ATOM 2610 C CA . LYS A 1 321 ? -15.664 -29.859 -20.734 1 96.81 321 LYS A CA 1
ATOM 2611 C C . LYS A 1 321 ? -16.625 -29.969 -21.906 1 96.81 321 LYS A C 1
ATOM 2613 O O . LYS A 1 321 ? -16.375 -30.703 -22.859 1 96.81 321 LYS A O 1
ATOM 2618 N N . TYR A 1 322 ? -17.75 -29.281 -21.891 1 97.06 322 TYR A N 1
ATOM 2619 C CA . TYR A 1 322 ? -18.703 -29.281 -23 1 97.06 322 TYR A CA 1
ATOM 2620 C C . TYR A 1 322 ? -18.062 -28.797 -24.281 1 97.06 322 TYR A C 1
ATOM 2622 O O . TYR A 1 322 ? -18.234 -29.391 -25.344 1 97.06 322 TYR A O 1
ATOM 2630 N N . GLU A 1 323 ? -17.344 -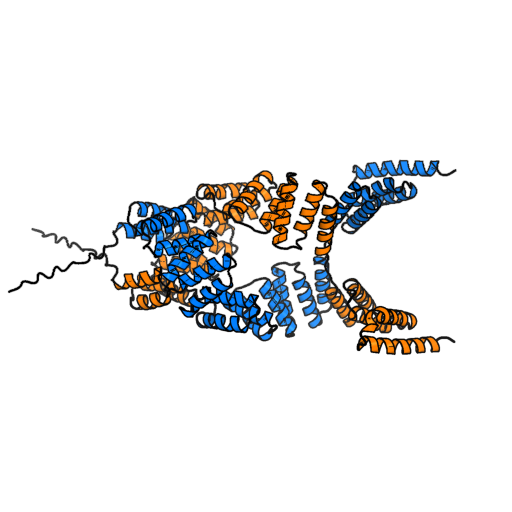27.734 -24.188 1 97.38 323 GLU A N 1
ATOM 2631 C CA . GLU A 1 323 ? -16.672 -27.172 -25.359 1 97.38 323 GLU A CA 1
ATOM 2632 C C . GLU A 1 323 ? -15.656 -28.156 -25.938 1 97.38 323 GLU A C 1
ATOM 2634 O O . GLU A 1 323 ? -15.508 -28.266 -27.156 1 97.38 323 GLU A O 1
ATOM 2639 N N . VAL A 1 324 ? -14.938 -28.844 -25.047 1 98.06 324 VAL A N 1
ATOM 2640 C CA . VAL A 1 324 ? -14.008 -29.875 -25.516 1 98.06 324 VAL A CA 1
ATOM 2641 C C . VAL A 1 324 ? -14.758 -30.891 -26.359 1 98.06 324 VAL A C 1
ATOM 2643 O O . VAL A 1 324 ? -14.328 -31.234 -27.469 1 98.06 324 VAL A O 1
ATOM 2646 N N . CY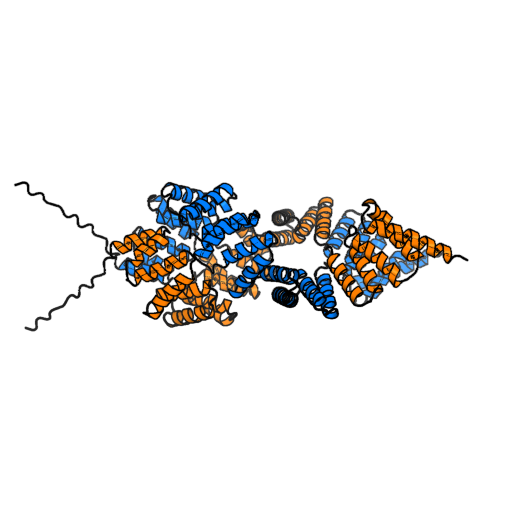S A 1 325 ? -15.961 -31.297 -25.953 1 97.62 325 CYS A N 1
ATOM 2647 C CA . CYS A 1 325 ? -16.734 -32.312 -26.656 1 97.62 325 CYS A CA 1
ATOM 2648 C C . CYS A 1 325 ? -17.281 -31.766 -27.969 1 97.62 325 CYS A C 1
ATOM 2650 O O . CYS A 1 325 ? -17.156 -32.406 -29.016 1 97.62 325 CYS A O 1
ATOM 2652 N N . LEU A 1 326 ? -17.828 -30.594 -27.891 1 97.31 326 LEU A N 1
ATOM 2653 C CA . LEU A 1 326 ? -18.406 -29.953 -29.062 1 97.31 326 LEU A CA 1
ATOM 2654 C C . LEU A 1 326 ? -17.359 -29.781 -30.156 1 97.31 326 LEU A C 1
ATOM 2656 O O . LEU A 1 326 ? -17.609 -30.125 -31.312 1 97.31 326 LEU A O 1
ATOM 2660 N N . LEU A 1 327 ? -16.219 -29.297 -29.797 1 97.88 327 LEU A N 1
ATOM 2661 C CA . LEU A 1 327 ? -15.18 -29.016 -30.766 1 97.88 327 LEU A CA 1
ATOM 2662 C C . LEU A 1 327 ? -14.531 -30.312 -31.266 1 97.88 327 LEU A C 1
ATOM 2664 O O . LEU A 1 327 ? -14.125 -30.406 -32.406 1 97.88 327 LEU A O 1
ATOM 2668 N N . THR A 1 328 ? -14.406 -31.266 -30.328 1 97.38 328 THR A N 1
ATOM 2669 C CA . THR A 1 328 ? -13.914 -32.594 -30.734 1 97.38 328 THR A CA 1
ATOM 2670 C C . THR A 1 328 ? -14.82 -33.188 -31.797 1 97.38 328 THR A C 1
ATOM 2672 O O . THR A 1 328 ? -14.336 -33.75 -32.781 1 97.38 328 THR A O 1
ATOM 2675 N N . ASP A 1 329 ? -16.062 -33.031 -31.609 1 96.38 329 ASP A N 1
ATOM 2676 C CA . ASP A 1 329 ? -17.078 -33.531 -32.562 1 96.38 329 ASP A CA 1
ATOM 2677 C C . ASP A 1 329 ? -16.953 -32.844 -33.906 1 96.38 329 ASP A C 1
ATOM 2679 O O . ASP A 1 329 ? -16.984 -33.5 -34.969 1 96.38 329 ASP A O 1
ATOM 2683 N N . GLN A 1 330 ? -16.781 -31.594 -33.844 1 95.56 330 GLN A N 1
ATOM 2684 C CA . GLN A 1 330 ? -16.734 -30.766 -35.062 1 95.56 330 GLN A CA 1
ATOM 2685 C C . GLN A 1 330 ? -15.422 -30.984 -35.812 1 95.56 330 GLN A C 1
ATOM 2687 O O . GLN A 1 330 ? -15.406 -31 -37.031 1 95.56 330 GLN A O 1
ATOM 2692 N N . HIS A 1 331 ? -14.344 -31.156 -35.125 1 96.5 331 HIS A N 1
ATOM 2693 C CA . HIS A 1 331 ? -13.023 -31.125 -35.719 1 96.5 331 HIS A CA 1
ATOM 2694 C C . HIS A 1 331 ? -12.625 -32.5 -36.25 1 96.5 331 HIS A C 1
ATOM 2696 O O . HIS A 1 331 ? -12.172 -32.656 -37.375 1 96.5 331 HIS A O 1
ATOM 2702 N N . TYR A 1 332 ? -12.766 -33.531 -35.406 1 95.44 332 TYR A N 1
ATOM 2703 C CA . TYR A 1 332 ? -12.227 -34.844 -35.719 1 95.44 332 TYR A CA 1
ATOM 2704 C C . TYR A 1 332 ? -13.242 -35.656 -36.531 1 95.44 332 TYR A C 1
ATOM 2706 O O . TYR A 1 332 ? -12.859 -36.531 -37.312 1 95.44 332 TYR A O 1
ATOM 2714 N N . LYS A 1 333 ? -14.492 -35.375 -36.344 1 93.19 333 LYS A N 1
ATOM 2715 C CA . LYS A 1 333 ? -15.57 -36.062 -37.062 1 93.19 333 LYS A CA 1
ATOM 2716 C C . LYS A 1 333 ? -15.43 -37.594 -36.906 1 93.19 333 LYS A C 1
ATOM 2718 O O . LYS A 1 333 ? -15.531 -38.312 -37.906 1 93.19 333 LYS A O 1
ATOM 2723 N N . LYS A 1 334 ? -14.961 -38.031 -35.75 1 95 334 LYS A N 1
ATOM 2724 C CA . LYS A 1 334 ? -14.875 -39.438 -35.344 1 95 334 LYS A CA 1
ATOM 2725 C C . LYS A 1 334 ? -15.898 -39.75 -34.281 1 95 334 LYS A C 1
ATOM 2727 O O . LYS A 1 334 ? -15.68 -39.469 -33.094 1 95 334 LYS A O 1
ATOM 2732 N N . PRO A 1 335 ? -16.953 -40.406 -34.688 1 95.5 335 PRO A N 1
ATOM 2733 C CA . PRO A 1 335 ? -18.078 -40.594 -33.781 1 95.5 335 PRO A CA 1
ATOM 2734 C C . PRO A 1 335 ? -17.641 -41.281 -32.469 1 95.5 335 PRO A C 1
ATOM 2736 O O . PRO A 1 335 ? -18.141 -40.969 -31.406 1 95.5 335 PRO A O 1
ATOM 2739 N N . GLU A 1 336 ? -16.734 -42.25 -32.562 1 95.69 336 GLU A N 1
ATOM 2740 C CA . GLU A 1 336 ? -16.297 -42.969 -31.359 1 95.69 336 GLU A CA 1
ATOM 2741 C C . GLU A 1 336 ? -15.625 -42.031 -30.359 1 95.69 336 GLU A C 1
ATOM 2743 O O . GLU A 1 336 ? -15.852 -42.156 -29.156 1 95.69 336 GLU A O 1
ATOM 2748 N N . LYS A 1 337 ? -14.789 -41.156 -30.922 1 95.81 337 LYS A N 1
ATOM 2749 C CA . LYS A 1 337 ? -14.094 -40.188 -30.078 1 95.81 337 LYS A CA 1
ATOM 2750 C C . LYS A 1 337 ? -15.078 -39.219 -29.438 1 95.81 337 LYS A C 1
ATOM 2752 O O . LYS A 1 337 ? -14.961 -38.906 -28.25 1 95.81 337 LYS A O 1
ATOM 2757 N N . SER A 1 338 ? -16 -38.781 -30.203 1 96.5 338 SER A N 1
ATOM 2758 C CA . SER A 1 338 ? -17.031 -37.875 -29.719 1 96.5 338 SER A CA 1
ATOM 2759 C C . SER A 1 338 ? -17.906 -38.531 -28.672 1 96.5 338 SER A C 1
ATOM 2761 O O . SER A 1 338 ? -18.234 -37.938 -27.656 1 96.5 338 SER A O 1
ATOM 2763 N N . LEU A 1 339 ? -18.281 -39.75 -29.016 1 97.31 339 LEU A N 1
ATOM 2764 C CA . LEU A 1 339 ? -19.141 -40.469 -28.094 1 97.31 339 LEU A CA 1
ATOM 2765 C C . LEU A 1 339 ? -18.484 -40.625 -26.719 1 97.31 339 LEU A C 1
ATOM 2767 O O . LEU A 1 339 ? -19.125 -40.375 -25.703 1 97.31 339 LEU A O 1
ATOM 2771 N N . LYS A 1 340 ? -17.188 -41 -26.75 1 97.19 340 LYS A N 1
ATOM 2772 C CA . LYS A 1 340 ? -16.453 -41.156 -25.5 1 97.19 340 LYS A CA 1
ATOM 2773 C C . LYS A 1 340 ? -16.453 -39.844 -24.719 1 97.19 340 LYS A C 1
ATOM 2775 O O . LYS A 1 340 ? -16.672 -39.844 -23.5 1 97.19 340 LYS A O 1
ATOM 2780 N N . CYS A 1 341 ? -16.188 -38.75 -25.391 1 97.12 341 CYS A N 1
ATOM 2781 C CA . CYS A 1 341 ? -16.125 -37.438 -24.766 1 97.12 341 CYS A CA 1
ATOM 2782 C C . CYS A 1 341 ? -17.469 -37.031 -24.156 1 97.12 341 CYS A C 1
ATOM 2784 O O . CYS A 1 341 ? -17.531 -36.625 -22.984 1 97.12 341 CYS A O 1
ATOM 2786 N N . TYR A 1 342 ? -18.547 -37.156 -24.844 1 97.25 342 TYR A N 1
ATOM 2787 C CA . TYR A 1 342 ? -19.875 -36.781 -24.375 1 97.25 342 TYR A CA 1
ATOM 2788 C C . TYR A 1 342 ? -20.328 -37.688 -23.234 1 97.25 342 TYR A C 1
ATOM 2790 O O . TYR A 1 342 ? -21.047 -37.25 -22.328 1 97.25 342 TYR A O 1
ATOM 2798 N N . GLU A 1 343 ? -19.922 -38.969 -23.312 1 97.12 343 GLU A N 1
ATOM 2799 C CA . GLU A 1 343 ? -20.25 -39.875 -22.203 1 97.12 343 GLU A CA 1
ATOM 2800 C C . GLU A 1 343 ? -19.547 -39.438 -20.922 1 97.12 343 GLU A C 1
ATOM 2802 O O . GLU A 1 343 ? -20.125 -39.5 -19.844 1 97.12 343 GLU A O 1
ATOM 2807 N N . GLU A 1 344 ? -18.312 -39.125 -21.062 1 96.31 344 GLU A N 1
ATOM 2808 C CA . GLU A 1 344 ? -17.578 -38.625 -19.906 1 96.31 344 GLU A CA 1
ATOM 2809 C C . GLU A 1 344 ? -18.234 -37.375 -19.328 1 96.31 344 GLU A C 1
ATOM 2811 O O . GLU A 1 344 ? -18.312 -37.219 -18.109 1 96.31 344 GLU A O 1
ATOM 2816 N N . TYR A 1 345 ? -18.672 -36.438 -20.188 1 96.25 345 TYR A N 1
ATOM 2817 C CA . TYR A 1 345 ? -19.375 -35.219 -19.75 1 96.25 345 TYR A CA 1
ATOM 2818 C C . TYR A 1 345 ? -20.625 -35.594 -18.953 1 96.25 345 TYR A C 1
ATOM 2820 O O . TYR A 1 345 ? -20.844 -35.031 -17.859 1 96.25 345 TYR A O 1
ATOM 2828 N N . LEU A 1 346 ? -21.406 -36.469 -19.469 1 95.44 346 LEU A N 1
ATOM 2829 C CA . LEU A 1 346 ? -22.672 -36.812 -18.844 1 95.44 346 LEU A CA 1
ATOM 2830 C C . LEU A 1 346 ? -22.438 -37.531 -17.5 1 95.44 346 LEU A C 1
ATOM 2832 O O . LEU A 1 346 ? -23.203 -37.344 -16.562 1 95.44 346 LEU A O 1
ATOM 2836 N N . ASN A 1 347 ? -21.406 -38.344 -17.453 1 94.94 347 ASN A N 1
ATOM 2837 C CA . ASN A 1 347 ? -21.062 -39.062 -16.219 1 94.94 347 ASN A CA 1
ATOM 2838 C C . ASN A 1 347 ? -20.703 -38.094 -15.094 1 94.94 347 ASN A C 1
ATOM 2840 O O . ASN A 1 347 ? -21.062 -38.312 -13.938 1 94.94 347 ASN A O 1
ATOM 2844 N N . LYS A 1 348 ? -20.047 -37 -15.469 1 93.94 348 LYS A N 1
ATOM 2845 C CA . LYS A 1 348 ? -19.547 -36.094 -14.461 1 93.94 348 LYS A CA 1
ATOM 2846 C C . LYS A 1 348 ? -20.594 -35 -14.148 1 93.94 348 LYS A C 1
ATOM 2848 O O . LYS A 1 348 ? -20.734 -34.594 -13 1 93.94 348 LYS A O 1
ATOM 2853 N N . PHE A 1 349 ? -21.359 -34.5 -15.172 1 94.12 349 PHE A N 1
ATOM 2854 C CA . PHE A 1 349 ? -22.172 -33.281 -14.992 1 94.12 349 PHE A CA 1
ATOM 2855 C C . PHE A 1 349 ? -23.625 -33.562 -15.305 1 94.12 349 PHE A C 1
ATOM 2857 O O . PHE A 1 349 ? -24.484 -32.688 -15.164 1 94.12 349 PHE A O 1
ATOM 2864 N N . GLY A 1 350 ? -24.047 -34.688 -15.773 1 88.56 350 GLY A N 1
ATOM 2865 C CA . GLY A 1 350 ? -25.359 -35.031 -16.328 1 88.56 350 GLY A CA 1
ATOM 2866 C C . GLY A 1 350 ? -26.453 -35.031 -15.281 1 88.56 350 GLY A C 1
ATOM 2867 O O . GLY A 1 350 ? -27.641 -35.094 -15.617 1 88.56 350 GLY A O 1
ATOM 2868 N N . GLY A 1 351 ? -26.094 -34.875 -14.086 1 81.19 351 GLY A N 1
ATOM 2869 C CA . GLY A 1 351 ? -27.094 -34.969 -13.039 1 81.19 351 GLY A CA 1
ATOM 2870 C C . GLY A 1 351 ? -27.969 -33.719 -12.938 1 81.19 351 GLY A C 1
ATOM 2871 O O . GLY A 1 351 ? -29.016 -33.75 -12.289 1 81.19 351 GLY A O 1
ATOM 2872 N N . LYS A 1 352 ? -27.484 -32.5 -13.531 1 71.44 352 LYS A N 1
ATOM 2873 C CA . LYS A 1 352 ? -28.156 -31.234 -13.25 1 71.44 352 LYS A CA 1
ATOM 2874 C C . LYS A 1 352 ? -29.234 -30.938 -14.281 1 71.44 352 LYS A C 1
ATOM 2876 O O . LYS A 1 352 ? -29.984 -29.969 -14.141 1 71.44 352 LYS A O 1
ATOM 2881 N N . LYS A 1 353 ? -29.953 -31.844 -14.898 1 76.5 353 LYS A N 1
ATOM 2882 C CA . LYS A 1 353 ? -30.953 -31.656 -15.938 1 76.5 353 LYS A CA 1
ATOM 2883 C C . LYS A 1 353 ? -30.828 -30.266 -16.562 1 76.5 353 LYS A C 1
ATOM 2885 O O . LYS A 1 353 ? -31.766 -29.453 -16.484 1 76.5 353 LYS A O 1
ATOM 2890 N N . ASP A 1 354 ? -29.906 -29.844 -17.203 1 86.75 354 ASP A N 1
ATOM 2891 C CA . ASP A 1 354 ? -29.672 -28.562 -17.844 1 86.75 354 ASP A CA 1
ATOM 2892 C C . ASP A 1 354 ? -29.562 -28.703 -19.359 1 86.75 354 ASP A C 1
ATOM 2894 O O . ASP A 1 354 ? -29.656 -29.812 -19.891 1 86.75 354 ASP A O 1
ATOM 2898 N N . TYR A 1 355 ? -29.578 -27.609 -20.016 1 91.69 355 TYR A N 1
ATOM 2899 C CA . TYR A 1 355 ? -29.547 -27.531 -21.469 1 91.69 355 TYR A CA 1
ATOM 2900 C C . TYR A 1 355 ? -28.391 -28.344 -22.031 1 91.69 355 TYR A C 1
ATOM 2902 O O . TYR A 1 355 ? -28.562 -29.094 -22.984 1 91.69 355 TYR A O 1
ATOM 2910 N N . PHE A 1 356 ? -27.266 -28.234 -21.438 1 92.25 356 PHE A N 1
ATOM 2911 C CA . PHE A 1 356 ? -26.062 -28.859 -21.953 1 92.25 356 PHE A CA 1
ATOM 2912 C C . PHE A 1 356 ? -26.125 -30.375 -21.766 1 92.25 356 PHE A C 1
ATOM 2914 O O . PHE A 1 356 ? -25.688 -31.125 -22.641 1 92.25 356 PHE A O 1
ATOM 2921 N N . SER A 1 357 ? -26.672 -30.781 -20.688 1 92.56 357 SER A N 1
ATOM 2922 C CA . SER A 1 357 ? -26.844 -32.219 -20.453 1 92.56 357 SER A CA 1
ATOM 2923 C C . SER A 1 357 ? -27.844 -32.812 -21.438 1 92.56 357 SER A C 1
ATOM 2925 O O . SER A 1 357 ? -27.656 -33.938 -21.906 1 92.56 357 SER A O 1
ATOM 2927 N N . GLU A 1 358 ? -28.922 -32.094 -21.688 1 92.25 358 GLU A N 1
ATOM 2928 C CA . GLU A 1 358 ? -29.922 -32.562 -22.641 1 92.25 358 GLU A CA 1
ATOM 2929 C C . GLU A 1 358 ? -29.344 -32.688 -24.047 1 92.25 358 GLU A C 1
ATOM 2931 O O . GLU A 1 358 ? -29.562 -33.688 -24.75 1 92.25 358 GLU A O 1
ATOM 2936 N N . PHE A 1 359 ? -28.688 -31.672 -24.391 1 93.62 359 PHE A N 1
ATOM 2937 C CA . PHE A 1 359 ? -28.031 -31.688 -25.703 1 93.62 359 PHE A CA 1
ATOM 2938 C C . PHE A 1 359 ? -27.047 -32.844 -25.797 1 93.62 359 PHE A C 1
ATOM 2940 O O . PHE A 1 359 ? -27.016 -33.531 -26.828 1 93.62 359 PHE A O 1
ATOM 2947 N N . THR A 1 360 ? -26.297 -33 -24.781 1 94.25 360 THR A N 1
ATOM 2948 C CA . THR A 1 360 ? -25.297 -34.062 -24.75 1 94.25 360 THR A CA 1
ATOM 2949 C C . THR A 1 360 ? -25.953 -35.406 -24.875 1 94.25 360 THR A C 1
ATOM 2951 O O . THR A 1 360 ? -25.484 -36.281 -25.625 1 94.25 360 THR A O 1
ATOM 2954 N N . SER A 1 361 ? -27.031 -35.625 -24.203 1 94.19 361 SER A N 1
ATOM 2955 C CA . SER A 1 361 ? -27.75 -36.906 -24.266 1 94.19 361 SER A CA 1
ATOM 2956 C C . SER A 1 361 ? -28.281 -37.156 -25.672 1 94.19 361 SER A C 1
ATOM 2958 O O . SER A 1 361 ? -28.188 -38.281 -26.172 1 94.19 361 SER A O 1
ATOM 2960 N N . LYS A 1 362 ? -28.844 -36.188 -26.219 1 95.38 362 LYS A N 1
ATOM 2961 C CA . LYS A 1 362 ? -29.359 -36.312 -27.578 1 95.38 362 LYS A CA 1
ATOM 2962 C C . LYS A 1 362 ? -28.25 -36.625 -28.562 1 95.38 362 LYS A C 1
ATOM 2964 O O . LYS A 1 362 ? -28.406 -37.469 -29.438 1 95.38 362 LYS A O 1
ATOM 2969 N N . ARG A 1 363 ? -27.172 -35.969 -28.438 1 96.31 363 ARG A N 1
ATOM 2970 C CA . ARG A 1 363 ? -26.047 -36.188 -29.344 1 96.31 363 ARG A CA 1
ATOM 2971 C C . ARG A 1 363 ? -25.469 -37.562 -29.203 1 96.31 363 ARG A C 1
ATOM 2973 O O . ARG A 1 363 ? -25.016 -38.188 -30.172 1 96.31 363 ARG A O 1
ATOM 2980 N N . ILE A 1 364 ? -25.469 -38.094 -27.969 1 96.56 364 ILE A N 1
ATOM 2981 C CA . ILE A 1 364 ? -24.984 -39.469 -27.719 1 96.56 364 ILE A CA 1
ATOM 2982 C C . ILE A 1 364 ? -25.828 -40.469 -28.516 1 96.56 364 ILE A C 1
ATOM 2984 O O . ILE A 1 364 ? -25.297 -41.375 -29.125 1 96.56 364 ILE A O 1
ATOM 2988 N N . VAL A 1 365 ? -27.109 -40.25 -28.562 1 95.81 365 VAL A N 1
ATOM 2989 C CA . VAL A 1 365 ? -28.016 -41.125 -29.297 1 95.81 365 VAL A CA 1
ATOM 2990 C C . VAL A 1 365 ? -27.688 -41.031 -30.781 1 95.81 365 VAL A C 1
ATOM 2992 O O . VAL A 1 365 ? -27.594 -42.062 -31.453 1 95.81 365 VAL A O 1
ATOM 2995 N N . GLU A 1 366 ? -27.531 -39.844 -31.219 1 96.31 366 GLU A N 1
ATOM 2996 C CA . GLU A 1 366 ? -27.203 -39.656 -32.625 1 96.31 366 GLU A CA 1
ATOM 2997 C C . GLU A 1 366 ? -25.875 -40.312 -33 1 96.31 366 GLU A C 1
ATOM 2999 O O . GLU A 1 366 ? -25.75 -40.938 -34.031 1 96.31 366 GLU A O 1
ATOM 3004 N N . LEU A 1 367 ? -24.922 -40.156 -32.094 1 96.75 367 LEU A N 1
ATOM 3005 C CA . LEU A 1 367 ? -23.594 -40.719 -32.344 1 96.75 367 LEU A CA 1
ATOM 3006 C C . LEU A 1 367 ? -23.625 -42.25 -32.344 1 96.75 367 LEU A C 1
ATOM 3008 O O . LEU A 1 367 ? -22.938 -42.875 -33.156 1 96.75 367 LEU A O 1
ATOM 3012 N N . LYS A 1 368 ? -24.391 -42.812 -31.531 1 95.44 368 LYS A N 1
ATOM 3013 C CA . LYS A 1 368 ? -24.531 -44.25 -31.5 1 95.44 368 LYS A CA 1
ATOM 3014 C C . LYS A 1 368 ? -25.172 -44.75 -32.812 1 95.44 368 LYS A C 1
ATOM 3016 O O . LYS A 1 368 ? -24.766 -45.812 -33.312 1 95.44 368 LYS A O 1
ATOM 3021 N N . GLU A 1 369 ? -26.125 -44 -33.281 1 94.75 369 GLU A N 1
ATOM 3022 C CA . GLU A 1 369 ? -26.75 -44.344 -34.562 1 94.75 369 GLU A CA 1
ATOM 3023 C C . GLU A 1 369 ? -25.75 -44.25 -35.688 1 94.75 369 GLU A C 1
ATOM 3025 O O . GLU A 1 369 ? -25.719 -45.094 -36.562 1 94.75 369 GLU A O 1
ATOM 3030 N N . GLU A 1 370 ? -25.016 -43.25 -35.625 1 94.19 370 GLU A N 1
ATOM 3031 C CA . GLU A 1 370 ? -24 -43.062 -36.656 1 94.19 370 GLU A CA 1
ATOM 3032 C C . GLU A 1 370 ? -22.969 -44.188 -36.656 1 94.19 370 GLU A C 1
ATOM 3034 O O . GLU A 1 370 ? -22.531 -44.656 -37.719 1 94.19 370 GLU A O 1
ATOM 3039 N N . ILE A 1 371 ? -22.594 -44.656 -35.5 1 93.75 371 ILE A N 1
ATOM 3040 C CA . ILE A 1 371 ? -21.609 -45.688 -35.344 1 93.75 371 ILE A CA 1
ATOM 3041 C C . ILE A 1 371 ? -22.188 -47.031 -35.812 1 93.75 371 ILE A C 1
ATOM 3043 O O . ILE A 1 371 ? -21.484 -47.812 -36.469 1 93.75 371 ILE A O 1
ATOM 3047 N N . HIS A 1 372 ? -23.484 -47.25 -35.562 1 90.44 372 HIS A N 1
ATOM 3048 C CA . HIS A 1 372 ? -24.172 -48.469 -36 1 90.44 372 HIS A CA 1
ATOM 3049 C C . HIS A 1 372 ? -24.312 -48.5 -37.5 1 90.44 372 HIS A C 1
ATOM 3051 O O . HIS A 1 372 ? -24.203 -49.594 -38.094 1 90.44 372 HIS A O 1
ATOM 3057 N N . MET A 1 373 ? -24.625 -47.469 -38.094 1 88.75 373 MET A N 1
ATOM 3058 C CA . MET A 1 373 ? -24.797 -47.406 -39.562 1 88.75 373 MET A CA 1
ATOM 3059 C C . MET A 1 373 ? -23.469 -47.625 -40.281 1 88.75 373 MET A C 1
ATOM 3061 O O . MET A 1 373 ? -23.453 -48.094 -41.406 1 88.75 373 MET A O 1
ATOM 3065 N N . ASP A 1 374 ? -22.422 -47.219 -39.75 1 76.75 374 ASP A N 1
ATOM 3066 C CA . ASP A 1 374 ? -21.125 -47.344 -40.375 1 76.75 374 ASP A CA 1
ATOM 3067 C C . ASP A 1 374 ? -20.531 -48.75 -40.188 1 76.75 374 ASP A C 1
ATOM 3069 O O . ASP A 1 374 ? -19.516 -49.062 -40.781 1 76.75 374 ASP A O 1
ATOM 3073 N N . THR A 1 375 ? -21.078 -49.625 -39.25 1 69.31 375 THR A N 1
ATOM 3074 C CA . THR A 1 375 ? -20.656 -51 -39.094 1 69.31 375 THR A CA 1
ATOM 3075 C C . THR A 1 375 ? -21.297 -51.875 -40.188 1 69.31 375 THR A C 1
ATOM 3077 O O . THR A 1 375 ? -22.531 -51.938 -40.281 1 69.31 375 THR A O 1
ATOM 3080 N N . PRO A 1 376 ? -20.5 -52.438 -41.344 1 58.34 376 PRO A N 1
ATOM 3081 C CA . PRO A 1 376 ? -21.047 -53.312 -42.375 1 58.34 376 PRO A CA 1
ATOM 3082 C C . PRO A 1 376 ? -21.688 -54.562 -41.781 1 58.34 376 PRO A C 1
ATOM 3084 O O . PRO A 1 376 ? -21.266 -55.031 -40.719 1 58.34 376 PRO A O 1
ATOM 3087 N N . MET B 1 1 ? -24.781 64.062 49.562 1 32.06 1 MET B N 1
ATOM 3088 C CA . MET B 1 1 ? -24.016 64.25 48.344 1 32.06 1 MET B CA 1
ATOM 3089 C C . MET B 1 1 ? -23.078 63.125 48.031 1 32.06 1 MET B C 1
ATOM 3091 O O . MET B 1 1 ? -21.969 63.062 48.594 1 32.06 1 MET B O 1
ATOM 3095 N N . PHE B 1 2 ? -23.594 61.875 47.906 1 39.5 2 PHE B N 1
ATOM 3096 C CA . PHE B 1 2 ? -22.906 60.594 47.75 1 39.5 2 PHE B CA 1
ATOM 3097 C C . PHE B 1 2 ? -22.203 60.5 46.406 1 39.5 2 PHE B C 1
ATOM 3099 O O . PHE B 1 2 ? -22.844 60.562 45.344 1 39.5 2 PHE B O 1
ATOM 3106 N N . ARG B 1 3 ? -20.906 61.031 46.344 1 44.88 3 ARG B N 1
ATOM 3107 C CA . ARG B 1 3 ? -19.969 60.969 45.219 1 44.88 3 ARG B CA 1
ATOM 3108 C C . ARG B 1 3 ? -19.719 59.531 44.812 1 44.88 3 ARG B C 1
ATOM 3110 O O . ARG B 1 3 ? -19.219 58.719 45.594 1 44.88 3 ARG B O 1
ATOM 3117 N N . ILE B 1 4 ? -20.594 58.969 43.969 1 40.78 4 ILE B N 1
ATOM 3118 C CA . ILE B 1 4 ? -20.406 57.688 43.312 1 40.78 4 ILE B CA 1
ATOM 3119 C C . ILE B 1 4 ? -19.141 57.719 42.469 1 40.78 4 ILE B C 1
ATOM 3121 O O . ILE B 1 4 ? -19.047 58.5 41.5 1 40.78 4 ILE B O 1
ATOM 3125 N N . LEU B 1 5 ? -17.953 57.469 43.031 1 36.47 5 LEU B N 1
ATOM 3126 C CA . LEU B 1 5 ? -16.672 57.312 42.344 1 36.47 5 LEU B CA 1
ATOM 3127 C C . LEU B 1 5 ? -16.734 56.156 41.375 1 36.47 5 LEU B C 1
ATOM 3129 O O . LEU B 1 5 ? -16.922 55 41.781 1 36.47 5 LEU B O 1
ATOM 3133 N N . PHE B 1 6 ? -17.281 56.438 40.188 1 37.28 6 PHE B N 1
ATOM 3134 C CA . PHE B 1 6 ? -17.234 55.5 39.062 1 37.28 6 PHE B CA 1
ATOM 3135 C C . PHE B 1 6 ? -15.789 55.125 38.719 1 37.28 6 PHE B C 1
ATOM 3137 O O . PHE B 1 6 ? -15.016 56 38.312 1 37.28 6 PHE B O 1
ATOM 3144 N N . LEU B 1 7 ? -15.156 54.156 39.438 1 36.47 7 LEU B N 1
ATOM 3145 C CA . LEU B 1 7 ? -13.852 53.625 39.094 1 36.47 7 LEU B CA 1
ATOM 3146 C C . LEU B 1 7 ? -13.875 52.969 37.688 1 36.47 7 LEU B C 1
ATOM 3148 O O . LEU B 1 7 ? -14.594 52 37.469 1 36.47 7 LEU B O 1
ATOM 3152 N N . LEU B 1 8 ? -13.664 53.75 36.656 1 34.31 8 LEU B N 1
ATOM 3153 C CA . LEU B 1 8 ? -13.422 53.281 35.281 1 34.31 8 LEU B CA 1
ATOM 3154 C C . LEU B 1 8 ? -12.227 52.344 35.25 1 34.31 8 LEU B C 1
ATOM 3156 O O . LEU B 1 8 ? -11.094 52.75 35.5 1 34.31 8 LEU B O 1
ATOM 3160 N N . SER B 1 9 ? -12.398 51.094 35.656 1 34.41 9 SER B N 1
ATOM 3161 C CA . SER B 1 9 ? -11.344 50.094 35.469 1 34.41 9 SER B CA 1
ATOM 3162 C C . SER B 1 9 ? -10.992 50 33.969 1 34.41 9 SER B C 1
ATOM 3164 O O . SER B 1 9 ? -11.844 49.625 33.156 1 34.41 9 SER B O 1
ATOM 3166 N N . VAL B 1 10 ? -10.18 50.844 33.5 1 37.34 10 VAL B N 1
ATOM 3167 C CA . VAL B 1 10 ? -9.594 50.688 32.156 1 37.34 10 VAL B CA 1
ATOM 3168 C C . VAL B 1 10 ? -8.969 49.312 32.031 1 37.34 10 VAL B C 1
ATOM 3170 O O . VAL B 1 10 ? -8.055 48.938 32.781 1 37.34 10 VAL B O 1
ATOM 3173 N N . ALA B 1 11 ? -9.742 48.344 31.594 1 41.59 11 ALA B N 1
ATOM 3174 C CA . ALA B 1 11 ? -9.18 47.062 31.172 1 41.59 11 ALA B CA 1
ATOM 3175 C C . ALA B 1 11 ? -8.039 47.25 30.188 1 41.59 11 ALA B C 1
ATOM 3177 O O . ALA B 1 11 ? -8.227 47.844 29.125 1 41.59 11 ALA B O 1
ATOM 3178 N N . LYS B 1 12 ? -6.805 47.406 30.656 1 40.69 12 LYS B N 1
ATOM 3179 C CA . LYS B 1 12 ? -5.555 47.344 29.906 1 40.69 12 LYS B CA 1
ATOM 3180 C C . LYS B 1 12 ? -5.566 46.188 28.906 1 40.69 12 LYS B C 1
ATOM 3182 O O . LYS B 1 12 ? -5.516 45.031 29.312 1 40.69 12 LYS B O 1
ATOM 3187 N N . VAL B 1 13 ? -6.316 46.281 27.906 1 38.97 13 VAL B N 1
ATOM 3188 C CA . VAL B 1 13 ? -6.094 45.375 26.797 1 38.97 13 VAL B CA 1
ATOM 3189 C C . VAL B 1 13 ? -4.598 45.25 26.5 1 38.97 13 VAL B C 1
ATOM 3191 O O . VAL B 1 13 ? -3.936 46.25 26.203 1 38.97 13 VAL B O 1
ATOM 3194 N N . GLY B 1 14 ? -3.771 44.406 27.156 1 36.69 14 GLY B N 1
ATOM 3195 C CA . GLY B 1 14 ? -2.338 44.188 27.062 1 36.69 14 GLY B CA 1
ATOM 3196 C C . GLY B 1 14 ? -1.806 44.25 25.656 1 36.69 14 GLY B C 1
ATOM 3197 O O . GLY B 1 14 ? -2.35 43.594 24.75 1 36.69 14 GLY B O 1
ATOM 3198 N N . ALA B 1 15 ? -1.244 45.344 25.141 1 41.06 15 ALA B N 1
ATOM 3199 C CA . ALA B 1 15 ? -0.331 45.438 24.016 1 41.06 15 ALA B CA 1
ATOM 3200 C C . ALA B 1 15 ? 0.494 44.156 23.859 1 41.06 15 ALA B C 1
ATOM 3202 O O . ALA B 1 15 ? 1.076 43.688 24.828 1 41.06 15 ALA B O 1
ATOM 3203 N N . GLN B 1 16 ? 0.142 43.281 22.953 1 50.59 16 GLN B N 1
ATOM 3204 C CA . GLN B 1 16 ? 1.129 42.25 22.719 1 50.59 16 GLN B CA 1
ATOM 3205 C C . GLN B 1 16 ? 2.549 42.781 22.844 1 50.59 16 GLN B C 1
ATOM 3207 O O . GLN B 1 16 ? 2.881 43.812 22.25 1 50.59 16 GLN B O 1
ATOM 3212 N N . SER B 1 17 ? 3.254 42.625 23.891 1 53.25 17 SER B N 1
ATOM 3213 C CA . SER B 1 17 ? 4.629 43.062 24.109 1 53.25 17 SER B CA 1
ATOM 3214 C C . SER B 1 17 ? 5.477 42.875 22.859 1 53.25 17 SER B C 1
ATOM 3216 O O . SER B 1 17 ? 5.23 42 22.047 1 53.25 17 SER B O 1
ATOM 3218 N N . SER B 1 18 ? 6.152 43.969 22.234 1 60.75 18 SER B N 1
ATOM 3219 C CA . SER B 1 18 ? 7.113 44 21.141 1 60.75 18 SER B CA 1
ATOM 3220 C C . SER B 1 18 ? 7.867 42.688 21.016 1 60.75 18 SER B C 1
ATOM 3222 O O . SER B 1 18 ? 8.117 42.219 19.906 1 60.75 18 SER B O 1
ATOM 3224 N N . THR B 1 19 ? 8.086 41.938 22.078 1 64.69 19 THR B N 1
ATOM 3225 C CA . THR B 1 19 ? 8.828 40.688 22.094 1 64.69 19 THR B CA 1
ATOM 3226 C C . THR B 1 19 ? 7.996 39.562 21.484 1 64.69 19 THR B C 1
ATOM 3228 O O . THR B 1 19 ? 8.516 38.719 20.734 1 64.69 19 THR B O 1
ATOM 3231 N N . LEU B 1 20 ? 6.703 39.594 21.594 1 77.31 20 LEU B N 1
ATOM 3232 C CA . LEU B 1 20 ? 5.832 38.531 21.078 1 77.31 20 LEU B CA 1
ATOM 3233 C C . LEU B 1 20 ? 5.668 38.688 19.562 1 77.31 20 LEU B C 1
ATOM 3235 O O . LEU B 1 20 ? 5.566 37.688 18.844 1 77.31 20 LEU B O 1
ATOM 3239 N N . ALA B 1 21 ? 5.887 39.875 19.156 1 80.5 21 ALA B N 1
ATOM 3240 C CA . ALA B 1 21 ? 5.758 40.125 17.719 1 80.5 21 ALA B CA 1
ATOM 3241 C C . ALA B 1 21 ? 6.926 39.5 16.969 1 80.5 21 ALA B C 1
ATOM 3243 O O . ALA B 1 21 ? 6.734 38.875 15.906 1 80.5 21 ALA B O 1
ATOM 3244 N N . VAL B 1 22 ? 8.172 39.688 17.547 1 84.38 22 VAL B N 1
ATOM 3245 C CA . VAL B 1 22 ? 9.352 39.125 16.906 1 84.38 22 VAL B CA 1
ATOM 3246 C C . VAL B 1 22 ? 9.281 37.594 16.922 1 84.38 22 VAL B C 1
ATOM 3248 O O . VAL B 1 22 ? 9.523 36.938 15.914 1 84.38 22 VAL B O 1
ATOM 3251 N N . SER B 1 23 ? 8.953 37 18.062 1 87.56 23 SER B N 1
ATOM 3252 C CA . SER B 1 23 ? 8.859 35.531 18.203 1 87.56 23 SER B CA 1
ATOM 3253 C C . SER B 1 23 ? 7.766 34.969 17.297 1 87.56 23 SER B C 1
ATOM 3255 O O . SER B 1 23 ? 7.961 33.938 16.656 1 87.56 23 SER B O 1
ATOM 3257 N N . ASP B 1 24 ? 6.703 35.688 17.172 1 88.19 24 ASP B N 1
ATOM 3258 C CA . ASP B 1 24 ? 5.609 35.25 16.312 1 88.19 24 ASP B CA 1
ATOM 3259 C C . ASP B 1 24 ? 6.023 35.281 14.836 1 88.19 24 ASP B C 1
ATOM 3261 O O . ASP B 1 24 ? 5.633 34.406 14.055 1 88.19 24 ASP B O 1
ATOM 3265 N N . SER B 1 25 ? 6.73 36.312 14.516 1 86.75 25 SER B N 1
ATOM 3266 C CA . SER B 1 25 ? 7.227 36.406 13.148 1 86.75 25 SER B CA 1
ATOM 3267 C C . SER B 1 25 ? 8.164 35.25 12.82 1 86.75 25 SER B C 1
ATOM 3269 O O . SER B 1 25 ? 8.039 34.625 11.758 1 86.75 25 SER B O 1
ATOM 3271 N N . LEU B 1 26 ? 9.062 34.906 13.75 1 86.81 26 LEU B N 1
ATOM 3272 C CA . LEU B 1 26 ? 9.969 33.781 13.562 1 86.81 26 LEU B CA 1
ATOM 3273 C C . LEU B 1 26 ? 9.203 32.469 13.414 1 86.81 26 LEU B C 1
ATOM 3275 O O . LEU B 1 26 ? 9.477 31.688 12.508 1 86.81 26 LEU B O 1
ATOM 3279 N N . TYR B 1 27 ? 8.25 32.281 14.219 1 89.94 27 TYR B N 1
ATOM 3280 C CA . TYR B 1 27 ? 7.406 31.078 14.172 1 89.94 27 TYR B CA 1
ATOM 3281 C C . TYR B 1 27 ? 6.652 30.984 12.852 1 89.94 27 TYR B C 1
ATOM 3283 O O . TYR B 1 27 ? 6.613 29.938 12.219 1 89.94 27 TYR B O 1
ATOM 3291 N N . ALA B 1 28 ? 6.062 32.062 12.445 1 86.38 28 ALA B N 1
ATOM 3292 C CA . ALA B 1 28 ? 5.266 32.125 11.219 1 86.38 28 ALA B CA 1
ATOM 3293 C C . ALA B 1 28 ? 6.121 31.812 9.992 1 86.38 28 ALA B C 1
ATOM 3295 O O . ALA B 1 28 ? 5.637 31.219 9.023 1 86.38 28 ALA B O 1
ATOM 3296 N N . ASP B 1 29 ? 7.371 32.125 10.078 1 83.81 29 ASP B N 1
ATOM 3297 C CA . ASP B 1 29 ? 8.297 31.922 8.969 1 83.81 29 ASP B CA 1
ATOM 3298 C C . ASP B 1 29 ? 8.898 30.516 9.016 1 83.81 29 ASP B C 1
ATOM 3300 O O . ASP B 1 29 ? 9.664 30.125 8.133 1 83.81 29 ASP B O 1
ATOM 3304 N N . GLY B 1 30 ? 8.609 29.828 10.039 1 86.81 30 GLY B N 1
ATOM 3305 C CA . GLY B 1 30 ? 9.078 28.453 10.148 1 86.81 30 GLY B CA 1
ATOM 3306 C C . GLY B 1 30 ? 10.406 28.328 10.875 1 86.81 30 GLY B C 1
ATOM 3307 O O . GLY B 1 30 ? 11 27.25 10.922 1 86.81 30 GLY B O 1
ATOM 3308 N N . ASN B 1 31 ? 10.906 29.469 11.32 1 86.06 31 ASN B N 1
ATOM 3309 C CA . ASN B 1 31 ? 12.125 29.438 12.109 1 86.06 31 ASN B CA 1
ATOM 3310 C C . ASN B 1 31 ? 11.844 29.047 13.562 1 86.06 31 ASN B C 1
ATOM 3312 O O . ASN B 1 31 ? 11.953 29.875 14.461 1 86.06 31 ASN B O 1
ATOM 3316 N N . TYR B 1 32 ? 11.578 27.797 13.797 1 90.75 32 TYR B N 1
ATOM 3317 C CA . TYR B 1 32 ? 11 27.328 15.047 1 90.75 32 TYR B CA 1
ATOM 3318 C C . TYR B 1 32 ? 12.031 27.359 16.172 1 90.75 32 TYR B C 1
ATOM 3320 O O . TYR B 1 32 ? 11.711 27.75 17.297 1 90.75 32 TYR B O 1
ATOM 3328 N N . ALA B 1 33 ? 13.266 26.953 15.875 1 86.06 33 ALA B N 1
ATOM 3329 C CA . ALA B 1 33 ? 14.297 26.938 16.906 1 86.06 33 ALA B CA 1
ATOM 3330 C C . ALA B 1 33 ? 14.523 28.344 17.469 1 86.06 33 ALA B C 1
ATOM 3332 O O . ALA B 1 33 ? 14.562 28.531 18.672 1 86.06 33 ALA B O 1
ATOM 3333 N N . LEU B 1 34 ? 14.664 29.266 16.547 1 86.69 34 LEU B N 1
ATOM 3334 C CA . LEU B 1 34 ? 14.859 30.656 16.969 1 86.69 34 LEU B CA 1
ATOM 3335 C C . LEU B 1 34 ? 13.625 31.188 17.688 1 86.69 34 LEU B C 1
ATOM 3337 O O . LEU B 1 34 ? 13.734 31.922 18.672 1 86.69 34 LEU B O 1
ATOM 3341 N N . ALA B 1 35 ? 12.477 30.828 17.156 1 91.38 35 ALA B N 1
ATOM 3342 C CA . ALA B 1 35 ? 11.227 31.25 17.781 1 91.38 35 ALA B CA 1
ATOM 3343 C C . ALA B 1 35 ? 11.148 30.734 19.219 1 91.38 35 ALA B C 1
ATOM 3345 O O . ALA B 1 35 ? 10.766 31.484 20.125 1 91.38 35 ALA B O 1
ATOM 3346 N N . ILE B 1 36 ? 11.492 29.516 19.438 1 91.88 36 ILE B N 1
ATOM 3347 C CA . ILE B 1 36 ? 11.43 28.906 20.766 1 91.88 36 ILE B CA 1
ATOM 3348 C C . ILE B 1 36 ? 12.328 29.688 21.734 1 91.88 36 ILE B C 1
ATOM 3350 O O . ILE B 1 36 ? 11.914 29.984 22.859 1 91.88 36 ILE B O 1
ATOM 3354 N N . ASN B 1 37 ? 13.555 30.031 21.297 1 90.19 37 ASN B N 1
ATOM 3355 C CA . ASN B 1 37 ? 14.484 30.797 22.125 1 90.19 37 ASN B CA 1
ATOM 3356 C C . ASN B 1 37 ? 13.898 32.156 22.516 1 90.19 37 ASN B C 1
ATOM 3358 O O . ASN B 1 37 ? 14.062 32.594 23.656 1 90.19 37 ASN B O 1
ATOM 3362 N N . GLU B 1 38 ? 13.273 32.75 21.547 1 91.19 38 GLU B N 1
ATOM 3363 C CA . GLU B 1 38 ? 12.672 34.062 21.812 1 91.19 38 GLU B CA 1
ATOM 3364 C C . GLU B 1 38 ? 11.461 33.938 22.734 1 91.19 38 GLU B C 1
ATOM 3366 O O . GLU B 1 38 ? 11.289 34.75 23.641 1 91.19 38 GLU B O 1
ATOM 3371 N N . TYR B 1 39 ? 10.617 32.938 22.516 1 93.56 39 TYR B N 1
ATOM 3372 C CA . TYR B 1 39 ? 9.445 32.719 23.359 1 93.56 39 TYR B CA 1
ATOM 3373 C C . TYR B 1 39 ? 9.859 32.406 24.797 1 93.56 39 TYR B C 1
ATOM 3375 O O . TYR B 1 39 ? 9.164 32.812 25.75 1 93.56 39 TYR B O 1
ATOM 3383 N N . ALA B 1 40 ? 10.914 31.703 24.922 1 91.75 40 ALA B N 1
ATOM 3384 C CA . ALA B 1 40 ? 11.367 31.25 26.234 1 91.75 40 ALA B CA 1
ATOM 3385 C C . ALA B 1 40 ? 11.688 32.438 27.156 1 91.75 40 ALA B C 1
ATOM 3387 O O . ALA B 1 40 ? 11.711 32.312 28.375 1 91.75 40 ALA B O 1
ATOM 3388 N N . LYS B 1 41 ? 11.906 33.531 26.453 1 91.31 41 LYS B N 1
ATOM 3389 C CA . LYS B 1 41 ? 12.227 34.719 27.219 1 91.31 41 LYS B CA 1
ATOM 3390 C C . LYS B 1 41 ? 10.977 35.312 27.859 1 91.31 41 LYS B C 1
ATOM 3392 O O . LYS B 1 41 ? 11.07 36.125 28.797 1 91.31 41 LYS B O 1
ATOM 3397 N N . GLU B 1 42 ? 9.914 34.844 27.188 1 84.25 42 GLU B N 1
ATOM 3398 C CA . GLU B 1 42 ? 8.633 35.312 27.688 1 84.25 42 GLU B CA 1
ATOM 3399 C C . GLU B 1 42 ? 7.941 34.25 28.531 1 84.25 42 GLU B C 1
ATOM 3401 O O . GLU B 1 42 ? 8.016 33.031 28.219 1 84.25 42 GLU B O 1
ATOM 3406 N N . GLY B 1 43 ? 7.699 34.25 29.719 1 81.5 43 GLY B N 1
ATOM 3407 C CA . GLY B 1 43 ? 7.094 33.312 30.656 1 81.5 43 GLY B CA 1
ATOM 3408 C C . GLY B 1 43 ? 5.578 33.312 30.609 1 81.5 43 GLY B C 1
ATOM 3409 O O . GLY B 1 43 ? 4.922 32.688 31.438 1 81.5 43 GLY B O 1
ATOM 3410 N N . SER B 1 44 ? 4.965 33.906 29.578 1 87.44 44 SER B N 1
ATOM 3411 C CA . SER B 1 44 ? 3.514 34 29.5 1 87.44 44 SER B CA 1
ATOM 3412 C C . SER B 1 44 ? 2.898 32.719 28.969 1 87.44 44 SER B C 1
ATOM 3414 O O . SER B 1 44 ? 3.605 31.859 28.422 1 87.44 44 SER B O 1
ATOM 3416 N N . TYR B 1 45 ? 1.631 32.5 29.234 1 88.69 45 TYR B N 1
ATOM 3417 C CA . TYR B 1 45 ? 0.871 31.391 28.703 1 88.69 45 TYR B CA 1
ATOM 3418 C C . TYR B 1 45 ? 1.021 31.312 27.188 1 88.69 45 TYR B C 1
ATOM 3420 O O . TYR B 1 45 ? 1.272 30.234 26.625 1 88.69 45 TYR B O 1
ATOM 3428 N N . SER B 1 46 ? 0.795 32.438 26.531 1 88.94 46 SER B N 1
ATOM 3429 C CA . SER B 1 46 ? 0.881 32.5 25.078 1 88.94 46 SER B CA 1
ATOM 3430 C C . SER B 1 46 ? 2.248 32.031 24.594 1 88.94 46 SER B C 1
ATOM 3432 O O . SER B 1 46 ? 2.344 31.266 23.625 1 88.94 46 SER B O 1
ATOM 3434 N N . ALA B 1 47 ? 3.252 32.469 25.266 1 92.12 47 ALA B N 1
ATOM 3435 C CA . ALA B 1 47 ? 4.605 32.062 24.891 1 92.12 47 ALA B CA 1
ATOM 3436 C C . ALA B 1 47 ? 4.812 30.562 25.094 1 92.12 47 ALA B C 1
ATOM 3438 O O . ALA B 1 47 ? 5.406 29.906 24.234 1 92.12 47 ALA B O 1
ATOM 3439 N N . GLN B 1 48 ? 4.352 30.047 26.172 1 93.06 48 GLN B N 1
ATOM 3440 C CA . GLN B 1 48 ? 4.48 28.609 26.453 1 93.06 48 GLN B CA 1
ATOM 3441 C C . GLN B 1 48 ? 3.736 27.781 25.406 1 93.06 48 GLN B C 1
ATOM 3443 O O . GLN B 1 48 ? 4.246 26.75 24.953 1 93.06 48 GLN B O 1
ATOM 3448 N N . LEU B 1 49 ? 2.545 28.172 25.078 1 94.12 49 LEU B N 1
ATOM 3449 C CA . LEU B 1 49 ? 1.764 27.484 24.062 1 94.12 49 LEU B CA 1
ATOM 3450 C C . LEU B 1 49 ? 2.49 27.5 22.719 1 94.12 49 LEU B C 1
ATOM 3452 O O . LEU B 1 49 ? 2.529 26.484 22.031 1 94.12 49 LEU B O 1
ATOM 3456 N N . GLN B 1 50 ? 3.092 28.641 22.406 1 94.44 50 GLN B N 1
ATOM 3457 C CA . GLN B 1 50 ? 3.811 28.75 21.141 1 94.44 50 GLN B CA 1
ATOM 3458 C C . GLN B 1 50 ? 5.059 27.875 21.125 1 94.44 50 GLN B C 1
ATOM 3460 O O . GLN B 1 50 ? 5.445 27.359 20.078 1 94.44 50 GLN B O 1
ATOM 3465 N N . ILE B 1 51 ? 5.691 27.719 22.281 1 95.19 51 ILE B N 1
ATOM 3466 C CA . ILE B 1 51 ? 6.828 26.812 22.375 1 95.19 51 ILE B CA 1
ATOM 3467 C C . ILE B 1 51 ? 6.375 25.391 22.109 1 95.19 51 ILE B C 1
ATOM 3469 O O . ILE B 1 51 ? 7.02 24.656 21.359 1 95.19 51 ILE B O 1
ATOM 3473 N N . ALA B 1 52 ? 5.238 24.969 22.703 1 96.25 52 ALA B N 1
ATOM 3474 C CA . ALA B 1 52 ? 4.676 23.641 22.453 1 96.25 52 ALA B CA 1
ATOM 3475 C C . ALA B 1 52 ? 4.395 23.438 20.953 1 96.25 52 ALA B C 1
ATOM 3477 O O . ALA B 1 52 ? 4.77 22.422 20.375 1 96.25 52 ALA B O 1
ATOM 3478 N N . ARG B 1 53 ? 3.805 24.438 20.328 1 95.88 53 ARG B N 1
ATOM 3479 C CA . ARG B 1 53 ? 3.48 24.406 18.906 1 95.88 53 ARG B CA 1
ATOM 3480 C C . ARG B 1 53 ? 4.746 24.297 18.062 1 95.88 53 ARG B C 1
ATOM 3482 O O . ARG B 1 53 ? 4.766 23.594 17.062 1 95.88 53 ARG B O 1
ATOM 3489 N N . ALA B 1 54 ? 5.754 25.016 18.469 1 94.94 54 ALA B N 1
ATOM 3490 C CA . ALA B 1 54 ? 7.016 25 17.734 1 94.94 54 ALA B CA 1
ATOM 3491 C C . ALA B 1 54 ? 7.652 23.609 17.766 1 94.94 54 ALA B C 1
ATOM 3493 O O . ALA B 1 54 ? 8.086 23.094 16.734 1 94.94 54 ALA B O 1
ATOM 3494 N N . TYR B 1 55 ? 7.645 22.984 18.953 1 95.25 55 TYR B N 1
ATOM 3495 C CA . TYR B 1 55 ? 8.18 21.641 19.062 1 95.25 55 TYR B CA 1
ATOM 3496 C C . TYR B 1 55 ? 7.367 20.656 18.219 1 95.25 55 TYR B C 1
ATOM 3498 O O . TYR B 1 55 ? 7.926 19.766 17.578 1 95.25 55 TYR B O 1
ATOM 3506 N N . ASN B 1 56 ? 6.059 20.797 18.25 1 95.81 56 ASN B N 1
ATOM 3507 C CA . ASN B 1 56 ? 5.188 19.969 17.438 1 95.81 56 ASN B CA 1
ATOM 3508 C C . ASN B 1 56 ? 5.484 20.125 15.953 1 95.81 56 ASN B C 1
ATOM 3510 O O . ASN B 1 56 ? 5.586 19.141 15.219 1 95.81 56 ASN B O 1
ATOM 3514 N N . ALA B 1 57 ? 5.652 21.344 15.523 1 93.56 57 ALA B N 1
ATOM 3515 C CA . ALA B 1 57 ? 5.93 21.656 14.125 1 93.56 57 ALA B CA 1
ATOM 3516 C C . ALA B 1 57 ? 7.277 21.094 13.695 1 93.56 57 ALA B C 1
ATOM 3518 O O . ALA B 1 57 ? 7.441 20.641 12.555 1 93.56 57 ALA B O 1
ATOM 3519 N N . MET B 1 58 ? 8.227 21.078 14.594 1 93.19 58 MET B N 1
ATOM 3520 C CA . MET B 1 58 ? 9.57 20.578 14.328 1 93.19 58 MET B CA 1
ATOM 3521 C C . MET B 1 58 ? 9.578 19.047 14.289 1 93.19 58 MET B C 1
ATOM 3523 O O . MET B 1 58 ? 10.539 18.438 13.805 1 93.19 58 MET B O 1
ATOM 3527 N N . GLY B 1 59 ? 8.555 18.469 14.859 1 94.06 59 GLY B N 1
ATOM 3528 C CA . GLY B 1 59 ? 8.469 17.016 14.875 1 94.06 59 GLY B CA 1
ATOM 3529 C C . GLY B 1 59 ? 9.016 16.406 16.156 1 94.06 59 GLY B C 1
ATOM 3530 O O . GLY B 1 59 ? 9.086 15.18 16.281 1 94.06 59 GLY B O 1
ATOM 3531 N N . ASN B 1 60 ? 9.523 17.25 17.031 1 94.81 60 ASN B N 1
ATOM 3532 C CA . ASN B 1 60 ? 9.922 16.719 18.328 1 94.81 60 ASN B CA 1
ATOM 3533 C C . ASN B 1 60 ? 8.719 16.547 19.25 1 94.81 60 ASN B C 1
ATOM 3535 O O . ASN B 1 60 ? 8.438 17.422 20.078 1 94.81 60 ASN B O 1
ATOM 3539 N N . TYR B 1 61 ? 8.039 15.477 19.141 1 96.94 61 TYR B N 1
ATOM 3540 C CA . TYR B 1 61 ? 6.73 15.273 19.75 1 96.94 61 TYR B CA 1
ATOM 3541 C C . TYR B 1 61 ? 6.867 15.031 21.25 1 96.94 61 TYR B C 1
ATOM 3543 O O . TYR B 1 61 ? 5.984 15.406 22.031 1 96.94 61 TYR B O 1
ATOM 3551 N N . ASP B 1 62 ? 7.98 14.438 21.734 1 95.62 62 ASP B N 1
ATOM 3552 C CA . ASP B 1 62 ? 8.195 14.25 23.172 1 95.62 62 ASP B CA 1
ATOM 3553 C C . ASP B 1 62 ? 8.242 15.586 23.891 1 95.62 62 ASP B C 1
ATOM 3555 O O . ASP B 1 62 ? 7.559 15.773 24.906 1 95.62 62 ASP B O 1
ATOM 3559 N N . LYS B 1 63 ? 9.047 16.484 23.312 1 95.62 63 LYS B N 1
ATOM 3560 C CA . LYS B 1 63 ? 9.133 17.812 23.938 1 95.62 63 LYS B CA 1
ATOM 3561 C C . LYS B 1 63 ? 7.805 18.547 23.828 1 95.62 63 LYS B C 1
ATOM 3563 O O . LYS B 1 63 ? 7.398 19.25 24.75 1 95.62 63 LYS B O 1
ATOM 3568 N N . ALA B 1 64 ? 7.16 18.438 22.656 1 97.44 64 ALA B N 1
ATOM 3569 C CA . ALA B 1 64 ? 5.848 19.047 22.5 1 97.44 64 ALA B CA 1
ATOM 3570 C C . ALA B 1 64 ? 4.867 18.531 23.547 1 97.44 64 ALA B C 1
ATOM 3572 O O . ALA B 1 64 ? 4.16 19.312 24.188 1 97.44 64 ALA B O 1
ATOM 3573 N N . LEU B 1 65 ? 4.848 17.219 23.75 1 97 65 LEU B N 1
ATOM 3574 C CA . LEU B 1 65 ? 3.947 16.594 24.703 1 97 65 LEU B CA 1
ATOM 3575 C C . LEU B 1 65 ? 4.176 17.141 26.109 1 97 65 LEU B C 1
ATOM 3577 O O . LEU B 1 65 ? 3.223 17.5 26.812 1 97 65 LEU B O 1
ATOM 3581 N N . VAL B 1 66 ? 5.438 17.219 26.516 1 95.44 66 VAL B N 1
ATOM 3582 C CA . VAL B 1 66 ? 5.793 17.703 27.844 1 95.44 66 VAL B CA 1
ATOM 3583 C C . VAL B 1 66 ? 5.305 19.156 28.016 1 95.44 66 VAL B C 1
ATOM 3585 O O . VAL B 1 66 ? 4.719 19.5 29.031 1 95.44 66 VAL B O 1
ATOM 3588 N N . GLN B 1 67 ? 5.566 19.969 26.953 1 95.19 67 GLN B N 1
ATOM 3589 C CA . GLN B 1 67 ? 5.168 21.375 27.016 1 95.19 67 GLN B CA 1
ATOM 3590 C C . GLN B 1 67 ? 3.65 21.516 27.125 1 95.19 67 GLN B C 1
ATOM 3592 O O . GLN B 1 67 ? 3.145 22.25 27.969 1 95.19 67 GLN B O 1
ATOM 3597 N N . TYR B 1 68 ? 2.885 20.812 26.297 1 96.75 68 TYR B N 1
ATOM 3598 C CA . TYR B 1 68 ? 1.427 20.859 26.344 1 96.75 68 TYR B CA 1
ATOM 3599 C C . TYR B 1 68 ? 0.912 20.359 27.688 1 96.75 68 TYR B C 1
ATOM 3601 O O . TYR B 1 68 ? 0.009 20.969 28.281 1 96.75 68 TYR B O 1
ATOM 3609 N N . ASP B 1 69 ? 1.467 19.281 28.172 1 94.25 69 ASP B N 1
ATOM 3610 C CA . ASP B 1 69 ? 1.041 18.688 29.438 1 94.25 69 ASP B CA 1
ATOM 3611 C C . ASP B 1 69 ? 1.233 19.688 30.578 1 94.25 69 ASP B C 1
ATOM 3613 O O . ASP B 1 69 ? 0.361 19.828 31.438 1 94.25 69 ASP B O 1
ATOM 3617 N N . ASN B 1 70 ? 2.379 20.297 30.562 1 93.88 70 ASN B N 1
ATOM 3618 C CA . ASN B 1 70 ? 2.658 21.281 31.609 1 93.88 70 ASN B CA 1
ATOM 3619 C C . ASN B 1 70 ? 1.623 22.406 31.594 1 93.88 70 ASN B C 1
ATOM 3621 O O . ASN B 1 70 ? 1.172 22.844 32.656 1 93.88 70 ASN B O 1
ATOM 3625 N N . ILE B 1 71 ? 1.27 22.875 30.406 1 94.44 71 ILE B N 1
ATOM 3626 C CA . ILE B 1 71 ? 0.288 23.938 30.266 1 94.44 71 ILE B CA 1
ATOM 3627 C C . ILE B 1 71 ? -1.066 23.469 30.797 1 94.44 71 ILE B C 1
ATOM 3629 O O . ILE B 1 71 ? -1.708 24.156 31.578 1 94.44 71 ILE B O 1
ATOM 3633 N N . VAL B 1 72 ? -1.501 22.328 30.422 1 93.81 72 VAL B N 1
ATOM 3634 C CA . VAL B 1 72 ? -2.834 21.812 30.719 1 93.81 72 VAL B CA 1
ATOM 3635 C C . VAL B 1 72 ? -2.932 21.453 32.219 1 93.81 72 VAL B C 1
ATOM 3637 O O . VAL B 1 72 ? -3.979 21.656 32.844 1 93.81 72 VAL B O 1
ATOM 3640 N N . GLN B 1 73 ? -1.869 20.969 32.781 1 91.38 73 GLN B N 1
ATOM 3641 C CA . GLN B 1 73 ? -1.859 20.625 34.188 1 91.38 73 GLN B CA 1
ATOM 3642 C C . GLN B 1 73 ? -1.915 21.875 35.062 1 91.38 73 GLN B C 1
ATOM 3644 O O . GLN B 1 73 ? -2.521 21.859 36.156 1 91.38 73 GLN B O 1
ATOM 3649 N N . LYS B 1 74 ? -1.257 22.891 34.594 1 90.31 74 LYS B N 1
ATOM 3650 C CA . LYS B 1 74 ? -1.232 24.141 35.375 1 90.31 74 LYS B CA 1
ATOM 3651 C C . LYS B 1 74 ? -2.6 24.812 35.375 1 90.31 74 LYS B C 1
ATOM 3653 O O . LYS B 1 74 ? -3.006 25.422 36.375 1 90.31 74 LYS B O 1
ATOM 3658 N N . ASN B 1 75 ? -3.238 24.812 34.25 1 85.75 75 ASN B N 1
ATOM 3659 C CA . ASN B 1 75 ? -4.566 25.406 34.125 1 85.75 75 ASN B CA 1
ATOM 3660 C C . ASN B 1 75 ? -5.438 24.625 33.156 1 85.75 75 ASN B C 1
ATOM 3662 O O . ASN B 1 75 ? -5.309 24.781 31.922 1 85.75 75 ASN B O 1
ATOM 3666 N N . SER B 1 76 ? -6.363 23.969 33.719 1 78.25 76 SER B N 1
ATOM 3667 C CA . SER B 1 76 ? -7.207 23.078 32.906 1 78.25 76 SER B CA 1
ATOM 3668 C C . SER B 1 76 ? -8.203 23.875 32.094 1 78.25 76 SER B C 1
ATOM 3670 O O . SER B 1 76 ? -8.836 23.328 31.172 1 78.25 76 SER B O 1
ATOM 3672 N N . SER B 1 77 ? -8.242 25.156 32.312 1 80.38 77 SER B N 1
ATOM 3673 C CA . SER B 1 77 ? -9.195 25.969 31.562 1 80.38 77 SER B CA 1
ATOM 3674 C C . SER B 1 77 ? -8.625 26.391 30.219 1 80.38 77 SER B C 1
ATOM 3676 O O . SER B 1 77 ? -9.328 26.969 29.391 1 80.38 77 SER B O 1
ATOM 3678 N N . HIS B 1 78 ? -7.395 26.062 30.016 1 87.62 78 HIS B N 1
ATOM 3679 C CA . HIS B 1 78 ? -6.785 26.359 28.719 1 87.62 78 HIS B CA 1
ATOM 3680 C C . HIS B 1 78 ? -7.242 25.391 27.641 1 87.62 78 HIS B C 1
ATOM 3682 O O . HIS B 1 78 ? -6.508 24.469 27.281 1 87.62 78 HIS B O 1
ATOM 3688 N N . VAL B 1 79 ? -8.375 25.641 27.141 1 90.69 79 VAL B N 1
ATOM 3689 C CA . VAL B 1 79 ? -9.102 24.781 26.203 1 90.69 79 VAL B CA 1
ATOM 3690 C C . VAL B 1 79 ? -8.258 24.562 24.953 1 90.69 79 VAL B C 1
ATOM 3692 O O . VAL B 1 79 ? -8.188 23.438 24.438 1 90.69 79 VAL B O 1
ATOM 3695 N N . LEU B 1 80 ? -7.574 25.594 24.5 1 92.56 80 LEU B N 1
ATOM 3696 C CA . LEU B 1 80 ? -6.805 25.531 23.25 1 92.56 80 LEU B CA 1
ATOM 3697 C C . LEU B 1 80 ? -5.625 24.578 23.406 1 92.56 80 LEU B C 1
ATOM 3699 O O . LEU B 1 80 ? -5.371 23.75 22.531 1 92.56 80 LEU B O 1
ATOM 3703 N N . ALA B 1 81 ? -4.879 24.688 24.5 1 94.69 81 ALA B N 1
ATOM 3704 C CA . ALA B 1 81 ? -3.758 23.781 24.766 1 94.69 81 ALA B CA 1
ATOM 3705 C C . ALA B 1 81 ? -4.23 22.328 24.891 1 94.69 81 ALA B C 1
ATOM 3707 O O . ALA B 1 81 ? -3.572 21.422 24.391 1 94.69 81 ALA B O 1
ATOM 3708 N N . LYS B 1 82 ? -5.336 22.156 25.516 1 94.69 82 LYS B N 1
ATOM 3709 C CA . LYS B 1 82 ? -5.906 20.812 25.672 1 94.69 82 LYS B CA 1
ATOM 3710 C C . LYS B 1 82 ? -6.309 20.234 24.312 1 94.69 82 LYS B C 1
ATOM 3712 O O . LYS B 1 82 ? -6.051 19.062 24.031 1 94.69 82 LYS B O 1
ATOM 3717 N N . TYR B 1 83 ? -6.953 21.016 23.531 1 95.62 83 TYR B N 1
ATOM 3718 C CA . TYR B 1 83 ? -7.344 20.641 22.188 1 95.62 83 TYR B CA 1
ATOM 3719 C C . TYR B 1 83 ? -6.137 20.188 21.375 1 95.62 83 TYR B C 1
ATOM 3721 O O . TYR B 1 83 ? -6.156 19.125 20.75 1 95.62 83 TYR B O 1
ATOM 3729 N N . GLU B 1 84 ? -5.07 21.016 21.391 1 96.31 84 GLU B N 1
ATOM 3730 C CA . GLU B 1 84 ? -3.855 20.719 20.625 1 96.31 84 GLU B CA 1
ATOM 3731 C C . GLU B 1 84 ? -3.137 19.5 21.203 1 96.31 84 GLU B C 1
ATOM 3733 O O . GLU B 1 84 ? -2.564 18.703 20.453 1 96.31 84 GLU B O 1
ATOM 3738 N N . LEU B 1 85 ? -3.209 19.359 22.516 1 96.88 85 LEU B N 1
ATOM 3739 C CA . LEU B 1 85 ? -2.656 18.156 23.156 1 96.88 85 LEU B CA 1
ATOM 3740 C C . LEU B 1 85 ? -3.387 16.906 22.688 1 96.88 85 LEU B C 1
ATOM 3742 O O . LEU B 1 85 ? -2.756 15.891 22.406 1 96.88 85 LEU B O 1
ATOM 3746 N N . GLY B 1 86 ? -4.727 16.938 22.641 1 97.56 86 GLY B N 1
ATOM 3747 C CA . GLY B 1 86 ? -5.504 15.82 22.125 1 97.56 86 GLY B CA 1
ATOM 3748 C C . GLY B 1 86 ? -5.113 15.422 20.719 1 97.56 86 GLY B C 1
ATOM 3749 O O . GLY B 1 86 ? -4.973 14.227 20.422 1 97.56 86 GLY B O 1
ATOM 3750 N N . LYS B 1 87 ? -4.941 16.422 19.812 1 97.19 87 LYS B N 1
ATOM 3751 C CA . LYS B 1 87 ? -4.504 16.141 18.453 1 97.19 87 LYS B CA 1
ATOM 3752 C C . LYS B 1 87 ? -3.145 15.453 18.438 1 97.19 87 LYS B C 1
ATOM 3754 O O . LYS B 1 87 ? -2.912 14.547 17.625 1 97.19 87 LYS B O 1
ATOM 3759 N N . LEU B 1 88 ? -2.254 15.93 19.297 1 97.81 88 LEU B N 1
ATOM 3760 C CA . LEU B 1 88 ? -0.932 15.32 19.375 1 97.81 88 LEU B CA 1
ATOM 3761 C C . LEU B 1 88 ? -1.026 13.875 19.859 1 97.81 88 LEU B C 1
ATOM 3763 O O . LEU B 1 88 ? -0.293 13.008 19.375 1 97.81 88 LEU B O 1
ATOM 3767 N N . TYR B 1 89 ? -1.961 13.617 20.828 1 97.75 89 TYR B N 1
ATOM 3768 C CA . TYR B 1 89 ? -2.191 12.25 21.266 1 97.75 89 TYR B CA 1
ATOM 3769 C C . TYR B 1 89 ? -2.574 11.352 20.094 1 97.75 89 TYR B C 1
ATOM 3771 O O . TYR B 1 89 ? -2.076 10.227 19.984 1 97.75 89 TYR B O 1
ATOM 3779 N N . LEU B 1 90 ? -3.459 11.859 19.234 1 97.56 90 LEU B N 1
ATOM 3780 C CA . LEU B 1 90 ? -3.871 11.086 18.062 1 97.56 90 LEU B CA 1
ATOM 3781 C C . LEU B 1 90 ? -2.68 10.797 17.156 1 97.56 90 LEU B C 1
ATOM 3783 O O . LEU B 1 90 ? -2.508 9.664 16.703 1 97.56 90 LEU B O 1
ATOM 3787 N N . LYS B 1 91 ? -1.892 11.828 16.922 1 94.62 91 LYS B N 1
ATOM 3788 C CA . LYS B 1 91 ? -0.71 11.688 16.078 1 94.62 91 LYS B CA 1
ATOM 3789 C C . LYS B 1 91 ? 0.249 10.641 16.641 1 94.62 91 LYS B C 1
ATOM 3791 O O . LYS B 1 91 ? 0.884 9.906 15.883 1 94.62 91 LYS B O 1
ATOM 3796 N N . LEU B 1 92 ? 0.362 10.555 17.938 1 94.38 92 LEU B N 1
ATOM 3797 C CA . LEU B 1 92 ? 1.295 9.656 18.609 1 94.38 92 LEU B CA 1
ATOM 3798 C C . LEU B 1 92 ? 0.637 8.305 18.906 1 94.38 92 LEU B C 1
ATOM 3800 O O . LEU B 1 92 ? 1.18 7.5 19.656 1 94.38 92 LEU B O 1
ATOM 3804 N N . LYS B 1 93 ? -0.61 8.125 18.469 1 94.44 93 LYS B N 1
ATOM 3805 C CA . LYS B 1 93 ? -1.363 6.875 18.562 1 94.44 93 LYS B CA 1
ATOM 3806 C C . LYS B 1 93 ? -1.751 6.578 20 1 94.44 93 LYS B C 1
ATOM 3808 O O . LYS B 1 93 ? -1.85 5.414 20.406 1 94.44 93 LYS B O 1
ATOM 3813 N N . LYS B 1 94 ? -1.737 7.586 20.781 1 96.25 94 LYS B N 1
ATOM 3814 C CA . LYS B 1 94 ? -2.289 7.492 22.125 1 96.25 94 LYS B CA 1
ATOM 3815 C C . LYS B 1 94 ? -3.797 7.723 22.125 1 96.25 94 LYS B C 1
ATOM 3817 O O . LYS B 1 94 ? -4.281 8.711 22.688 1 96.25 94 LYS B O 1
ATOM 3822 N N . TYR B 1 95 ? -4.531 6.773 21.641 1 98 95 TYR B N 1
ATOM 3823 C CA . TYR B 1 95 ? -5.922 6.949 21.25 1 98 95 TYR B CA 1
ATOM 3824 C C . TYR B 1 95 ? -6.828 7.043 22.484 1 98 95 TYR B C 1
ATOM 3826 O O . TYR B 1 95 ? -7.812 7.789 22.469 1 98 95 TYR B O 1
ATOM 3834 N N . ASP B 1 96 ? -6.457 6.293 23.5 1 98.25 96 ASP B N 1
ATOM 3835 C CA . ASP B 1 96 ? -7.266 6.375 24.719 1 98.25 96 ASP B CA 1
ATOM 3836 C C . ASP B 1 96 ? -7.188 7.766 25.344 1 98.25 96 ASP B C 1
ATOM 3838 O O . ASP B 1 96 ? -8.203 8.328 25.75 1 98.25 96 ASP B O 1
ATOM 3842 N N . ALA B 1 97 ? -5.965 8.25 25.406 1 98 97 ALA B N 1
ATOM 3843 C CA . ALA B 1 97 ? -5.777 9.594 25.938 1 98 97 ALA B CA 1
ATOM 3844 C C . ALA B 1 97 ? -6.508 10.625 25.078 1 98 97 ALA B C 1
ATOM 3846 O O . ALA B 1 97 ? -7.145 11.547 25.609 1 98 97 ALA B O 1
ATOM 3847 N N . ALA B 1 98 ? -6.418 10.492 23.797 1 98.56 98 ALA B N 1
ATOM 3848 C CA . ALA B 1 98 ? -7.113 11.391 22.891 1 98.56 98 ALA B CA 1
ATOM 3849 C C . ALA B 1 98 ? -8.625 11.32 23.094 1 98.56 98 ALA B C 1
ATOM 3851 O O . ALA B 1 98 ? -9.297 12.352 23.125 1 98.56 98 ALA B O 1
ATOM 3852 N N . ARG B 1 99 ? -9.164 10.125 23.219 1 98.69 99 ARG B N 1
ATOM 3853 C CA . ARG B 1 99 ? -10.586 9.938 23.438 1 98.69 99 ARG B CA 1
ATOM 3854 C C . ARG B 1 99 ? -11.047 10.695 24.688 1 98.69 99 ARG B C 1
ATOM 3856 O O . ARG B 1 99 ? -12.062 11.383 24.656 1 98.69 99 ARG B O 1
ATOM 3863 N N . LEU B 1 100 ? -10.289 10.555 25.766 1 98 100 LEU B N 1
ATOM 3864 C CA . LEU B 1 100 ? -10.641 11.227 27.016 1 98 100 LEU B CA 1
ATOM 3865 C C . LEU B 1 100 ? -10.648 12.742 26.828 1 98 100 LEU B C 1
ATOM 3867 O O . LEU B 1 100 ? -11.594 13.414 27.25 1 98 100 LEU B O 1
ATOM 3871 N N . VAL B 1 101 ? -9.633 13.25 26.188 1 97.31 101 VAL B N 1
ATOM 3872 C CA . VAL B 1 101 ? -9.508 14.695 25.984 1 97.31 101 VAL B CA 1
ATOM 3873 C C . VAL B 1 101 ? -10.695 15.195 25.156 1 97.31 101 VAL B C 1
ATOM 3875 O O . VAL B 1 101 ? -11.367 16.156 25.547 1 97.31 101 VAL B O 1
ATOM 3878 N N . PHE B 1 102 ? -10.992 14.578 24.094 1 98.06 102 PHE B N 1
ATOM 3879 C CA . PHE B 1 102 ? -12 15.102 23.188 1 98.06 102 PHE B CA 1
ATOM 3880 C C . PHE B 1 102 ? -13.406 14.836 23.719 1 98.06 102 PHE B C 1
ATOM 3882 O O . PHE B 1 102 ? -14.336 15.594 23.438 1 98.06 102 PHE B O 1
ATOM 3889 N N . SER B 1 103 ? -13.57 13.75 24.5 1 98.06 103 SER B N 1
ATOM 3890 C CA . SER B 1 103 ? -14.836 13.57 25.203 1 98.06 103 SER B CA 1
ATOM 3891 C C . SER B 1 103 ? -15.109 14.734 26.156 1 98.06 103 SER B C 1
ATOM 3893 O O . SER B 1 103 ? -16.219 15.273 26.188 1 98.06 103 SER B O 1
ATOM 3895 N N . GLU B 1 104 ? -14.125 15.102 26.891 1 96.44 104 GLU B N 1
ATOM 3896 C CA . GLU B 1 104 ? -14.266 16.219 27.828 1 96.44 104 GLU B CA 1
ATOM 3897 C C . GLU B 1 104 ? -14.539 17.531 27.094 1 96.44 104 GLU B C 1
ATOM 3899 O O . GLU B 1 104 ? -15.422 18.297 27.484 1 96.44 104 GLU B O 1
ATOM 3904 N N . LEU B 1 105 ? -13.758 17.781 26.031 1 96.06 105 LEU B N 1
ATOM 3905 C CA . LEU B 1 105 ? -13.945 19.016 25.266 1 96.06 105 LEU B CA 1
ATOM 3906 C C . LEU B 1 105 ? -15.336 19.062 24.656 1 96.06 105 LEU B C 1
ATOM 3908 O O . LEU B 1 105 ? -16 20.109 24.688 1 96.06 105 LEU B O 1
ATOM 3912 N N . ALA B 1 106 ? -15.789 17.969 24.141 1 96.44 106 ALA B N 1
ATOM 3913 C CA . ALA B 1 106 ? -17.109 17.906 23.516 1 96.44 106 ALA B CA 1
ATOM 3914 C C . ALA B 1 106 ? -18.219 18.094 24.547 1 96.44 106 ALA B C 1
ATOM 3916 O O . ALA B 1 106 ? -19.266 18.672 24.25 1 96.44 106 ALA B O 1
ATOM 3917 N N . GLU B 1 107 ? -17.984 17.562 25.688 1 96.06 107 GLU B N 1
ATOM 3918 C CA . GLU B 1 107 ? -18.938 17.75 26.766 1 96.06 107 GLU B CA 1
ATOM 3919 C C . GLU B 1 107 ? -19.016 19.203 27.203 1 96.06 107 GLU B C 1
ATOM 3921 O O . GLU B 1 107 ? -20.109 19.75 27.422 1 96.06 107 GLU B O 1
ATOM 3926 N N . LYS B 1 108 ? -17.875 19.828 27.328 1 93.75 108 LYS B N 1
ATOM 3927 C CA . LYS B 1 108 ? -17.797 21.219 27.766 1 93.75 108 LYS B CA 1
ATOM 3928 C C . LYS B 1 108 ? -18.359 22.156 26.703 1 93.75 108 LYS B C 1
ATOM 3930 O O . LYS B 1 108 ? -19.031 23.141 27.016 1 93.75 108 LYS B O 1
ATOM 3935 N N . ASN B 1 109 ? -18.047 21.906 25.453 1 92.88 109 ASN B N 1
ATOM 3936 C CA . ASN B 1 109 ? -18.578 22.641 24.312 1 92.88 109 ASN B CA 1
ATOM 3937 C C . ASN B 1 109 ? -19.109 21.688 23.25 1 92.88 109 ASN B C 1
ATOM 3939 O O . ASN B 1 109 ? -18.375 21.266 22.359 1 92.88 109 ASN B O 1
ATOM 3943 N N . ASN B 1 110 ? -20.375 21.469 23.297 1 94.5 110 ASN B N 1
ATOM 3944 C CA . ASN B 1 110 ? -20.969 20.484 22.406 1 94.5 110 ASN B CA 1
ATOM 3945 C C . ASN B 1 110 ? -21.406 21.109 21.078 1 94.5 110 ASN B C 1
ATOM 3947 O O . ASN B 1 110 ? -22.172 20.5 20.328 1 94.5 110 ASN B O 1
ATOM 3951 N N . LEU B 1 111 ? -20.953 22.266 20.797 1 93.75 111 LEU B N 1
ATOM 3952 C CA . LEU B 1 111 ? -21.344 22.938 19.562 1 93.75 111 LEU B CA 1
ATOM 3953 C C . LEU B 1 111 ? -20.156 23.062 18.609 1 93.75 111 LEU B C 1
ATOM 3955 O O . LEU B 1 111 ?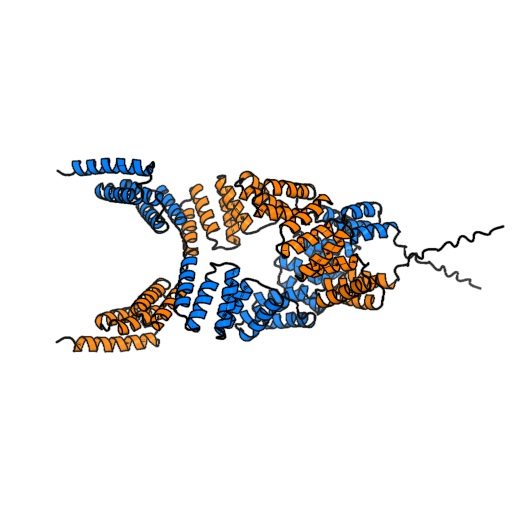 -20.266 23.656 17.547 1 93.75 111 LEU B O 1
ATOM 3959 N N . ASN B 1 112 ? -19 22.562 18.969 1 92.31 112 ASN B N 1
ATOM 3960 C CA . ASN B 1 112 ? -17.828 22.578 18.109 1 92.31 112 ASN B CA 1
ATOM 3961 C C . ASN B 1 112 ? -17.688 21.281 17.328 1 92.31 112 ASN B C 1
ATOM 3963 O O . ASN B 1 112 ? -17.375 20.234 17.891 1 92.31 112 ASN B O 1
ATOM 3967 N N . PRO B 1 113 ? -17.859 21.344 16 1 95.75 113 PRO B N 1
ATOM 3968 C CA . PRO B 1 113 ? -17.797 20.125 15.203 1 95.75 113 PRO B CA 1
ATOM 3969 C C . PRO B 1 113 ? -16.422 19.469 15.234 1 95.75 113 PRO B C 1
ATOM 3971 O O . PRO B 1 113 ? -16.297 18.25 15.102 1 95.75 113 PRO B O 1
ATOM 3974 N N . GLU B 1 114 ? -15.375 20.219 15.469 1 95.69 114 GLU B N 1
ATOM 3975 C CA . GLU B 1 114 ? -14.008 19.703 15.469 1 95.69 114 GLU B CA 1
ATOM 3976 C C . GLU B 1 114 ? -13.789 18.734 16.625 1 95.69 114 GLU B C 1
ATOM 3978 O O . GLU B 1 114 ? -13.078 17.734 16.484 1 95.69 114 GLU B O 1
ATOM 3983 N N . TYR B 1 115 ? -14.398 19.078 17.781 1 97.06 115 TYR B N 1
ATOM 3984 C CA . TYR B 1 115 ? -14.227 18.203 18.922 1 97.06 115 TYR B CA 1
ATOM 3985 C C . TYR B 1 115 ? -14.836 16.828 18.641 1 97.06 115 TYR B C 1
ATOM 3987 O O . TYR B 1 115 ? -14.234 15.797 18.969 1 97.06 115 TYR B O 1
ATOM 3995 N N . PHE B 1 116 ? -15.922 16.844 18.016 1 98.06 116 PHE B N 1
ATOM 3996 C CA . PHE B 1 116 ? -16.594 15.586 17.688 1 98.06 116 PHE B CA 1
ATOM 3997 C C . PHE B 1 116 ? -15.82 14.836 16.609 1 98.06 116 PHE B C 1
ATOM 3999 O O . PHE B 1 116 ? -15.711 13.609 16.641 1 98.06 116 PHE B O 1
ATOM 4006 N N . TYR B 1 117 ? -15.344 15.523 15.609 1 97.88 117 TYR B N 1
ATOM 4007 C CA . TYR B 1 117 ? -14.523 14.875 14.594 1 97.88 117 TYR B CA 1
ATOM 4008 C C . TYR B 1 117 ? -13.359 14.125 15.227 1 97.88 117 TYR B C 1
ATOM 4010 O O . TYR B 1 117 ? -13.164 12.93 14.969 1 97.88 117 TYR B O 1
ATOM 4018 N N . TYR B 1 118 ? -12.594 14.812 16.109 1 98.38 118 TYR B N 1
ATOM 4019 C CA . TYR B 1 118 ? -11.406 14.188 16.703 1 98.38 118 TYR B CA 1
ATOM 4020 C C . TYR B 1 118 ? -11.805 13.086 17.672 1 98.38 118 TYR B C 1
ATOM 4022 O O . TYR B 1 118 ? -11.094 12.086 17.812 1 98.38 118 TYR B O 1
ATOM 4030 N N . LEU B 1 119 ? -12.938 13.297 18.359 1 98.69 119 LEU B N 1
ATOM 4031 C CA . LEU B 1 119 ? -13.461 12.195 19.172 1 98.69 119 LEU B CA 1
ATOM 4032 C C . LEU B 1 119 ? -13.727 10.977 18.297 1 98.69 119 LEU B C 1
ATOM 4034 O O . LEU B 1 119 ? -13.352 9.859 18.656 1 98.69 119 LEU B O 1
ATOM 4038 N N . GLY B 1 120 ? -14.352 11.219 17.125 1 98.81 120 GLY B N 1
ATOM 4039 C CA . GLY B 1 120 ? -14.57 10.133 16.188 1 98.81 120 GLY B CA 1
ATOM 4040 C C . GLY B 1 120 ? -13.281 9.453 15.758 1 98.81 120 GLY B C 1
ATOM 4041 O O . GLY B 1 120 ? -13.219 8.219 15.688 1 98.81 120 GLY B O 1
ATOM 4042 N N . GLU B 1 121 ? -12.258 10.258 15.43 1 98.62 121 GLU B N 1
ATOM 4043 C CA . GLU B 1 121 ? -10.961 9.719 15.031 1 98.62 121 GLU B CA 1
ATOM 4044 C C . GLU B 1 121 ? -10.391 8.797 16.109 1 98.62 121 GLU B C 1
ATOM 4046 O O . GLU B 1 121 ? -9.891 7.715 15.805 1 98.62 121 GLU B O 1
ATOM 4051 N N . ALA B 1 122 ? -10.438 9.258 17.375 1 98.69 122 ALA B N 1
ATOM 4052 C CA . ALA B 1 122 ? -9.93 8.461 18.484 1 98.69 122 ALA B CA 1
ATOM 4053 C C . ALA B 1 122 ? -10.703 7.156 18.625 1 98.69 122 ALA B C 1
ATOM 4055 O O . ALA B 1 122 ? -10.109 6.086 18.766 1 98.69 122 ALA B O 1
ATOM 4056 N N . LEU B 1 123 ? -11.992 7.27 18.547 1 98.75 123 LEU B N 1
ATOM 4057 C CA . LEU B 1 123 ? -12.867 6.113 18.719 1 98.75 123 LEU B CA 1
ATOM 4058 C C . LEU B 1 123 ? -12.68 5.113 17.578 1 98.75 123 LEU B C 1
ATOM 4060 O O . LEU B 1 123 ? -12.664 3.902 17.812 1 98.75 123 LEU B O 1
ATOM 4064 N N . LYS B 1 124 ? -12.586 5.617 16.359 1 97.88 124 LYS B N 1
ATOM 4065 C CA . LYS B 1 124 ? -12.32 4.762 15.211 1 97.88 124 LYS B CA 1
ATOM 4066 C C . LYS B 1 124 ? -11.047 3.945 15.406 1 97.88 124 LYS B C 1
ATOM 4068 O O . LYS B 1 124 ? -11.047 2.729 15.203 1 97.88 124 LYS B O 1
ATOM 4073 N N . GLU B 1 125 ? -9.977 4.574 15.906 1 96.56 125 GLU B N 1
ATOM 4074 C CA . GLU B 1 125 ? -8.695 3.906 16.078 1 96.56 125 GLU B CA 1
ATOM 4075 C C . GLU B 1 125 ? -8.758 2.893 17.219 1 96.56 125 GLU B C 1
ATOM 4077 O O . GLU B 1 125 ? -7.965 1.946 17.266 1 96.56 125 GLU B O 1
ATOM 4082 N N . LEU B 1 126 ? -9.719 3.066 18.078 1 97.69 126 LEU B N 1
ATOM 4083 C CA . LEU B 1 126 ? -9.93 2.137 19.172 1 97.69 126 LEU B CA 1
ATOM 4084 C C . LEU B 1 126 ? -10.922 1.045 18.781 1 97.69 126 LEU B C 1
ATOM 4086 O O . LEU B 1 126 ? -11.336 0.247 19.641 1 97.69 126 LEU B O 1
ATOM 4090 N N . ASN B 1 127 ? -11.383 1.045 17.531 1 96.12 127 ASN B N 1
ATOM 4091 C CA . ASN B 1 127 ? -12.32 0.081 16.969 1 96.12 127 ASN B CA 1
ATOM 4092 C C . ASN B 1 127 ? -13.688 0.158 17.641 1 96.12 127 ASN B C 1
ATOM 4094 O O . ASN B 1 127 ? -14.359 -0.86 17.812 1 96.12 127 ASN B O 1
ATOM 4098 N N . LEU B 1 128 ? -13.922 1.279 18.156 1 97.38 128 LEU B N 1
ATOM 4099 C CA . LEU B 1 128 ? -15.25 1.58 18.688 1 97.38 128 LEU B CA 1
ATOM 4100 C C . LEU B 1 128 ? -16.094 2.295 17.625 1 97.38 128 LEU B C 1
ATOM 4102 O O . LEU B 1 128 ? -16.438 3.467 17.797 1 97.38 128 LEU B O 1
ATOM 4106 N N . PHE B 1 129 ? -16.531 1.616 16.625 1 95.88 129 PHE B N 1
ATOM 4107 C CA . PHE B 1 129 ? -17.062 2.158 15.383 1 95.88 129 PHE B CA 1
ATOM 4108 C C . PHE B 1 129 ? -18.422 2.791 15.602 1 95.88 129 PHE B C 1
ATOM 4110 O O . PHE B 1 129 ? -18.688 3.904 15.148 1 95.88 129 PHE B O 1
ATOM 4117 N N . PRO B 1 130 ? -19.344 2.113 16.406 1 97.38 130 PRO B N 1
ATOM 4118 C CA . PRO B 1 130 ? -20.641 2.752 16.562 1 97.38 130 PRO B CA 1
ATOM 4119 C C . PRO B 1 130 ? -20.547 4.145 17.188 1 97.38 130 PRO B C 1
ATOM 4121 O O . PRO B 1 130 ? -21.156 5.094 16.688 1 97.38 130 PRO B O 1
ATOM 4124 N N . GLU B 1 131 ? -19.719 4.23 18.203 1 98.25 131 GLU B N 1
ATOM 4125 C CA . GLU B 1 131 ? -19.547 5.52 18.859 1 98.25 131 GLU B CA 1
ATOM 4126 C C . GLU B 1 131 ? -18.812 6.508 17.953 1 98.25 131 GLU B C 1
ATOM 4128 O O . GLU B 1 131 ? -19.125 7.699 17.938 1 98.25 131 GLU B O 1
ATOM 4133 N N . GLY B 1 132 ? -17.797 6.023 17.266 1 98.69 132 GLY B N 1
ATOM 4134 C CA . GLY B 1 132 ? -17.062 6.875 16.344 1 98.69 132 GLY B CA 1
ATOM 4135 C C . GLY B 1 132 ? -17.953 7.445 15.242 1 98.69 132 GLY B C 1
ATOM 4136 O O . GLY B 1 132 ? -17.891 8.641 14.953 1 98.69 132 GLY B O 1
ATOM 4137 N N . ILE B 1 133 ? -18.812 6.605 14.711 1 98.56 133 ILE B N 1
ATOM 4138 C CA . ILE B 1 133 ? -19.719 7.023 13.648 1 98.56 133 ILE B CA 1
ATOM 4139 C C . ILE B 1 133 ? -20.719 8.047 14.188 1 98.56 133 ILE B C 1
ATOM 4141 O O . ILE B 1 133 ? -21.016 9.047 13.523 1 98.56 133 ILE B O 1
ATOM 4145 N N . ALA B 1 134 ? -21.188 7.789 15.375 1 98.62 134 ALA B N 1
ATOM 4146 C CA . ALA B 1 134 ? -22.094 8.75 16 1 98.62 134 ALA B CA 1
ATOM 4147 C C . ALA B 1 134 ? -21.422 10.109 16.172 1 98.62 134 ALA B C 1
ATOM 4149 O O . ALA B 1 134 ? -22.047 11.148 15.977 1 98.62 134 ALA B O 1
ATOM 4150 N N . ALA B 1 135 ? -20.156 10.07 16.531 1 98.75 135 ALA B N 1
ATOM 4151 C CA . ALA B 1 135 ? -19.406 11.305 16.719 1 98.75 135 ALA B CA 1
ATOM 4152 C C . ALA B 1 135 ? -19.25 12.047 15.391 1 98.75 135 ALA B C 1
ATOM 4154 O O . ALA B 1 135 ? -19.453 13.266 15.32 1 98.75 135 ALA B O 1
ATOM 4155 N N . TYR B 1 136 ? -18.891 11.375 14.328 1 98.69 136 TYR B N 1
ATOM 4156 C CA . TYR B 1 136 ? -18.797 12 13.008 1 98.69 136 TYR B CA 1
ATOM 4157 C C . TYR B 1 136 ? -20.141 12.578 12.586 1 98.69 136 TYR B C 1
ATOM 4159 O O . TYR B 1 136 ? -20.203 13.68 12.031 1 98.69 136 TYR B O 1
ATOM 4167 N N . LYS B 1 137 ? -21.203 11.844 12.836 1 98.62 137 LYS B N 1
ATOM 4168 C CA . LYS B 1 137 ? -22.531 12.328 12.492 1 98.62 137 LYS B CA 1
ATOM 4169 C C . LYS B 1 137 ? -22.859 13.617 13.234 1 98.62 137 LYS B C 1
ATOM 4171 O O . LYS B 1 137 ? -23.422 14.547 12.656 1 98.62 137 LYS B O 1
ATOM 4176 N N . LYS B 1 138 ? -22.516 13.617 14.484 1 98.31 138 LYS B N 1
ATOM 4177 C CA . LYS B 1 138 ? -22.734 14.836 15.266 1 98.31 138 LYS B CA 1
ATOM 4178 C C . LYS B 1 138 ? -21.938 16 14.695 1 98.31 138 LYS B C 1
ATOM 4180 O O . LYS B 1 138 ? -22.438 17.125 14.609 1 98.31 138 LYS B O 1
ATOM 4185 N N . SER B 1 139 ? -20.688 15.75 14.328 1 97.5 139 SER B N 1
ATOM 4186 C CA . SER B 1 139 ? -19.859 16.781 13.695 1 97.5 139 SER B CA 1
ATOM 4187 C C . SER B 1 139 ? -20.531 17.344 12.445 1 97.5 139 SER B C 1
ATOM 4189 O O . SER B 1 139 ? -20.641 18.562 12.297 1 97.5 139 SER B O 1
ATOM 4191 N N . VAL B 1 140 ? -21.062 16.516 11.617 1 97.5 140 VAL B N 1
ATOM 4192 C CA . VAL B 1 140 ? -21.688 16.938 10.367 1 97.5 140 VAL B CA 1
ATOM 4193 C C . VAL B 1 140 ? -23 17.641 10.648 1 97.5 140 VAL B C 1
ATOM 4195 O O . VAL B 1 140 ? -23.375 18.594 9.953 1 97.5 140 VAL B O 1
ATOM 4198 N N . LYS B 1 141 ? -23.703 17.156 11.664 1 97.19 141 LYS B N 1
ATOM 4199 C CA . LYS B 1 141 ? -24.953 17.828 12.062 1 97.19 141 LYS B CA 1
ATOM 4200 C C . LYS B 1 141 ? -24.688 19.266 12.492 1 97.19 141 LYS B C 1
ATOM 4202 O O . LYS B 1 141 ? -25.453 20.172 12.164 1 97.19 141 LYS B O 1
ATOM 4207 N N . LEU B 1 142 ? -23.609 19.422 13.203 1 95.12 142 LEU B N 1
ATOM 4208 C CA . LEU B 1 142 ? -23.234 20.75 13.688 1 95.12 142 LEU B CA 1
ATOM 4209 C C . LEU B 1 142 ? -22.703 21.609 12.547 1 95.12 142 LEU B C 1
ATOM 4211 O O . LEU B 1 142 ? -22.938 22.828 12.531 1 95.12 142 LEU B O 1
ATOM 4215 N N . ASP B 1 143 ? -21.984 21.094 11.594 1 93.25 143 ASP B N 1
ATOM 4216 C CA . ASP B 1 143 ? -21.438 21.734 10.406 1 93.25 143 ASP B CA 1
ATOM 4217 C C . ASP B 1 143 ? -21.578 20.844 9.18 1 93.25 143 ASP B C 1
ATOM 4219 O O . ASP B 1 143 ? -20.766 19.922 8.984 1 93.25 143 ASP B O 1
ATOM 4223 N N . SER B 1 144 ? -22.5 21.172 8.367 1 94 144 SER B N 1
ATOM 4224 C CA . SER B 1 144 ? -22.828 20.328 7.223 1 94 144 SER B CA 1
ATOM 4225 C C . SER B 1 144 ? -21.734 20.391 6.168 1 94 144 SER B C 1
ATOM 4227 O O . SER B 1 144 ? -21.719 19.578 5.23 1 94 144 SER B O 1
ATOM 4229 N N . THR B 1 145 ? -20.734 21.234 6.352 1 92.75 145 THR B N 1
ATOM 4230 C CA . THR B 1 145 ? -19.641 21.375 5.395 1 92.75 145 THR B CA 1
ATOM 4231 C C . THR B 1 145 ? -18.344 20.797 5.969 1 92.75 145 THR B C 1
ATOM 4233 O O . THR B 1 145 ? -17.266 21.078 5.449 1 92.75 145 THR B O 1
ATOM 4236 N N . HIS B 1 146 ? -18.438 20.141 7.121 1 95.19 146 HIS B N 1
ATOM 4237 C CA . HIS B 1 146 ? -17.234 19.562 7.727 1 95.19 146 HIS B CA 1
ATOM 4238 C C . HIS B 1 146 ? -16.719 18.391 6.898 1 95.19 146 HIS B C 1
ATOM 4240 O O . HIS B 1 146 ? -17.047 17.234 7.16 1 95.19 146 HIS B O 1
ATOM 4246 N N . LEU B 1 147 ? -15.844 18.609 5.98 1 97.06 147 LEU B N 1
ATOM 4247 C CA . LEU B 1 147 ? -15.438 17.688 4.926 1 97.06 147 LEU B CA 1
ATOM 4248 C C . LEU B 1 147 ? -14.75 16.453 5.516 1 97.06 147 LEU B C 1
ATOM 4250 O O . LEU B 1 147 ? -14.953 15.336 5.043 1 97.06 147 LEU B O 1
ATOM 4254 N N . ARG B 1 148 ? -13.93 16.609 6.555 1 96.75 148 ARG B N 1
ATOM 4255 C CA . ARG B 1 148 ? -13.188 15.5 7.133 1 96.75 148 ARG B CA 1
ATOM 4256 C C . ARG B 1 148 ? -14.125 14.477 7.762 1 96.75 148 ARG B C 1
ATOM 4258 O O . ARG B 1 148 ? -13.93 13.273 7.621 1 96.75 148 ARG B O 1
ATOM 4265 N N . SER B 1 149 ? -15.148 14.992 8.461 1 98.12 149 SER B N 1
ATOM 4266 C CA . SER B 1 149 ? -16.141 14.086 9.039 1 98.12 149 SER B CA 1
ATOM 4267 C C . SER B 1 149 ? -16.969 13.414 7.957 1 98.12 149 SER B C 1
ATOM 4269 O O . SER B 1 149 ? -17.281 12.227 8.055 1 98.12 149 SER B O 1
ATOM 4271 N N . ILE B 1 150 ? -17.328 14.227 6.941 1 98.56 150 ILE B N 1
ATOM 4272 C CA . ILE B 1 150 ? -18.078 13.68 5.809 1 98.56 150 ILE B CA 1
ATOM 4273 C C . ILE B 1 150 ? -17.266 12.555 5.16 1 98.56 150 ILE B C 1
ATOM 4275 O O . ILE B 1 150 ? -17.828 11.5 4.836 1 98.56 150 ILE B O 1
ATOM 4279 N N . PHE B 1 151 ? -16.047 12.711 4.992 1 98.5 151 PHE B N 1
ATOM 4280 C CA . PHE B 1 151 ? -15.164 11.703 4.406 1 98.5 151 PHE B CA 1
ATOM 4281 C C . PHE B 1 151 ? -15.172 10.43 5.234 1 98.5 151 PHE B C 1
ATOM 4283 O O . PHE B 1 151 ? -15.312 9.328 4.691 1 98.5 151 PHE B O 1
ATOM 4290 N N . GLN B 1 152 ? -15.055 10.594 6.566 1 98.62 152 GLN B N 1
ATOM 4291 C CA . GLN B 1 152 ? -15.016 9.422 7.438 1 98.62 152 GLN B CA 1
ATOM 4292 C C . GLN B 1 152 ? -16.344 8.656 7.391 1 98.62 152 GLN B C 1
ATOM 4294 O O . GLN B 1 152 ? -16.344 7.426 7.379 1 98.62 152 GLN B O 1
ATOM 4299 N N . LEU B 1 153 ? -17.422 9.398 7.344 1 98.69 153 LEU B N 1
ATOM 4300 C CA . LEU B 1 153 ? -18.734 8.75 7.207 1 98.69 153 LEU B CA 1
ATOM 4301 C C . LEU B 1 153 ? -18.844 8.047 5.859 1 98.69 153 LEU B C 1
ATOM 4303 O O . LEU B 1 153 ? -19.266 6.887 5.797 1 98.69 153 LEU B O 1
ATOM 4307 N N . GLY B 1 154 ? -18.484 8.773 4.793 1 98.69 154 GLY B N 1
ATOM 4308 C CA . GLY B 1 154 ? -18.5 8.164 3.475 1 98.69 154 GLY B CA 1
ATOM 4309 C C . GLY B 1 154 ? -17.672 6.895 3.398 1 98.69 154 GLY B C 1
ATOM 4310 O O . GLY B 1 154 ? -18.125 5.879 2.871 1 98.69 154 GLY B O 1
ATOM 4311 N N . LYS B 1 155 ? -16.469 6.961 3.916 1 98.25 155 LYS B N 1
ATOM 4312 C CA . LYS B 1 155 ? -15.562 5.812 3.912 1 98.25 155 LYS B CA 1
ATOM 4313 C C . LYS B 1 155 ? -16.188 4.621 4.637 1 98.25 155 LYS B C 1
ATOM 4315 O O . LYS B 1 155 ? -16.141 3.494 4.145 1 98.25 155 LYS B O 1
ATOM 4320 N N . TYR B 1 156 ? -16.75 4.855 5.84 1 98 156 TYR B N 1
ATOM 4321 C CA . TYR B 1 156 ? -17.406 3.816 6.621 1 98 156 TYR B CA 1
ATOM 4322 C C . TYR B 1 156 ? -18.516 3.154 5.812 1 98 156 TYR B C 1
ATOM 4324 O O . TYR B 1 156 ? -18.609 1.926 5.75 1 98 156 TYR B O 1
ATOM 4332 N N . TYR B 1 157 ? -19.328 3.914 5.18 1 98.25 157 TYR B N 1
ATOM 4333 C CA . TYR B 1 157 ? -20.5 3.383 4.5 1 98.25 157 TYR B CA 1
ATOM 4334 C C . TYR B 1 157 ? -20.125 2.717 3.186 1 98.25 157 TYR B C 1
ATOM 4336 O O . TYR B 1 157 ? -20.844 1.844 2.693 1 98.25 157 TYR B O 1
ATOM 4344 N N . VAL B 1 158 ? -19.031 3.096 2.535 1 98.5 158 VAL B N 1
ATOM 4345 C CA . VAL B 1 158 ? -18.516 2.359 1.388 1 98.5 158 VAL B CA 1
ATOM 4346 C C . VAL B 1 158 ? -18.141 0.937 1.808 1 98.5 158 VAL B C 1
ATOM 4348 O O . VAL B 1 158 ? -18.5 -0.029 1.128 1 98.5 158 VAL B O 1
ATOM 4351 N N . ILE B 1 159 ? -17.469 0.835 2.963 1 96.94 159 ILE B N 1
ATOM 4352 C CA . ILE B 1 159 ? -17.047 -0.461 3.484 1 96.94 159 ILE B CA 1
ATOM 4353 C C . ILE B 1 159 ? -18.266 -1.303 3.828 1 96.94 159 ILE B C 1
ATOM 4355 O O . ILE B 1 159 ? -18.297 -2.51 3.574 1 96.94 159 ILE B O 1
ATOM 4359 N N . GLN B 1 160 ? -19.328 -0.641 4.316 1 96.75 160 GLN B N 1
ATOM 4360 C CA . GLN B 1 160 ? -20.547 -1.33 4.699 1 96.75 160 GLN B CA 1
ATOM 4361 C C . GLN B 1 160 ? -21.422 -1.621 3.479 1 96.75 160 GLN B C 1
ATOM 4363 O O . GLN B 1 160 ? -22.469 -2.266 3.594 1 96.75 160 GLN B O 1
ATOM 4368 N N . ARG B 1 161 ? -21.078 -1.141 2.309 1 97.62 161 ARG B N 1
ATOM 4369 C CA . ARG B 1 161 ? -21.812 -1.321 1.063 1 97.62 161 ARG B CA 1
ATOM 4370 C C . ARG B 1 161 ? -23.188 -0.679 1.15 1 97.62 161 ARG B C 1
ATOM 4372 O O . ARG B 1 161 ? -24.188 -1.276 0.734 1 97.62 161 ARG B O 1
ATOM 4379 N N . GLU B 1 162 ? -23.172 0.47 1.815 1 97.75 162 GLU B N 1
ATOM 4380 C CA . GLU B 1 162 ? -24.406 1.255 1.894 1 97.75 162 GLU B CA 1
ATOM 4381 C C . GLU B 1 162 ? -24.328 2.488 0.998 1 97.75 162 GLU B C 1
ATOM 4383 O O . GLU B 1 162 ? -24.109 3.6 1.48 1 97.75 162 GLU B O 1
ATOM 4388 N N . ARG B 1 163 ? -24.625 2.328 -0.186 1 97.75 163 ARG B N 1
ATOM 4389 C CA . ARG B 1 163 ? -24.438 3.352 -1.21 1 97.75 163 ARG B CA 1
ATOM 4390 C C . ARG B 1 163 ? -25.266 4.598 -0.896 1 97.75 163 ARG B C 1
ATOM 4392 O O . ARG B 1 163 ? -24.766 5.719 -1.011 1 97.75 163 ARG B O 1
ATOM 4399 N N . ASP B 1 164 ? -26.531 4.41 -0.52 1 97.88 164 ASP B N 1
ATOM 4400 C CA . ASP B 1 164 ? -27.406 5.555 -0.271 1 97.88 164 ASP B CA 1
ATOM 4401 C C . ASP B 1 164 ? -26.844 6.43 0.85 1 97.88 164 ASP B C 1
ATOM 4403 O O . ASP B 1 164 ? -26.906 7.66 0.775 1 97.88 164 ASP B O 1
ATOM 4407 N N . SER B 1 165 ? -26.312 5.789 1.854 1 97.94 165 SER B N 1
ATOM 4408 C CA . SER B 1 165 ? -25.703 6.539 2.949 1 97.94 165 SER B CA 1
ATOM 4409 C C . SER B 1 165 ? -24.469 7.285 2.48 1 97.94 165 SER B C 1
ATOM 4411 O O . SER B 1 165 ? -24.219 8.414 2.9 1 97.94 165 SER B O 1
ATOM 4413 N N . VAL B 1 166 ? -23.625 6.609 1.638 1 98.69 166 VAL B N 1
ATOM 4414 C CA . VAL B 1 166 ? -22.469 7.297 1.062 1 98.69 166 VAL B CA 1
ATOM 4415 C C . VAL B 1 166 ? -22.938 8.562 0.344 1 98.69 166 VAL B C 1
ATOM 4417 O O . VAL B 1 166 ? -22.422 9.656 0.604 1 98.69 166 VAL B O 1
ATOM 4420 N N . LEU B 1 167 ? -23.969 8.43 -0.502 1 97.88 167 LEU B N 1
ATOM 4421 C CA . LEU B 1 167 ? -24.438 9.539 -1.317 1 97.88 167 LEU B CA 1
ATOM 4422 C C . LEU B 1 167 ? -25.016 10.648 -0.442 1 97.88 167 LEU B C 1
ATOM 4424 O O . LEU B 1 167 ? -24.828 11.836 -0.728 1 97.88 167 LEU B O 1
ATOM 4428 N N . LYS B 1 168 ? -25.688 10.266 0.618 1 97.38 168 LYS B N 1
ATOM 4429 C CA . LYS B 1 168 ? -26.266 11.234 1.55 1 97.38 168 LYS B CA 1
ATOM 4430 C C . LYS B 1 168 ? -25.203 12.188 2.086 1 97.38 168 LYS B C 1
ATOM 4432 O O . LYS B 1 168 ? -25.406 13.406 2.1 1 97.38 168 LYS B O 1
ATOM 4437 N N . TYR B 1 169 ? -24.109 11.711 2.469 1 98.19 169 TYR B N 1
ATOM 4438 C CA . TYR B 1 169 ? -23.078 12.531 3.115 1 98.19 169 TYR B CA 1
ATOM 4439 C C . TYR B 1 169 ? -22.125 13.102 2.088 1 98.19 169 TYR B C 1
ATOM 4441 O O . TYR B 1 169 ? -21.812 14.297 2.115 1 98.19 169 TYR B O 1
ATOM 4449 N N . VAL B 1 170 ? -21.656 12.297 1.183 1 98.38 170 VAL B N 1
ATOM 4450 C CA . VAL B 1 170 ? -20.641 12.703 0.215 1 98.38 170 VAL B CA 1
ATOM 4451 C C . VAL B 1 170 ? -21.188 13.82 -0.67 1 98.38 170 VAL B C 1
ATOM 4453 O O . VAL B 1 170 ? -20.453 14.75 -1.019 1 98.38 170 VAL B O 1
ATOM 4456 N N . ASN B 1 171 ? -22.453 13.758 -1.041 1 97.88 171 ASN B N 1
ATOM 4457 C CA . ASN B 1 171 ? -23.031 14.82 -1.863 1 97.88 171 ASN B CA 1
ATOM 4458 C C . ASN B 1 171 ? -23.031 16.156 -1.132 1 97.88 171 ASN B C 1
ATOM 4460 O O . ASN B 1 171 ? -22.844 17.203 -1.75 1 97.88 171 ASN B O 1
ATOM 4464 N N . LYS B 1 172 ? -23.266 16.109 0.167 1 96.5 172 LYS B N 1
ATOM 4465 C CA . LYS B 1 172 ? -23.172 17.344 0.954 1 96.5 172 LYS B CA 1
ATOM 4466 C C . LYS B 1 172 ? -21.781 17.969 0.836 1 96.5 172 LYS B C 1
ATOM 4468 O O . LYS B 1 172 ? -21.656 19.172 0.613 1 96.5 172 LYS B O 1
ATOM 4473 N N . GLY B 1 173 ? -20.766 17.141 0.998 1 97.44 173 GLY B N 1
ATOM 4474 C CA . GLY B 1 173 ? -19.391 17.625 0.896 1 97.44 173 GLY B CA 1
ATOM 4475 C C . GLY B 1 173 ? -19.047 18.141 -0.485 1 97.44 173 GLY B C 1
ATOM 4476 O O . GLY B 1 173 ? -18.406 19.172 -0.617 1 97.44 173 GLY B O 1
ATOM 4477 N N . LEU B 1 174 ? -19.5 17.469 -1.502 1 97.69 174 LEU B N 1
ATOM 4478 C CA . LEU B 1 174 ? -19.188 17.844 -2.873 1 97.69 174 LEU B CA 1
ATOM 4479 C C . LEU B 1 174 ? -19.938 19.094 -3.281 1 97.69 174 LEU B C 1
ATOM 4481 O O . LEU B 1 174 ? -19.484 19.828 -4.172 1 97.69 174 LEU B O 1
ATOM 4485 N N . ASN B 1 175 ? -21.078 19.328 -2.676 1 96.75 175 ASN B N 1
ATOM 4486 C CA . ASN B 1 175 ? -21.766 20.594 -2.887 1 96.75 175 ASN B CA 1
ATOM 4487 C C . ASN B 1 175 ? -20.953 21.766 -2.357 1 96.75 175 ASN B C 1
ATOM 4489 O O . ASN B 1 175 ? -20.969 22.859 -2.939 1 96.75 175 ASN B O 1
ATOM 4493 N N . PHE B 1 176 ? -20.281 21.5 -1.271 1 94.25 176 PHE B N 1
ATOM 4494 C CA . PHE B 1 176 ? -19.438 22.531 -0.663 1 94.25 176 PHE B CA 1
ATOM 4495 C C . PHE B 1 176 ? -18.125 22.672 -1.424 1 94.25 176 PHE B C 1
ATOM 4497 O O . PHE B 1 176 ? -17.656 23.781 -1.658 1 94.25 176 PHE B O 1
ATOM 4504 N N . TYR B 1 177 ? -17.531 21.562 -1.79 1 96.69 177 TYR B N 1
ATOM 4505 C CA . TYR B 1 177 ? -16.281 21.531 -2.531 1 96.69 177 TYR B CA 1
ATOM 4506 C C . TYR B 1 177 ? -16.312 20.469 -3.623 1 96.69 177 TYR B C 1
ATOM 4508 O O . TYR B 1 177 ? -15.953 19.312 -3.385 1 96.69 177 TYR B O 1
ATOM 4516 N N . GLU B 1 178 ? -16.547 20.875 -4.789 1 96.62 178 GLU B N 1
ATOM 4517 C CA . GLU B 1 178 ? -16.875 19.969 -5.887 1 96.62 178 GLU B CA 1
ATOM 4518 C C . GLU B 1 178 ? -15.648 19.188 -6.352 1 96.62 178 GLU B C 1
ATOM 4520 O O . GLU B 1 178 ? -15.773 18.094 -6.914 1 96.62 178 GLU B O 1
ATOM 4525 N N . ASN B 1 179 ? -14.422 19.703 -6.113 1 96.25 179 ASN B N 1
ATOM 4526 C CA . ASN B 1 179 ? -13.219 19.062 -6.629 1 96.25 179 ASN B CA 1
ATOM 4527 C C . ASN B 1 179 ? -12.477 18.297 -5.539 1 96.25 179 ASN B C 1
ATOM 4529 O O . ASN B 1 179 ? -11.266 18.094 -5.625 1 96.25 179 ASN B O 1
ATOM 4533 N N . ASP B 1 180 ? -13.281 17.922 -4.465 1 96.94 180 ASP B N 1
ATOM 4534 C CA . ASP B 1 180 ? -12.68 17.109 -3.414 1 96.94 180 ASP B CA 1
ATOM 4535 C C . ASP B 1 180 ? -12.383 15.695 -3.916 1 96.94 180 ASP B C 1
ATOM 4537 O O . ASP B 1 180 ? -13.297 14.867 -4.031 1 96.94 180 ASP B O 1
ATOM 4541 N N . VAL B 1 181 ? -11.156 15.391 -4.133 1 96.62 181 VAL B N 1
ATOM 4542 C CA . VAL B 1 181 ? -10.742 14.148 -4.773 1 96.62 181 VAL B CA 1
ATOM 4543 C C . VAL B 1 181 ? -11.133 12.961 -3.896 1 96.62 181 VAL B C 1
ATOM 4545 O O . VAL B 1 181 ? -11.531 11.914 -4.406 1 96.62 181 VAL B O 1
ATOM 4548 N N . SER B 1 182 ? -11.023 13.102 -2.586 1 97.88 182 SER B N 1
ATOM 4549 C CA . SER B 1 182 ? -11.344 12.016 -1.673 1 97.88 182 SER B CA 1
ATOM 4550 C C . SER B 1 182 ? -12.828 11.672 -1.724 1 97.88 182 SER B C 1
ATOM 4552 O O . SER B 1 182 ? -13.203 10.492 -1.74 1 97.88 182 SER B O 1
ATOM 4554 N N . LEU B 1 183 ? -13.664 12.68 -1.756 1 98.56 183 LEU B N 1
ATOM 4555 C CA . LEU B 1 183 ? -15.102 12.453 -1.776 1 98.56 183 LEU B CA 1
ATOM 4556 C C . LEU B 1 183 ? -15.547 11.922 -3.133 1 98.56 183 LEU B C 1
ATOM 4558 O O . LEU B 1 183 ? -16.422 11.062 -3.209 1 98.56 183 LEU B O 1
ATOM 4562 N N . ILE B 1 184 ? -14.938 12.453 -4.211 1 98.62 184 ILE B N 1
ATOM 4563 C CA . ILE B 1 184 ? -15.227 11.93 -5.547 1 98.62 184 ILE B CA 1
ATOM 4564 C C . ILE B 1 184 ? -14.883 10.445 -5.609 1 98.62 184 ILE B C 1
ATOM 4566 O O . ILE B 1 184 ? -15.648 9.641 -6.148 1 98.62 184 ILE B O 1
ATOM 4570 N N . ASN B 1 185 ? -13.797 10.102 -5.059 1 98.62 185 ASN B N 1
ATOM 4571 C CA . ASN B 1 185 ? -13.367 8.703 -5.016 1 98.62 185 ASN B CA 1
ATOM 4572 C C . ASN B 1 185 ? -14.375 7.828 -4.281 1 98.62 185 ASN B C 1
ATOM 4574 O O . ASN B 1 185 ? -14.703 6.734 -4.746 1 98.62 185 ASN B O 1
ATOM 4578 N N . LEU B 1 186 ? -14.844 8.312 -3.117 1 98.75 186 LEU B N 1
ATOM 4579 C CA . LEU B 1 186 ? -15.812 7.543 -2.346 1 98.75 186 LEU B CA 1
ATOM 4580 C C . LEU B 1 186 ? -17.094 7.332 -3.143 1 98.75 186 LEU B C 1
ATOM 4582 O O . LEU B 1 186 ? -17.672 6.246 -3.109 1 98.75 186 LEU B O 1
ATOM 4586 N N . LYS B 1 187 ? -17.531 8.445 -3.838 1 98.19 187 LYS B N 1
ATOM 4587 C CA . LYS B 1 187 ? -18.734 8.344 -4.664 1 98.19 187 LYS B CA 1
ATOM 4588 C C . LYS B 1 187 ? -18.531 7.34 -5.801 1 98.19 187 LYS B C 1
ATOM 4590 O O . LYS B 1 187 ? -19.406 6.523 -6.078 1 98.19 187 LYS B O 1
ATOM 4595 N N . ALA B 1 188 ? -17.344 7.34 -6.449 1 98.75 188 ALA B N 1
ATOM 4596 C CA . ALA B 1 188 ? -17 6.387 -7.5 1 98.75 188 ALA B CA 1
ATOM 4597 C C . ALA B 1 188 ? -17.047 4.953 -6.977 1 98.75 188 ALA B C 1
ATOM 4599 O O . ALA B 1 188 ? -17.688 4.086 -7.574 1 98.75 188 ALA B O 1
ATOM 4600 N N . LEU B 1 189 ? -16.484 4.668 -5.828 1 98.56 189 LEU B N 1
ATOM 4601 C CA . LEU B 1 189 ? -16.375 3.334 -5.25 1 98.56 189 LEU B CA 1
ATOM 4602 C C . LEU B 1 189 ? -17.75 2.822 -4.82 1 98.56 189 LEU B C 1
ATOM 4604 O O . LEU B 1 189 ? -18.062 1.638 -4.984 1 98.56 189 LEU B O 1
ATOM 4608 N N . ALA B 1 190 ? -18.531 3.748 -4.266 1 98.5 190 ALA B N 1
ATOM 4609 C CA . ALA B 1 190 ? -19.859 3.35 -3.838 1 98.5 190 ALA B CA 1
ATOM 4610 C C . ALA B 1 190 ? -20.688 2.846 -5.016 1 98.5 190 ALA B C 1
ATOM 4612 O O . ALA B 1 190 ? -21.344 1.799 -4.93 1 98.5 190 ALA B O 1
ATOM 4613 N N . ASN B 1 191 ? -20.688 3.59 -6.133 1 98.44 191 ASN B N 1
ATOM 4614 C CA . ASN B 1 191 ? -21.406 3.176 -7.332 1 98.44 191 ASN B CA 1
ATOM 4615 C C . ASN B 1 191 ? -20.828 1.896 -7.922 1 98.44 191 ASN B C 1
ATOM 4617 O O . ASN B 1 191 ? -21.562 0.979 -8.281 1 98.44 191 ASN B O 1
ATOM 4621 N N . TYR B 1 192 ? -19.547 1.793 -7.992 1 98 192 TYR B N 1
ATOM 4622 C CA . TYR B 1 192 ? -18.859 0.63 -8.555 1 98 192 TYR B CA 1
ATOM 4623 C C . TYR B 1 192 ? -19.188 -0.629 -7.766 1 98 192 TYR B C 1
ATOM 4625 O O . TYR B 1 192 ? -19.5 -1.673 -8.352 1 98 192 TYR B O 1
ATOM 4633 N N . ASN B 1 193 ? -19.172 -0.48 -6.441 1 97 193 ASN B N 1
ATOM 4634 C CA . ASN B 1 193 ? -19.438 -1.613 -5.559 1 97 193 ASN B CA 1
ATOM 4635 C C . ASN B 1 193 ? -20.875 -2.119 -5.711 1 97 193 ASN B C 1
ATOM 4637 O O . ASN B 1 193 ? -21.141 -3.295 -5.457 1 97 193 ASN B O 1
ATOM 4641 N N . ASP B 1 194 ? -21.734 -1.285 -6.125 1 95.88 194 ASP B N 1
ATOM 4642 C CA . ASP B 1 194 ? -23.125 -1.655 -6.359 1 95.88 194 ASP B CA 1
ATOM 4643 C C . ASP B 1 194 ? -23.344 -2.055 -7.816 1 95.88 194 ASP B C 1
ATOM 4645 O O . ASP B 1 194 ? -24.484 -2.125 -8.281 1 95.88 194 ASP B O 1
ATOM 4649 N N . ASN B 1 195 ? -22.297 -2.195 -8.57 1 96.25 195 ASN B N 1
ATOM 4650 C CA . ASN B 1 195 ? -22.281 -2.615 -9.969 1 96.25 195 ASN B CA 1
ATOM 4651 C C . ASN B 1 195 ? -22.969 -1.586 -10.867 1 96.25 195 ASN B C 1
ATOM 4653 O O . ASN B 1 195 ? -23.562 -1.939 -11.891 1 96.25 195 ASN B O 1
ATOM 4657 N N . LEU B 1 196 ? -23 -0.375 -10.312 1 97.38 196 LEU B N 1
ATOM 4658 C CA . LEU B 1 196 ? -23.484 0.725 -11.148 1 97.38 196 LEU B CA 1
ATOM 4659 C C . LEU B 1 196 ? -22.312 1.377 -11.891 1 97.38 196 LEU B C 1
ATOM 4661 O O . LEU B 1 196 ? -22.016 2.553 -11.68 1 97.38 196 LEU B O 1
ATOM 4665 N N . ILE B 1 197 ? -21.828 0.653 -12.789 1 96.94 197 ILE B N 1
ATOM 4666 C CA . ILE B 1 197 ? -20.594 0.941 -13.492 1 96.94 197 ILE B CA 1
ATOM 4667 C C . ILE B 1 197 ? -20.734 2.234 -14.297 1 96.94 197 ILE B C 1
ATOM 4669 O O . ILE B 1 197 ? -19.812 3.053 -14.336 1 96.94 197 ILE B O 1
ATOM 4673 N N . TRP B 1 198 ? -21.891 2.426 -14.875 1 96.88 198 TRP B N 1
ATOM 4674 C CA . TRP B 1 198 ? -22.109 3.594 -15.719 1 96.88 198 TRP B CA 1
ATOM 4675 C C . TRP B 1 198 ? -22.141 4.871 -14.883 1 96.88 198 TRP B C 1
ATOM 4677 O O . TRP B 1 198 ? -21.812 5.949 -15.375 1 96.88 198 TRP B O 1
ATOM 4687 N N . LEU B 1 199 ? -22.531 4.734 -13.648 1 97.5 199 LEU B N 1
ATOM 4688 C CA . LEU B 1 199 ? -22.547 5.879 -12.742 1 97.5 199 LEU B CA 1
ATOM 4689 C C . LEU B 1 199 ? -21.172 6.109 -12.133 1 97.5 199 LEU B C 1
ATOM 4691 O O . LEU B 1 199 ? -20.797 7.246 -11.82 1 97.5 199 LEU B O 1
ATOM 4695 N N . ALA B 1 200 ? -20.391 5.07 -11.961 1 98.38 200 ALA B N 1
ATOM 4696 C CA . ALA B 1 200 ? -19.078 5.133 -11.32 1 98.38 200 ALA B CA 1
ATOM 4697 C C . ALA B 1 200 ? -18.031 5.715 -12.266 1 98.38 200 ALA B C 1
ATOM 4699 O O . ALA B 1 200 ? -17.188 6.516 -11.852 1 98.38 200 ALA B O 1
ATOM 4700 N N . LEU B 1 201 ? -18.078 5.34 -13.492 1 98.56 201 LEU B N 1
ATOM 4701 C CA . LEU B 1 201 ? -17.016 5.574 -14.469 1 98.56 201 LEU B CA 1
ATOM 4702 C C . LEU B 1 201 ? -16.703 7.062 -14.594 1 98.56 201 LEU B C 1
ATOM 4704 O O . LEU B 1 201 ? -15.547 7.469 -14.555 1 98.56 201 LEU B O 1
ATOM 4708 N N . PRO B 1 202 ? -17.75 7.984 -14.688 1 98.31 202 PRO B N 1
ATOM 4709 C CA . PRO B 1 202 ? -17.453 9.406 -14.82 1 98.31 202 PRO B CA 1
ATOM 4710 C C . PRO B 1 202 ? -16.656 9.961 -13.641 1 98.31 202 PRO B C 1
ATOM 4712 O O . PRO B 1 202 ? -15.859 10.891 -13.805 1 98.31 202 PRO B O 1
ATOM 4715 N N . TYR B 1 203 ? -16.891 9.414 -12.516 1 98.56 203 TYR B N 1
ATOM 4716 C CA . TYR B 1 203 ? -16.156 9.883 -11.336 1 98.56 203 TYR B CA 1
ATOM 4717 C C . TYR B 1 203 ? -14.719 9.398 -11.352 1 98.56 203 TYR B C 1
ATOM 4719 O O . TYR B 1 203 ? -13.812 10.125 -10.945 1 98.56 203 TYR B O 1
ATOM 4727 N N . PHE B 1 204 ? -14.438 8.164 -11.789 1 98.75 204 PHE B N 1
ATOM 4728 C CA . PHE B 1 204 ? -13.062 7.715 -11.977 1 98.75 204 PHE B CA 1
ATOM 4729 C C . PHE B 1 204 ? -12.344 8.586 -13 1 98.75 204 PHE B C 1
ATOM 4731 O O . PHE B 1 204 ? -11.188 8.961 -12.805 1 98.75 204 PHE B O 1
ATOM 4738 N N . GLU B 1 205 ? -13.031 8.883 -14.078 1 98.56 205 GLU B N 1
ATOM 4739 C CA . GLU B 1 205 ? -12.469 9.773 -15.086 1 98.56 205 GLU B CA 1
ATOM 4740 C C . GLU B 1 205 ? -12.125 11.133 -14.484 1 98.56 205 GLU B C 1
ATOM 4742 O O . GLU B 1 205 ? -11.07 11.703 -14.773 1 98.56 205 GLU B O 1
ATOM 4747 N N . ARG B 1 206 ? -13.055 11.656 -13.648 1 98.12 206 ARG B N 1
ATOM 4748 C CA . ARG B 1 206 ? -12.852 12.938 -12.984 1 98.12 206 ARG B CA 1
ATOM 4749 C C . ARG B 1 206 ? -11.617 12.898 -12.086 1 98.12 206 ARG B C 1
ATOM 4751 O O . ARG B 1 206 ? -10.859 13.867 -12.023 1 98.12 206 ARG B O 1
ATOM 4758 N N . LEU B 1 207 ? -11.414 11.797 -11.359 1 98.25 207 LEU B N 1
ATOM 4759 C CA . LEU B 1 207 ? -10.234 11.641 -10.516 1 98.25 207 LEU B CA 1
ATOM 4760 C C . LEU B 1 207 ? -8.953 11.766 -11.344 1 98.25 207 LEU B C 1
ATOM 4762 O O . LEU B 1 207 ? -8.023 12.469 -10.945 1 98.25 207 LEU B O 1
ATOM 4766 N N . VAL B 1 208 ? -8.922 11.125 -12.516 1 97.69 208 VAL B N 1
ATOM 4767 C CA . VAL B 1 208 ? -7.754 11.188 -13.391 1 97.69 208 VAL B CA 1
ATOM 4768 C C . VAL B 1 208 ? -7.555 12.625 -13.883 1 97.69 208 VAL B C 1
ATOM 4770 O O . VAL B 1 208 ? -6.426 13.117 -13.93 1 97.69 208 VAL B O 1
ATOM 4773 N N . GLU B 1 209 ? -8.664 13.281 -14.211 1 96.31 209 GLU B N 1
ATOM 4774 C CA . GLU B 1 209 ? -8.609 14.68 -14.656 1 96.31 209 GLU B CA 1
ATOM 4775 C C . GLU B 1 209 ? -8.008 15.57 -13.57 1 96.31 209 GLU B C 1
ATOM 4777 O O . GLU B 1 209 ? -7.328 16.547 -13.883 1 96.31 209 GLU B O 1
ATOM 4782 N N . LEU B 1 210 ? -8.289 15.203 -12.328 1 95.12 210 LEU B N 1
ATOM 4783 C CA . LEU B 1 210 ? -7.828 15.992 -11.195 1 95.12 210 LEU B CA 1
ATOM 4784 C C . LEU B 1 210 ? -6.422 15.586 -10.781 1 95.12 210 LEU B C 1
ATOM 4786 O O . LEU B 1 210 ? -5.918 16.031 -9.75 1 95.12 210 LEU B O 1
ATOM 4790 N N . GLY B 1 211 ? -5.859 14.688 -11.492 1 93.5 211 GLY B N 1
ATOM 4791 C CA . GLY B 1 211 ? -4.457 14.359 -11.305 1 93.5 211 GLY B CA 1
ATOM 4792 C C . GLY B 1 211 ? -4.238 13.125 -10.453 1 93.5 211 GLY B C 1
ATOM 4793 O O . GLY B 1 211 ? -3.115 12.844 -10.031 1 93.5 211 GLY B O 1
ATOM 4794 N N . GLU B 1 212 ? -5.309 12.391 -10.125 1 96.19 212 GLU B N 1
ATOM 4795 C CA . GLU B 1 212 ? -5.176 11.164 -9.352 1 96.19 212 GLU B CA 1
ATOM 4796 C C . GLU B 1 212 ? -4.871 9.969 -10.25 1 96.19 212 GLU B C 1
ATOM 4798 O O . GLU B 1 212 ? -5.77 9.43 -10.891 1 96.19 212 GLU B O 1
ATOM 4803 N N . HIS B 1 213 ? -3.594 9.562 -10.305 1 95.5 213 HIS B N 1
ATOM 4804 C CA . HIS B 1 213 ? -3.158 8.414 -11.094 1 95.5 213 HIS B CA 1
ATOM 4805 C C . HIS B 1 213 ? -2.748 7.258 -10.188 1 95.5 213 HIS B C 1
ATOM 4807 O O . HIS B 1 213 ? -1.591 7.168 -9.773 1 95.5 213 HIS B O 1
ATOM 4813 N N . LYS B 1 214 ? -3.717 6.492 -9.883 1 96.5 214 LYS B N 1
ATOM 4814 C CA . LYS B 1 214 ? -3.498 5.348 -9 1 96.5 214 LYS B CA 1
ATOM 4815 C C . LYS B 1 214 ? -3.85 4.039 -9.703 1 96.5 214 LYS B C 1
ATOM 4817 O O . LYS B 1 214 ? -4.699 4.012 -10.594 1 96.5 214 LYS B O 1
ATOM 4822 N N . GLU B 1 215 ? -3.232 2.953 -9.266 1 97.56 215 GLU B N 1
ATOM 4823 C CA . GLU B 1 215 ? -3.406 1.636 -9.875 1 97.56 215 GLU B CA 1
ATOM 4824 C C . GLU B 1 215 ? -4.871 1.215 -9.867 1 97.56 215 GLU B C 1
ATOM 4826 O O . GLU B 1 215 ? -5.414 0.806 -10.898 1 97.56 215 GLU B O 1
ATOM 4831 N N . TYR B 1 216 ? -5.516 1.298 -8.75 1 97.44 216 TYR B N 1
ATOM 4832 C CA . TYR B 1 216 ? -6.875 0.779 -8.617 1 97.44 216 TYR B CA 1
ATOM 4833 C C . TYR B 1 216 ? -7.848 1.571 -9.484 1 97.44 216 TYR B C 1
ATOM 4835 O O . TYR B 1 216 ? -8.859 1.035 -9.945 1 97.44 216 TYR B O 1
ATOM 4843 N N . ILE B 1 217 ? -7.52 2.867 -9.648 1 98.38 217 ILE B N 1
ATOM 4844 C CA . ILE B 1 217 ? -8.383 3.699 -10.484 1 98.38 217 ILE B CA 1
ATOM 4845 C C . ILE B 1 217 ? -8.367 3.188 -11.922 1 98.38 217 ILE B C 1
ATOM 4847 O O . ILE B 1 217 ? -9.422 2.963 -12.523 1 98.38 217 ILE B O 1
ATOM 4851 N N . TYR B 1 218 ? -7.203 2.953 -12.461 1 98.62 218 TYR B N 1
ATOM 4852 C CA . TYR B 1 218 ? -7.074 2.477 -13.828 1 98.62 218 TYR B CA 1
ATOM 4853 C C . TYR B 1 218 ? -7.652 1.074 -13.977 1 98.62 218 TYR B C 1
ATOM 4855 O O . TYR B 1 218 ? -8.242 0.743 -15.008 1 98.62 218 TYR B O 1
ATOM 4863 N N . GLU B 1 219 ? -7.43 0.271 -12.977 1 98.56 219 GLU B N 1
ATOM 4864 C CA . GLU B 1 219 ? -8.016 -1.067 -13.016 1 98.56 219 GLU B CA 1
ATOM 4865 C C . GLU B 1 219 ? -9.531 -1.005 -13.109 1 98.56 219 GLU B C 1
ATOM 4867 O O . GLU B 1 219 ? -10.133 -1.682 -13.945 1 98.56 219 GLU B O 1
ATOM 4872 N N . LYS B 1 220 ? -10.18 -0.187 -12.297 1 98.44 220 LYS B N 1
ATOM 4873 C CA . LYS B 1 220 ? -11.641 -0.077 -12.266 1 98.44 220 LYS B CA 1
ATOM 4874 C C . LYS B 1 220 ? -12.164 0.589 -13.539 1 98.44 220 LYS B C 1
ATOM 4876 O O . LYS B 1 220 ? -13.266 0.283 -13.992 1 98.44 220 LYS B O 1
ATOM 4881 N N . MET B 1 221 ? -11.398 1.564 -14.031 1 98.69 221 MET B N 1
ATOM 4882 C CA . MET B 1 221 ? -11.766 2.174 -15.305 1 98.69 221 MET B CA 1
ATOM 4883 C C . MET B 1 221 ? -11.703 1.154 -16.438 1 98.69 221 MET B C 1
ATOM 4885 O O . MET B 1 221 ? -12.609 1.08 -17.266 1 98.69 221 MET B O 1
ATOM 4889 N N . GLY B 1 222 ? -10.586 0.365 -16.469 1 98.69 222 GLY B N 1
ATOM 4890 C CA . GLY B 1 222 ? -10.461 -0.669 -17.484 1 98.69 222 GLY B CA 1
ATOM 4891 C C . GLY B 1 222 ? -11.641 -1.624 -17.5 1 98.69 222 GLY B C 1
ATOM 4892 O O . GLY B 1 222 ? -12.234 -1.856 -18.562 1 98.69 222 GLY B O 1
ATOM 4893 N N . TYR B 1 223 ? -11.984 -2.119 -16.359 1 98.25 223 TYR B N 1
ATOM 4894 C CA . TYR B 1 223 ? -13.125 -3.018 -16.234 1 98.25 223 TYR B CA 1
ATOM 4895 C C . TYR B 1 223 ? -14.406 -2.336 -16.688 1 98.25 223 TYR B C 1
ATOM 4897 O O . TYR B 1 223 ? -15.203 -2.926 -17.422 1 98.25 223 TYR B O 1
ATOM 4905 N N . SER B 1 224 ? -14.586 -1.097 -16.25 1 98.5 224 SER B N 1
ATOM 4906 C CA . SER B 1 224 ? -15.812 -0.361 -16.562 1 98.5 224 SER B CA 1
ATOM 4907 C C . SER B 1 224 ? -15.953 -0.119 -18.062 1 98.5 224 SER B C 1
ATOM 4909 O O . SER B 1 224 ? -17.016 -0.369 -18.625 1 98.5 224 SER B O 1
ATOM 4911 N N . TYR B 1 225 ? -14.93 0.381 -18.688 1 98.75 225 TYR B N 1
ATOM 4912 C CA . TYR B 1 225 ? -14.953 0.603 -20.141 1 98.75 225 TYR B CA 1
ATOM 4913 C C . TYR B 1 225 ? -15.266 -0.69 -20.875 1 98.75 225 TYR B C 1
ATOM 4915 O O . TYR B 1 225 ? -16.078 -0.701 -21.812 1 98.75 225 TYR B O 1
ATOM 4923 N N . PHE B 1 226 ? -14.586 -1.769 -20.469 1 98.38 226 PHE B N 1
ATOM 4924 C CA . PHE B 1 226 ? -14.789 -3.051 -21.125 1 98.38 226 PHE B CA 1
ATOM 4925 C C . PHE B 1 226 ? -16.234 -3.504 -21 1 98.38 226 PHE B C 1
ATOM 4927 O O . PHE B 1 226 ? -16.859 -3.908 -22 1 98.38 226 PHE B O 1
ATOM 4934 N N . ALA B 1 227 ? -16.75 -3.357 -19.828 1 97.19 227 ALA B N 1
ATOM 4935 C CA . ALA B 1 227 ? -18.125 -3.76 -19.547 1 97.19 227 ALA B CA 1
ATOM 4936 C C . ALA B 1 227 ? -19.109 -2.936 -20.375 1 97.19 227 ALA B C 1
ATOM 4938 O O . ALA B 1 227 ? -20.172 -3.424 -20.75 1 97.19 227 ALA B O 1
ATOM 4939 N N . MET B 1 228 ? -18.719 -1.786 -20.688 1 97.44 228 MET B N 1
ATOM 4940 C CA . MET B 1 228 ? -19.578 -0.886 -21.453 1 97.44 228 MET B CA 1
ATOM 4941 C C . MET B 1 228 ? -19.266 -0.97 -22.938 1 97.44 228 MET B C 1
ATOM 4943 O O . MET B 1 228 ? -19.719 -0.128 -23.719 1 97.44 228 MET B O 1
ATOM 4947 N N . ALA B 1 229 ? -18.406 -1.91 -23.297 1 98.06 229 ALA B N 1
ATOM 4948 C CA . ALA B 1 229 ? -18.047 -2.229 -24.688 1 98.06 229 ALA B CA 1
ATOM 4949 C C . ALA B 1 229 ? -17.25 -1.098 -25.312 1 98.06 229 ALA B C 1
ATOM 4951 O O . ALA B 1 229 ? -17.281 -0.902 -26.531 1 98.06 229 ALA B O 1
ATOM 4952 N N . LYS B 1 230 ? -16.688 -0.291 -24.516 1 98.31 230 LYS B N 1
ATOM 4953 C CA . LYS B 1 230 ? -15.719 0.701 -24.984 1 98.31 230 LYS B CA 1
ATOM 4954 C C . LYS B 1 230 ? -14.305 0.135 -24.969 1 98.31 230 LYS B C 1
ATOM 4956 O O . LYS B 1 230 ? -13.453 0.575 -24.188 1 98.31 230 LYS B O 1
ATOM 4961 N N . TYR B 1 231 ? -14.016 -0.703 -25.906 1 98.69 231 TYR B N 1
ATOM 4962 C CA . TYR B 1 231 ? -12.859 -1.594 -25.828 1 98.69 231 TYR B CA 1
ATOM 4963 C C . TYR B 1 231 ? -11.562 -0.824 -26.047 1 98.69 231 TYR B C 1
ATOM 4965 O O . TYR B 1 231 ? -10.531 -1.155 -25.453 1 98.69 231 TYR B O 1
ATOM 4973 N N . GLU B 1 232 ? -11.609 0.225 -26.891 1 98.75 232 GLU B N 1
ATOM 4974 C CA . GLU B 1 232 ? -10.406 1.028 -27.078 1 98.75 232 GLU B CA 1
ATOM 4975 C C . GLU B 1 232 ? -10.008 1.744 -25.797 1 98.75 232 GLU B C 1
ATOM 4977 O O . GLU B 1 232 ? -8.828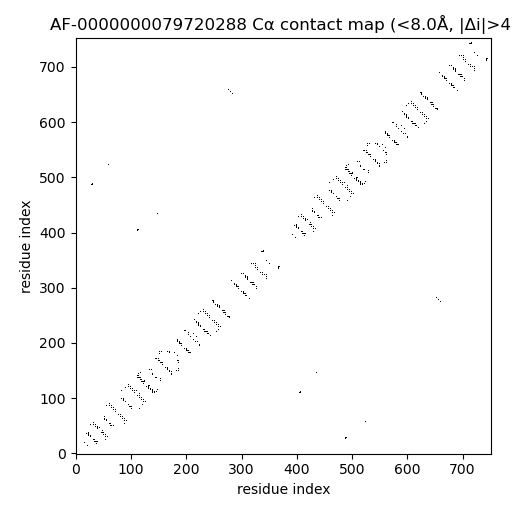 1.769 -25.422 1 98.75 232 GLU B O 1
ATOM 4982 N N . LYS B 1 233 ? -11.031 2.289 -25.125 1 98.69 233 LYS B N 1
ATOM 4983 C CA . LYS B 1 233 ? -10.773 2.971 -23.859 1 98.69 233 LYS B CA 1
ATOM 4984 C C . LYS B 1 233 ? -10.336 1.982 -22.781 1 98.69 233 LYS B C 1
ATOM 4986 O O . LYS B 1 233 ? -9.5 2.307 -21.938 1 98.69 233 LYS B O 1
ATOM 4991 N N . ALA B 1 234 ? -10.914 0.828 -22.797 1 98.81 234 ALA B N 1
ATOM 4992 C CA . ALA B 1 234 ? -10.508 -0.218 -21.859 1 98.81 234 ALA B CA 1
ATOM 4993 C C . ALA B 1 234 ? -9.031 -0.569 -22.047 1 98.81 234 ALA B C 1
ATOM 4995 O O . ALA B 1 234 ? -8.273 -0.629 -21.078 1 98.81 234 ALA B O 1
ATOM 4996 N N . LYS B 1 235 ? -8.664 -0.783 -23.281 1 98.81 235 LYS B N 1
ATOM 4997 C CA . LYS B 1 235 ? -7.27 -1.072 -23.625 1 98.81 235 LYS B CA 1
ATOM 4998 C C . LYS B 1 235 ? -6.34 0.01 -23.078 1 98.81 235 LYS B C 1
ATOM 5000 O O . LYS B 1 235 ? -5.34 -0.292 -22.422 1 98.81 235 LYS B O 1
ATOM 5005 N N . GLU B 1 236 ? -6.711 1.223 -23.328 1 98.69 236 GLU B N 1
ATOM 5006 C CA . GLU B 1 236 ? -5.891 2.35 -22.891 1 98.69 236 GLU B CA 1
ATOM 5007 C C . GLU B 1 236 ? -5.766 2.385 -21.375 1 98.69 236 GLU B C 1
ATOM 5009 O O . GLU B 1 236 ? -4.68 2.625 -20.828 1 98.69 236 GLU B O 1
ATOM 5014 N N . ALA B 1 237 ? -6.855 2.18 -20.672 1 98.69 237 ALA B N 1
ATOM 5015 C CA . ALA B 1 237 ? -6.852 2.188 -19.219 1 98.69 237 ALA B CA 1
ATOM 5016 C C . ALA B 1 237 ? -5.945 1.091 -18.672 1 98.69 237 ALA B C 1
ATOM 5018 O O . ALA B 1 237 ? -5.148 1.334 -17.75 1 98.69 237 ALA B O 1
ATOM 5019 N N . TYR B 1 238 ? -6.043 -0.137 -19.203 1 98.81 238 TYR B N 1
ATOM 5020 C CA . TYR B 1 238 ? -5.211 -1.244 -18.75 1 98.81 238 TYR B CA 1
ATOM 5021 C C . TYR B 1 238 ? -3.748 -1.011 -19.125 1 98.81 238 TYR B C 1
ATOM 5023 O O . TYR B 1 238 ? -2.846 -1.41 -18.391 1 98.81 238 TYR B O 1
ATOM 5031 N N . GLU B 1 239 ? -3.496 -0.432 -20.25 1 98.69 239 GLU B N 1
ATOM 5032 C CA . GLU B 1 239 ? -2.131 -0.066 -20.609 1 98.69 239 GLU B CA 1
ATOM 5033 C C . GLU B 1 239 ? -1.547 0.941 -19.625 1 98.69 239 GLU B C 1
ATOM 5035 O O . GLU B 1 239 ? -0.368 0.862 -19.281 1 98.69 239 GLU B O 1
ATOM 5040 N N . ASN B 1 240 ? -2.385 1.896 -19.25 1 98.38 240 ASN B N 1
ATOM 5041 C CA . ASN B 1 240 ? -1.95 2.809 -18.188 1 98.38 240 ASN B CA 1
ATOM 5042 C C . ASN B 1 240 ? -1.643 2.066 -16.891 1 98.38 240 ASN B C 1
ATOM 5044 O O . ASN B 1 240 ? -0.67 2.383 -16.203 1 98.38 240 ASN B O 1
ATOM 5048 N N . LEU B 1 241 ? -2.449 1.111 -16.562 1 98.19 241 LEU B N 1
ATOM 5049 C CA . LEU B 1 241 ? -2.225 0.278 -15.383 1 98.19 241 LEU B CA 1
ATOM 5050 C C . LEU B 1 241 ? -0.875 -0.426 -15.461 1 98.19 241 LEU B C 1
ATOM 5052 O O . LEU B 1 241 ? -0.18 -0.565 -14.453 1 98.19 241 LEU B O 1
ATOM 5056 N N . LEU B 1 242 ? -0.445 -0.829 -16.641 1 98.38 242 LEU B N 1
ATOM 5057 C CA . LEU B 1 242 ? 0.8 -1.558 -16.859 1 98.38 242 LEU B CA 1
ATOM 5058 C C . LEU B 1 242 ? 2.006 -0.65 -16.641 1 98.38 242 LEU B C 1
ATOM 5060 O O . LEU B 1 242 ? 3.129 -1.133 -16.484 1 98.38 242 LEU B O 1
ATOM 5064 N N . THR B 1 243 ? 1.854 0.669 -16.641 1 97.31 243 THR B N 1
ATOM 5065 C CA . THR B 1 243 ? 2.959 1.588 -16.391 1 97.31 243 THR B CA 1
ATOM 5066 C C . THR B 1 243 ? 3.385 1.535 -14.922 1 97.31 243 THR B C 1
ATOM 5068 O O . THR B 1 243 ? 4.512 1.898 -14.586 1 97.31 243 THR B O 1
ATOM 5071 N N . PHE B 1 244 ? 2.488 1.126 -14.078 1 96.88 244 PHE B N 1
ATOM 5072 C CA . PHE B 1 244 ? 2.822 0.954 -12.672 1 96.88 244 PHE B CA 1
ATOM 5073 C C . PHE B 1 244 ? 3.578 -0.35 -12.453 1 96.88 244 PHE B C 1
ATOM 5075 O O . PHE B 1 244 ? 4.488 -0.413 -11.617 1 96.88 244 PHE B O 1
ATOM 5082 N N . ASP B 1 245 ? 3.15 -1.393 -13.047 1 97.19 245 ASP B N 1
ATOM 5083 C CA . ASP B 1 245 ? 3.713 -2.738 -13.008 1 97.19 245 ASP B CA 1
ATOM 5084 C C . ASP B 1 245 ? 3.518 -3.459 -14.336 1 97.19 245 ASP B C 1
ATOM 5086 O O . ASP B 1 245 ? 2.412 -3.908 -14.648 1 97.19 245 ASP B O 1
ATOM 5090 N N . GLU B 1 246 ? 4.562 -3.635 -14.977 1 97.69 246 GLU B N 1
ATOM 5091 C CA . GLU B 1 246 ? 4.488 -4.211 -16.312 1 97.69 246 GLU B CA 1
ATOM 5092 C C . GLU B 1 246 ? 4.07 -5.68 -16.25 1 97.69 246 GLU B C 1
ATOM 5094 O O . GLU B 1 246 ? 3.697 -6.262 -17.281 1 97.69 246 GLU B O 1
ATOM 5099 N N . GLU B 1 247 ? 4.105 -6.277 -15.094 1 97.62 247 GLU B N 1
ATOM 5100 C CA . GLU B 1 247 ? 3.768 -7.691 -14.945 1 97.62 247 GLU B CA 1
ATOM 5101 C C . GLU B 1 247 ? 2.445 -7.867 -14.211 1 97.62 247 GLU B C 1
ATOM 5103 O O . GLU B 1 247 ? 2.199 -8.914 -13.602 1 97.62 247 GLU B O 1
ATOM 5108 N N . ASN B 1 248 ? 1.633 -6.852 -14.18 1 97.94 248 ASN B N 1
ATOM 5109 C CA . ASN B 1 248 ? 0.306 -6.949 -13.578 1 97.94 248 ASN B CA 1
ATOM 5110 C C . ASN B 1 248 ? -0.599 -7.891 -14.375 1 97.94 248 ASN B C 1
ATOM 5112 O O . ASN B 1 248 ? -1.015 -7.566 -15.484 1 97.94 248 ASN B O 1
ATOM 5116 N N . PRO B 1 249 ? -0.948 -9.023 -13.781 1 97.62 249 PRO B N 1
ATOM 5117 C CA . PRO B 1 249 ? -1.685 -10.016 -14.57 1 97.62 249 PRO B CA 1
ATOM 5118 C C . PRO B 1 249 ? -3.088 -9.539 -14.945 1 97.62 249 PRO B C 1
ATOM 5120 O O . PRO B 1 249 ? -3.592 -9.883 -16.016 1 97.62 249 PRO B O 1
ATOM 5123 N N . VAL B 1 250 ? -3.688 -8.75 -14.094 1 97.94 250 VAL B N 1
ATOM 5124 C CA . VAL B 1 250 ? -5.023 -8.234 -14.359 1 97.94 250 VAL B CA 1
ATOM 5125 C C . VAL B 1 250 ? -4.977 -7.289 -15.562 1 97.94 250 VAL B C 1
ATOM 5127 O O . VAL B 1 250 ? -5.828 -7.363 -16.453 1 97.94 250 VAL B O 1
ATOM 5130 N N . ALA B 1 251 ? -3.984 -6.477 -15.539 1 98.69 251 ALA B N 1
ATOM 5131 C CA . ALA B 1 251 ? -3.82 -5.535 -16.641 1 98.69 251 ALA B CA 1
ATOM 5132 C C . ALA B 1 251 ? -3.508 -6.266 -17.953 1 98.69 251 ALA B C 1
ATOM 5134 O O . ALA B 1 251 ? -4.074 -5.945 -19 1 98.69 251 ALA B O 1
ATOM 5135 N N . LEU B 1 252 ? -2.627 -7.199 -17.906 1 98.81 252 LEU B N 1
ATOM 5136 C CA . LEU B 1 252 ? -2.256 -7.973 -19.094 1 98.81 252 LEU B CA 1
ATOM 5137 C C . LEU B 1 252 ? -3.469 -8.695 -19.672 1 98.81 252 LEU B C 1
ATOM 5139 O O . LEU B 1 252 ? -3.734 -8.609 -20.875 1 98.81 252 LEU B O 1
ATOM 5143 N N . PHE B 1 253 ? -4.207 -9.367 -18.828 1 98.62 253 PHE B N 1
ATOM 5144 C CA . PHE B 1 253 ? -5.418 -10.047 -19.266 1 98.62 253 PHE B CA 1
ATOM 5145 C C . PHE B 1 253 ? -6.434 -9.055 -19.812 1 98.62 253 PHE B C 1
ATOM 5147 O O . PHE B 1 253 ? -7.098 -9.328 -20.828 1 98.62 253 PHE B O 1
ATOM 5154 N N . GLY B 1 254 ? -6.504 -7.914 -19.156 1 98.69 254 GLY B N 1
ATOM 5155 C CA . GLY B 1 254 ? -7.414 -6.871 -19.594 1 98.69 254 GLY B CA 1
ATOM 5156 C C . GLY B 1 254 ? -7.07 -6.324 -20.969 1 98.69 254 GLY B C 1
ATOM 5157 O O . GLY B 1 254 ? -7.941 -6.199 -21.828 1 98.69 254 GLY B O 1
ATOM 5158 N N . VAL B 1 255 ? -5.836 -6.008 -21.234 1 98.81 255 VAL B N 1
ATOM 5159 C CA . VAL B 1 255 ? -5.391 -5.551 -22.547 1 98.81 255 VAL B CA 1
ATOM 5160 C C . VAL B 1 255 ? -5.676 -6.621 -23.594 1 98.81 255 VAL B C 1
ATOM 5162 O O . VAL B 1 255 ? -6.207 -6.324 -24.672 1 98.81 255 VAL B O 1
ATOM 5165 N N . GLY B 1 256 ? -5.293 -7.875 -23.25 1 98.75 256 GLY B N 1
ATOM 5166 C CA . GLY B 1 256 ? -5.562 -8.977 -24.172 1 98.75 256 GLY B CA 1
ATOM 5167 C C . GLY B 1 256 ? -7.031 -9.117 -24.516 1 98.75 256 GLY B C 1
ATOM 5168 O O . GLY B 1 256 ? -7.383 -9.305 -25.688 1 98.75 256 GLY B O 1
ATOM 5169 N N . SER B 1 257 ? -7.875 -9.016 -23.516 1 98.44 257 SER B N 1
ATOM 5170 C CA . SER B 1 257 ? -9.312 -9.102 -23.719 1 98.44 257 SER B CA 1
ATOM 5171 C C . SER B 1 257 ? -9.82 -7.977 -24.625 1 98.44 257 SER B C 1
ATOM 5173 O O . SER B 1 257 ? -10.656 -8.195 -25.484 1 98.44 257 SER B O 1
ATOM 5175 N N . ALA B 1 258 ? -9.328 -6.801 -24.344 1 98.75 258 ALA B N 1
ATOM 5176 C CA . ALA B 1 258 ? -9.703 -5.664 -25.188 1 98.75 258 ALA B CA 1
ATOM 5177 C C . ALA B 1 258 ? -9.266 -5.875 -26.625 1 98.75 258 ALA B C 1
ATOM 5179 O O . ALA B 1 258 ? -10.047 -5.648 -27.562 1 98.75 258 ALA B O 1
ATOM 5180 N N . TYR B 1 259 ? -8.055 -6.324 -26.891 1 98.69 259 TYR B N 1
ATOM 5181 C CA . TYR B 1 259 ? -7.566 -6.637 -28.234 1 98.69 259 TYR B CA 1
ATOM 5182 C C . TYR B 1 259 ? -8.469 -7.656 -28.906 1 98.69 259 TYR B C 1
ATOM 5184 O O . TYR B 1 259 ? -8.734 -7.551 -30.109 1 98.69 259 TYR B O 1
ATOM 5192 N N . SER B 1 260 ? -8.828 -8.656 -28.109 1 98.31 260 SER B N 1
ATOM 5193 C CA . SER B 1 260 ? -9.711 -9.68 -28.672 1 98.31 260 SER B CA 1
ATOM 5194 C C . SER B 1 260 ? -10.992 -9.062 -29.219 1 98.31 260 SER B C 1
ATOM 5196 O O . SER B 1 260 ? -11.391 -9.344 -30.344 1 98.31 260 SER B O 1
ATOM 5198 N N . LYS B 1 261 ? -11.625 -8.148 -28.469 1 98.12 261 LYS B N 1
ATOM 5199 C CA . LYS B 1 261 ? -12.867 -7.504 -28.875 1 98.12 261 LYS B CA 1
ATOM 5200 C C . LYS B 1 261 ? -12.648 -6.555 -30.047 1 98.12 261 LYS B C 1
ATOM 5202 O O . LYS B 1 261 ? -13.547 -6.34 -30.859 1 98.12 261 LYS B O 1
ATOM 5207 N N . LEU B 1 262 ? -11.477 -6.117 -30.188 1 98.31 262 LEU B N 1
ATOM 5208 C CA . LEU B 1 262 ? -11.109 -5.223 -31.266 1 98.31 262 LEU B CA 1
ATOM 5209 C C . LEU B 1 262 ? -10.625 -6.012 -32.469 1 98.31 262 LEU B C 1
ATOM 5211 O O . LEU B 1 262 ? -10.125 -5.43 -33.438 1 98.31 262 LEU B O 1
ATOM 5215 N N . GLN B 1 263 ? -10.672 -7.281 -32.406 1 97.5 263 GLN B N 1
ATOM 5216 C CA . GLN B 1 263 ? -10.391 -8.211 -33.5 1 97.5 263 GLN B CA 1
ATOM 5217 C C . GLN B 1 263 ? -8.914 -8.188 -33.875 1 97.5 263 GLN B C 1
ATOM 5219 O O . GLN B 1 263 ? -8.555 -8.359 -35.031 1 97.5 263 GLN B O 1
ATOM 5224 N N . GLN B 1 264 ? -8.164 -7.809 -32.938 1 98 264 GLN B N 1
ATOM 5225 C CA . GLN B 1 264 ? -6.719 -7.969 -33.031 1 98 264 GLN B CA 1
ATOM 5226 C C . GLN B 1 264 ? -6.25 -9.211 -32.281 1 98 264 GLN B C 1
ATOM 5228 O O . GLN B 1 264 ? -5.609 -9.109 -31.234 1 98 264 GLN B O 1
ATOM 5233 N N . LEU B 1 265 ? -6.445 -10.312 -32.875 1 97.69 265 LEU B N 1
ATOM 5234 C CA . LEU B 1 265 ? -6.422 -11.609 -32.188 1 97.69 265 LEU B CA 1
ATOM 5235 C C . LEU B 1 265 ? -4.992 -12.008 -31.844 1 97.69 265 LEU B C 1
ATOM 5237 O O . LEU B 1 265 ? -4.758 -12.609 -30.797 1 97.69 265 LEU B O 1
ATOM 5241 N N . ASP B 1 266 ? -4.02 -11.672 -32.688 1 97.31 266 ASP B N 1
ATOM 5242 C CA . ASP B 1 266 ? -2.635 -12.023 -32.375 1 97.31 266 ASP B CA 1
ATOM 5243 C C . ASP B 1 266 ? -2.123 -11.273 -31.156 1 97.31 266 ASP B C 1
ATOM 5245 O O . ASP B 1 266 ? -1.47 -11.859 -30.297 1 97.31 266 ASP B O 1
ATOM 5249 N N . SER B 1 267 ? -2.465 -9.984 -31.188 1 98 267 SER B N 1
ATOM 5250 C CA . SER B 1 267 ? -2.09 -9.195 -30.016 1 98 267 SER B CA 1
ATOM 5251 C C . SER B 1 267 ? -2.773 -9.711 -28.75 1 98 267 SER B C 1
ATOM 5253 O O . SER B 1 267 ? -2.148 -9.797 -27.688 1 98 267 SER B O 1
ATOM 5255 N N . ALA B 1 268 ? -4 -10.062 -28.844 1 98.62 268 ALA B N 1
ATOM 5256 C CA . ALA B 1 268 ? -4.75 -10.609 -27.719 1 98.62 268 ALA B CA 1
ATOM 5257 C C . ALA B 1 268 ? -4.059 -11.844 -27.156 1 98.62 268 ALA B C 1
ATOM 5259 O O . ALA B 1 268 ? -3.854 -11.945 -25.938 1 98.62 268 ALA B O 1
ATOM 5260 N N . LYS B 1 269 ? -3.682 -12.711 -28.062 1 98.12 269 LYS B N 1
ATOM 5261 C CA . LYS B 1 269 ? -3.027 -13.961 -27.688 1 98.12 269 LYS B CA 1
ATOM 5262 C C . LYS B 1 269 ? -1.734 -13.695 -26.922 1 98.12 269 LYS B C 1
ATOM 5264 O O . LYS B 1 269 ? -1.474 -14.32 -25.891 1 98.12 269 LYS B O 1
ATOM 5269 N N . ILE B 1 270 ? -0.987 -12.758 -27.391 1 98.19 270 ILE B N 1
ATOM 5270 C CA . ILE B 1 270 ? 0.303 -12.438 -26.797 1 98.19 270 ILE B CA 1
ATOM 5271 C C . ILE B 1 270 ? 0.101 -11.953 -25.359 1 98.19 270 ILE B C 1
ATOM 5273 O O . ILE B 1 270 ? 0.76 -12.438 -24.438 1 98.19 270 ILE B O 1
ATOM 5277 N N . TYR B 1 271 ? -0.856 -11.07 -25.141 1 98.69 271 TYR B N 1
ATOM 5278 C CA . TYR B 1 271 ? -1.07 -10.477 -23.828 1 98.69 271 TYR B CA 1
ATOM 5279 C C . TYR B 1 271 ? -1.677 -11.492 -22.859 1 98.69 271 TYR B C 1
ATOM 5281 O O . TYR B 1 271 ? -1.314 -11.531 -21.688 1 98.69 271 TYR B O 1
ATOM 5289 N N . ILE B 1 272 ? -2.545 -12.312 -23.281 1 98.62 272 ILE B N 1
ATOM 5290 C CA . ILE B 1 272 ? -3.164 -13.312 -22.406 1 98.62 272 ILE B CA 1
ATOM 5291 C C . ILE B 1 272 ? -2.127 -14.352 -22 1 98.62 272 ILE B C 1
ATOM 5293 O O . ILE B 1 272 ? -2.07 -14.766 -20.844 1 98.62 272 ILE B O 1
ATOM 5297 N N . LYS B 1 273 ? -1.278 -14.742 -22.953 1 98.5 273 LYS B N 1
ATOM 5298 C CA . LYS B 1 273 ? -0.206 -15.68 -22.625 1 98.5 273 LYS B CA 1
ATOM 5299 C C . LYS B 1 273 ? 0.759 -15.078 -21.609 1 98.5 273 LYS B C 1
ATOM 5301 O O . LYS B 1 273 ? 1.212 -15.758 -20.688 1 98.5 273 LYS B O 1
ATOM 5306 N N . LYS B 1 274 ? 1.057 -13.805 -21.828 1 98.31 274 LYS B N 1
ATOM 5307 C CA . LYS B 1 274 ? 1.916 -13.125 -20.859 1 98.31 274 LYS B CA 1
ATOM 5308 C C . LYS B 1 274 ? 1.267 -13.078 -19.484 1 98.31 274 LYS B C 1
ATOM 5310 O O . LYS B 1 274 ? 1.951 -13.195 -18.453 1 98.31 274 LYS B O 1
ATOM 5315 N N . SER B 1 275 ? -0.052 -12.836 -19.422 1 98.44 275 SER B N 1
ATOM 5316 C CA . SER B 1 275 ? -0.786 -12.844 -18.172 1 98.44 275 SER B CA 1
ATOM 5317 C C . SER B 1 275 ? -0.627 -14.18 -17.453 1 98.44 275 SER B C 1
ATOM 5319 O O . SER B 1 275 ? -0.479 -14.219 -16.219 1 98.44 275 SER B O 1
ATOM 5321 N N . ILE B 1 276 ? -0.635 -15.289 -18.172 1 97.81 276 ILE B N 1
ATOM 5322 C CA . ILE B 1 276 ? -0.439 -16.625 -17.625 1 97.81 276 ILE B CA 1
ATOM 5323 C C . ILE B 1 276 ? 0.985 -16.75 -17.078 1 97.81 276 ILE B C 1
ATOM 5325 O O . ILE B 1 276 ? 1.189 -17.188 -15.945 1 97.81 276 ILE B O 1
ATOM 5329 N N . GLU B 1 277 ? 1.934 -16.328 -17.844 1 96.88 277 GLU B N 1
ATOM 5330 C CA . GLU B 1 277 ? 3.348 -16.484 -17.516 1 96.88 277 GLU B CA 1
ATOM 5331 C C . GLU B 1 277 ? 3.686 -15.781 -16.203 1 96.88 277 GLU B C 1
ATOM 5333 O O . GLU B 1 277 ? 4.379 -16.344 -15.352 1 96.88 277 GLU B O 1
ATOM 5338 N N . VAL B 1 278 ? 3.105 -14.594 -16.047 1 96.81 278 VAL B N 1
ATOM 5339 C CA . VAL B 1 278 ? 3.5 -13.789 -14.898 1 96.81 278 VAL B CA 1
ATOM 5340 C C . VAL B 1 278 ? 2.824 -14.32 -13.633 1 96.81 278 VAL B C 1
ATOM 5342 O O . VAL B 1 278 ? 3.217 -13.969 -12.523 1 96.81 278 VAL B O 1
ATOM 5345 N N . GLN B 1 279 ? 1.832 -15.109 -13.789 1 96.06 279 GLN B N 1
ATOM 5346 C CA . GLN B 1 279 ? 1.108 -15.648 -12.641 1 96.06 279 GLN B CA 1
ATOM 5347 C C . GLN B 1 279 ? 1.726 -16.969 -12.172 1 96.06 279 GLN B C 1
ATOM 5349 O O . GLN B 1 279 ? 1.466 -17.406 -11.055 1 96.06 279 GLN B O 1
ATOM 5354 N N . LYS B 1 280 ? 2.461 -17.578 -13.023 1 92.31 280 LYS B N 1
ATOM 5355 C CA . LYS B 1 280 ? 3.09 -18.844 -12.656 1 92.31 280 LYS B CA 1
ATOM 5356 C C . LYS B 1 280 ? 4.164 -18.625 -11.594 1 92.31 280 LYS B C 1
ATOM 5358 O O . LYS B 1 280 ? 4.938 -17.672 -11.672 1 92.31 280 LYS B O 1
ATOM 5363 N N . VAL B 1 281 ? 4.121 -19.469 -10.578 1 93.31 281 VAL B N 1
ATOM 5364 C CA . VAL B 1 281 ? 5.078 -19.344 -9.484 1 93.31 281 VAL B CA 1
ATOM 5365 C C . VAL B 1 281 ? 6.059 -20.516 -9.508 1 93.31 281 VAL B C 1
ATOM 5367 O O . VAL B 1 281 ? 5.695 -21.625 -9.906 1 93.31 281 VAL B O 1
ATOM 5370 N N . VAL B 1 282 ? 7.316 -20.188 -9.219 1 94.12 282 VAL B N 1
ATOM 5371 C CA . VAL B 1 282 ? 8.336 -21.219 -9.055 1 94.12 282 VAL B CA 1
ATOM 5372 C C . VAL B 1 282 ? 8.43 -21.625 -7.59 1 94.12 282 VAL B C 1
ATOM 5374 O O . VAL B 1 282 ? 8.711 -20.797 -6.719 1 94.12 282 VAL B O 1
ATOM 5377 N N . LEU B 1 283 ? 8.156 -22.938 -7.297 1 97.12 283 LEU B N 1
ATOM 5378 C CA . LEU B 1 283 ? 8.016 -23.391 -5.918 1 97.12 283 LEU B CA 1
ATOM 5379 C C . LEU B 1 283 ? 9.148 -24.328 -5.535 1 97.12 283 LEU B C 1
ATOM 5381 O O . LEU B 1 283 ? 8.969 -25.203 -4.691 1 97.12 283 LEU B O 1
ATOM 5385 N N . ASP B 1 284 ? 10.312 -24.172 -6.254 1 97.12 284 ASP B N 1
ATOM 5386 C CA . ASP B 1 284 ? 11.438 -25.078 -6.012 1 97.12 284 ASP B CA 1
ATOM 5387 C C . ASP B 1 284 ? 11.891 -25.016 -4.555 1 97.12 284 ASP B C 1
ATOM 5389 O O . ASP B 1 284 ? 12.203 -26.031 -3.951 1 97.12 284 ASP B O 1
ATOM 5393 N N . LYS B 1 285 ? 11.844 -23.906 -3.955 1 96.56 285 LYS B N 1
ATOM 5394 C CA . LYS B 1 285 ? 12.312 -23.75 -2.584 1 96.56 285 LYS B CA 1
ATOM 5395 C C . LYS B 1 285 ? 11.375 -24.438 -1.594 1 96.56 285 LYS B C 1
ATOM 5397 O O . LYS B 1 285 ? 11.836 -25.047 -0.628 1 96.56 285 LYS B O 1
ATOM 5402 N N . GLU B 1 286 ? 10.141 -24.297 -1.796 1 98.06 286 GLU B N 1
ATOM 5403 C CA . GLU B 1 286 ? 9.164 -24.953 -0.928 1 98.06 286 GLU B CA 1
ATOM 5404 C C . GLU B 1 286 ? 9.273 -26.469 -1.029 1 98.06 286 GLU B C 1
ATOM 5406 O O . GLU B 1 286 ? 9.289 -27.172 -0.012 1 98.06 286 GLU B O 1
ATOM 5411 N N . TYR B 1 287 ? 9.438 -26.984 -2.248 1 98.38 287 TYR B N 1
ATOM 5412 C CA . TYR B 1 287 ? 9.57 -28.422 -2.432 1 98.38 287 TYR B CA 1
ATOM 5413 C C . TYR B 1 287 ? 10.891 -28.922 -1.859 1 98.38 287 TYR B C 1
ATOM 5415 O O . TYR B 1 287 ? 10.961 -30.031 -1.314 1 98.38 287 TYR B O 1
ATOM 5423 N N . ASN B 1 288 ? 11.906 -28.125 -2.014 1 98.19 288 ASN B N 1
ATOM 5424 C CA . ASN B 1 288 ? 13.18 -28.453 -1.388 1 98.19 288 ASN B CA 1
ATOM 5425 C C . ASN B 1 288 ? 13.047 -28.562 0.128 1 98.19 288 ASN B C 1
ATOM 5427 O O . ASN B 1 288 ? 13.602 -29.484 0.738 1 98.19 288 ASN B O 1
ATOM 5431 N N . ALA B 1 289 ? 12.32 -27.641 0.666 1 98.06 289 ALA B N 1
ATOM 5432 C CA . ALA B 1 289 ? 12.117 -27.672 2.111 1 98.06 289 ALA B CA 1
ATOM 5433 C C . ALA B 1 289 ? 11.359 -28.922 2.533 1 98.06 289 ALA B C 1
ATOM 5435 O O . ALA B 1 289 ? 11.719 -29.562 3.525 1 98.06 289 ALA B O 1
ATOM 5436 N N . LEU B 1 290 ? 10.383 -29.297 1.784 1 98.5 290 LEU B N 1
ATOM 5437 C CA . LEU B 1 290 ? 9.633 -30.516 2.082 1 98.5 290 LEU B CA 1
ATOM 5438 C C . LEU B 1 290 ? 10.508 -31.75 1.935 1 98.5 290 LEU B C 1
ATOM 5440 O O . LEU B 1 290 ? 10.398 -32.688 2.721 1 98.5 290 LEU B O 1
ATOM 5444 N N . ALA B 1 291 ? 11.375 -31.688 0.924 1 98.56 291 ALA B N 1
ATOM 5445 C CA . ALA B 1 291 ? 12.289 -32.812 0.712 1 98.56 291 ALA B CA 1
ATOM 5446 C C . ALA B 1 291 ? 13.227 -32.969 1.903 1 98.56 291 ALA B C 1
ATOM 5448 O O . ALA B 1 291 ? 13.422 -34.094 2.391 1 98.56 291 ALA B O 1
ATOM 5449 N N . ARG B 1 292 ? 13.727 -31.953 2.367 1 97.69 292 ARG B N 1
ATOM 5450 C CA . ARG B 1 292 ? 14.633 -32 3.51 1 97.69 292 ARG B CA 1
ATOM 5451 C C . ARG B 1 292 ? 13.914 -32.5 4.758 1 97.69 292 ARG B C 1
ATOM 5453 O O . ARG B 1 292 ? 14.484 -33.281 5.527 1 97.69 292 ARG B O 1
ATOM 5460 N N . LEU B 1 293 ? 12.75 -32.062 4.926 1 98.12 293 LEU B N 1
ATOM 5461 C CA . LEU B 1 293 ? 11.961 -32.562 6.047 1 98.12 293 LEU B CA 1
ATOM 5462 C C . LEU B 1 293 ? 11.734 -34.062 5.938 1 98.12 293 LEU B C 1
ATOM 5464 O O . LEU B 1 293 ? 11.836 -34.781 6.93 1 98.12 293 LEU B O 1
ATOM 5468 N N . ALA B 1 294 ? 11.453 -34.531 4.77 1 98.06 294 ALA B N 1
ATOM 5469 C CA . ALA B 1 294 ? 11.234 -35.969 4.543 1 98.06 294 ALA B CA 1
ATOM 5470 C C . ALA B 1 294 ? 12.5 -36.781 4.824 1 98.06 294 ALA B C 1
ATOM 5472 O O . ALA B 1 294 ? 12.43 -37.875 5.375 1 98.06 294 ALA B O 1
ATOM 5473 N N . VAL B 1 295 ? 13.641 -36.219 4.477 1 97.44 295 VAL B N 1
ATOM 5474 C CA . VAL B 1 295 ? 14.914 -36.875 4.785 1 97.44 295 VAL B CA 1
ATOM 5475 C C . VAL B 1 295 ? 15.078 -37 6.301 1 97.44 295 VAL B C 1
ATOM 5477 O O . VAL B 1 295 ? 15.422 -38.062 6.809 1 97.44 295 VAL B O 1
ATOM 5480 N N . GLU B 1 296 ? 14.805 -35.938 6.941 1 96.44 296 GLU B N 1
ATOM 5481 C CA . GLU B 1 296 ? 14.922 -35.938 8.398 1 96.44 296 GLU B CA 1
ATOM 5482 C C . GLU B 1 296 ? 13.977 -36.938 9.039 1 96.44 296 GLU B C 1
ATOM 5484 O O . GLU B 1 296 ? 14.281 -37.5 10.094 1 96.44 296 GLU B O 1
ATOM 5489 N N . GLN B 1 297 ? 12.953 -37.156 8.367 1 96.5 297 GLN B N 1
ATOM 5490 C CA . GLN B 1 297 ? 11.969 -38.094 8.875 1 96.5 297 GLN B CA 1
ATOM 5491 C C . GLN B 1 297 ? 12.242 -39.5 8.344 1 96.5 297 GLN B C 1
ATOM 5493 O O . GLN B 1 297 ? 11.445 -40.406 8.562 1 96.5 297 GLN B O 1
ATOM 5498 N N . ASN B 1 298 ? 13.227 -39.656 7.598 1 96 298 ASN B N 1
ATOM 5499 C CA . ASN B 1 298 ? 13.695 -40.906 7.027 1 96 298 ASN B CA 1
ATOM 5500 C C . ASN B 1 298 ? 12.688 -41.469 6.035 1 96 298 ASN B C 1
ATOM 5502 O O . ASN B 1 298 ? 12.523 -42.688 5.941 1 96 298 ASN B O 1
ATOM 5506 N N . ASP B 1 299 ? 11.953 -40.656 5.504 1 97.06 299 ASP B N 1
ATOM 5507 C CA . ASP B 1 299 ? 11.094 -41.031 4.387 1 97.06 299 ASP B CA 1
ATOM 5508 C C . ASP B 1 299 ? 11.758 -40.688 3.051 1 97.06 299 ASP B C 1
ATOM 5510 O O . ASP B 1 299 ? 11.359 -39.75 2.369 1 97.06 299 ASP B O 1
ATOM 5514 N N . LEU B 1 300 ? 12.625 -41.531 2.654 1 97.62 300 LEU B N 1
ATOM 5515 C CA . LEU B 1 300 ? 13.508 -41.25 1.526 1 97.62 300 LEU B CA 1
ATOM 5516 C C . LEU B 1 300 ? 12.734 -41.281 0.213 1 97.62 300 LEU B C 1
ATOM 5518 O O . LEU B 1 300 ? 13.047 -40.531 -0.712 1 97.62 300 LEU B O 1
ATOM 5522 N N . GLU B 1 301 ? 11.734 -42.125 0.119 1 97.25 301 GLU B N 1
ATOM 5523 C CA . GLU B 1 301 ? 10.914 -42.156 -1.086 1 97.25 301 GLU B CA 1
ATOM 5524 C C . GLU B 1 301 ? 10.203 -40.812 -1.309 1 97.25 301 GLU B C 1
ATOM 5526 O O . GLU B 1 301 ? 10.203 -40.281 -2.422 1 97.25 301 GLU B O 1
ATOM 5531 N N . LEU B 1 302 ? 9.656 -40.375 -0.215 1 97.69 302 LEU B N 1
ATOM 5532 C CA . LEU B 1 302 ? 8.969 -39.094 -0.295 1 97.69 302 LEU B CA 1
ATOM 5533 C C . LEU B 1 302 ? 9.961 -37.969 -0.583 1 97.69 302 LEU B C 1
ATOM 5535 O O . LEU B 1 302 ? 9.648 -37.062 -1.336 1 97.69 302 LEU B O 1
ATOM 5539 N N . ALA B 1 303 ? 11.086 -38 -0.036 1 98.44 303 ALA B N 1
ATOM 5540 C CA . ALA B 1 303 ? 12.133 -37 -0.28 1 98.44 303 ALA B CA 1
ATOM 5541 C C . ALA B 1 303 ? 12.508 -36.969 -1.757 1 98.44 303 ALA B C 1
ATOM 5543 O O . ALA B 1 303 ? 12.641 -35.875 -2.338 1 98.44 303 ALA B O 1
ATOM 5544 N N . ILE B 1 304 ? 12.648 -38.156 -2.297 1 98.25 304 ILE B N 1
ATOM 5545 C CA . ILE B 1 304 ? 13 -38.25 -3.709 1 98.25 304 ILE B CA 1
ATOM 5546 C C . ILE B 1 304 ? 11.914 -37.562 -4.555 1 98.25 304 ILE B C 1
ATOM 5548 O O . ILE B 1 304 ? 12.219 -36.75 -5.434 1 98.25 304 ILE B O 1
ATOM 5552 N N . LYS B 1 305 ? 10.711 -37.844 -4.219 1 98.25 305 LYS B N 1
ATOM 5553 C CA . LYS B 1 305 ? 9.602 -37.281 -4.957 1 98.25 305 LYS B CA 1
ATOM 5554 C C . LYS B 1 305 ? 9.617 -35.75 -4.867 1 98.25 305 LYS B C 1
ATOM 5556 O O . LYS B 1 305 ? 9.406 -35.062 -5.871 1 98.25 305 LYS B O 1
ATOM 5561 N N . TYR B 1 306 ? 9.859 -35.188 -3.705 1 98.5 306 TYR B N 1
ATOM 5562 C CA . TYR B 1 306 ? 9.867 -33.719 -3.514 1 98.5 306 TYR B CA 1
ATOM 5563 C C . TYR B 1 306 ? 11.047 -33.094 -4.234 1 98.5 306 TYR B C 1
ATOM 5565 O O . TYR B 1 306 ? 10.914 -32.031 -4.828 1 98.5 306 TYR B O 1
ATOM 5573 N N . TYR B 1 307 ? 12.172 -33.688 -4.23 1 98.56 307 TYR B N 1
ATOM 5574 C CA . TYR B 1 307 ? 13.32 -33.156 -4.957 1 98.56 307 TYR B CA 1
ATOM 5575 C C . TYR B 1 307 ? 13.07 -33.188 -6.461 1 98.56 307 TYR B C 1
ATOM 5577 O O . TYR B 1 307 ? 13.508 -32.312 -7.188 1 98.56 307 TYR B O 1
ATOM 5585 N N . GLU B 1 308 ? 12.406 -34.25 -6.906 1 98.31 308 GLU B N 1
ATOM 5586 C CA . GLU B 1 308 ? 12.023 -34.281 -8.312 1 98.31 308 GLU B CA 1
ATOM 5587 C C . GLU B 1 308 ? 11.117 -33.125 -8.672 1 98.31 308 GLU B C 1
ATOM 5589 O O . GLU B 1 308 ? 11.305 -32.469 -9.711 1 98.31 308 GLU B O 1
ATOM 5594 N N . ARG B 1 309 ? 10.203 -32.906 -7.785 1 97.81 309 ARG B N 1
ATOM 5595 C CA . ARG B 1 309 ? 9.305 -31.781 -8.008 1 97.81 309 ARG B CA 1
ATOM 5596 C C . ARG B 1 309 ? 10.07 -30.453 -8 1 97.81 309 ARG B C 1
ATOM 5598 O O . ARG B 1 309 ? 9.812 -29.578 -8.82 1 97.81 309 ARG B O 1
ATOM 5605 N N . ALA B 1 310 ? 10.969 -30.281 -7.039 1 98.19 310 ALA B N 1
ATOM 5606 C CA . ALA B 1 310 ? 11.789 -29.078 -6.977 1 98.19 310 ALA B CA 1
ATOM 5607 C C . ALA B 1 310 ? 12.57 -28.875 -8.273 1 98.19 310 ALA B C 1
ATOM 5609 O O . ALA B 1 310 ? 12.648 -27.766 -8.797 1 98.19 310 ALA B O 1
ATOM 5610 N N . PHE B 1 311 ? 13.094 -29.969 -8.82 1 97.44 311 PHE B N 1
ATOM 5611 C CA . PHE B 1 311 ? 13.875 -29.922 -10.055 1 97.44 311 PHE B CA 1
ATOM 5612 C C . PHE B 1 311 ? 12.992 -29.547 -11.242 1 97.44 311 PHE B C 1
ATOM 5614 O O . PHE B 1 311 ? 13.43 -28.844 -12.156 1 97.44 311 PHE B O 1
ATOM 5621 N N . ILE B 1 312 ? 11.766 -30.078 -11.211 1 96.44 312 ILE B N 1
ATOM 5622 C CA . ILE B 1 312 ? 10.805 -29.75 -12.258 1 96.44 312 ILE B CA 1
ATOM 5623 C C . ILE B 1 312 ? 10.516 -28.25 -12.234 1 96.44 312 ILE B C 1
ATOM 5625 O O . ILE B 1 312 ? 10.453 -27.609 -13.281 1 96.44 312 ILE B O 1
ATOM 5629 N N . GLU B 1 313 ? 10.391 -27.672 -11.031 1 95.38 313 GLU B N 1
ATOM 5630 C CA . GLU B 1 313 ? 10.117 -26.25 -10.859 1 95.38 313 GLU B CA 1
ATOM 5631 C C . GLU B 1 313 ? 11.297 -25.406 -11.344 1 95.38 313 GLU B C 1
ATOM 5633 O O . GLU B 1 313 ? 11.094 -24.359 -11.953 1 95.38 313 GLU B O 1
ATOM 5638 N N . ASP B 1 314 ? 12.445 -25.844 -11.102 1 95.88 314 ASP B N 1
ATOM 5639 C CA . ASP B 1 314 ? 13.664 -25.172 -11.531 1 95.88 314 ASP B CA 1
ATOM 5640 C C . ASP B 1 314 ? 14.672 -26.172 -12.086 1 95.88 314 ASP B C 1
ATOM 5642 O O . ASP B 1 314 ? 15.586 -26.609 -11.375 1 95.88 314 ASP B O 1
ATOM 5646 N N . PRO B 1 315 ? 14.609 -26.297 -13.352 1 96.06 315 PRO B N 1
ATOM 5647 C CA . PRO B 1 315 ? 15.445 -27.328 -13.977 1 96.06 315 PRO B CA 1
ATOM 5648 C C . PRO B 1 315 ? 16.938 -26.953 -13.969 1 96.06 315 PRO B C 1
ATOM 5650 O O . PRO B 1 315 ? 17.781 -27.797 -14.289 1 96.06 315 PRO B O 1
ATOM 5653 N N . SER B 1 316 ? 17.297 -25.797 -13.586 1 94.81 316 SER B N 1
ATOM 5654 C CA . SER B 1 316 ? 18.703 -25.391 -13.531 1 94.81 316 SER B CA 1
ATOM 5655 C C . SER B 1 316 ? 19.328 -25.75 -12.18 1 94.81 316 SER B C 1
ATOM 5657 O O . SER B 1 316 ? 20.531 -25.625 -12 1 94.81 316 SER B O 1
ATOM 5659 N N . GLY B 1 317 ? 18.5 -26.25 -11.312 1 95.19 317 GLY B N 1
ATOM 5660 C CA . GLY B 1 317 ? 18.984 -26.578 -9.977 1 95.19 317 GLY B CA 1
ATOM 5661 C C . GLY B 1 317 ? 19.703 -27.906 -9.914 1 95.19 317 GLY B C 1
ATOM 5662 O O . GLY B 1 317 ? 19.094 -28.922 -9.562 1 95.19 317 GLY B O 1
ATOM 5663 N N . TYR B 1 318 ? 21.016 -27.859 -10.109 1 94.94 318 TYR B N 1
ATOM 5664 C CA . TYR B 1 318 ? 21.812 -29.078 -10.188 1 94.94 318 TYR B CA 1
ATOM 5665 C C . TYR B 1 318 ? 21.766 -29.844 -8.859 1 94.94 318 TYR B C 1
ATOM 5667 O O . TYR B 1 318 ? 21.844 -31.078 -8.836 1 94.94 318 TYR B O 1
ATOM 5675 N N . LEU B 1 319 ? 21.609 -29.109 -7.789 1 96.06 319 LEU B N 1
ATOM 5676 C CA . LEU B 1 319 ? 21.609 -29.734 -6.477 1 96.06 319 LEU B CA 1
ATOM 5677 C C . LEU B 1 319 ? 20.344 -30.578 -6.281 1 96.06 319 LEU B C 1
ATOM 5679 O O . LEU B 1 319 ? 20.391 -31.625 -5.617 1 96.06 319 LEU B O 1
ATOM 5683 N N . TYR B 1 320 ? 19.203 -30.141 -6.785 1 97.5 320 TYR B N 1
ATOM 5684 C CA . TYR B 1 320 ? 17.984 -30.922 -6.699 1 97.5 320 TYR B CA 1
ATOM 5685 C C . TYR B 1 320 ? 18.156 -32.281 -7.387 1 97.5 320 TYR B C 1
ATOM 5687 O O . TYR B 1 320 ? 17.797 -33.312 -6.82 1 97.5 320 TYR B O 1
ATOM 5695 N N . LYS B 1 321 ? 18.688 -32.219 -8.594 1 96.88 321 LYS B N 1
ATOM 5696 C CA . LYS B 1 321 ? 18.922 -33.438 -9.344 1 96.88 321 LYS B CA 1
ATOM 5697 C C . LYS B 1 321 ? 19.938 -34.344 -8.641 1 96.88 321 LYS B C 1
ATOM 5699 O O . LYS B 1 321 ? 19.781 -35.562 -8.609 1 96.88 321 LYS B O 1
ATOM 5704 N N . TYR B 1 322 ? 21 -33.781 -8.086 1 97.06 322 TYR B N 1
ATOM 5705 C CA . TYR B 1 322 ? 22 -34.562 -7.348 1 97.06 322 TYR B CA 1
ATOM 5706 C C . TYR B 1 322 ? 21.375 -35.281 -6.172 1 97.06 322 TYR B C 1
ATOM 5708 O O . TYR B 1 322 ? 21.641 -36.469 -5.949 1 97.06 322 TYR B O 1
ATOM 5716 N N . GLU B 1 323 ? 20.562 -34.594 -5.445 1 97.44 323 GLU B N 1
ATOM 5717 C CA . GLU B 1 323 ? 19.891 -35.188 -4.289 1 97.44 323 GLU B CA 1
ATOM 5718 C C . GLU B 1 323 ? 18.984 -36.344 -4.711 1 97.44 323 GLU B C 1
ATOM 5720 O O . GLU B 1 323 ? 18.906 -37.375 -4.016 1 97.44 323 GLU B O 1
ATOM 5725 N N . VAL B 1 324 ? 18.297 -36.156 -5.832 1 98.12 324 VAL B N 1
ATOM 5726 C CA . VAL B 1 324 ? 17.484 -37.25 -6.359 1 98.12 324 VAL B CA 1
ATOM 5727 C C . VAL B 1 324 ? 18.344 -38.5 -6.574 1 98.12 324 VAL B C 1
ATOM 5729 O O . VAL B 1 324 ? 17.984 -39.594 -6.148 1 98.12 324 VAL B O 1
ATOM 5732 N N . CYS B 1 325 ? 19.562 -38.344 -7.102 1 97.62 325 CYS B N 1
ATOM 5733 C CA . CYS B 1 325 ? 20.453 -39.469 -7.391 1 97.62 325 CYS B CA 1
ATOM 5734 C C . CYS B 1 325 ? 20.984 -40.062 -6.105 1 97.62 325 CYS B C 1
ATOM 5736 O O . CYS B 1 325 ? 20.969 -41.281 -5.934 1 97.62 325 CYS B O 1
ATOM 5738 N N . LEU B 1 326 ? 21.438 -39.219 -5.258 1 97.25 326 LEU B N 1
ATOM 5739 C CA . LEU B 1 326 ? 22.016 -39.656 -3.992 1 97.25 326 LEU B CA 1
ATOM 5740 C C . LEU B 1 326 ? 21 -40.469 -3.195 1 97.25 326 LEU B C 1
ATOM 5742 O O . LEU B 1 326 ? 21.312 -41.562 -2.713 1 97.25 326 LEU B O 1
ATOM 5746 N N . LEU B 1 327 ? 19.812 -40 -3.102 1 97.88 327 LEU B N 1
ATOM 5747 C CA . LEU B 1 327 ? 18.797 -40.656 -2.297 1 97.88 327 LEU B CA 1
ATOM 5748 C C . LEU B 1 327 ? 18.281 -41.906 -2.998 1 97.88 327 LEU B C 1
ATOM 5750 O O . LEU B 1 327 ? 17.938 -42.875 -2.344 1 97.88 327 LEU B O 1
ATOM 5754 N N . THR B 1 328 ? 18.188 -41.812 -4.324 1 97.38 328 THR B N 1
ATOM 5755 C CA . THR B 1 328 ? 17.844 -43 -5.098 1 97.38 328 THR B CA 1
ATOM 5756 C C . THR B 1 328 ? 18.828 -44.125 -4.848 1 97.38 328 THR B C 1
ATOM 5758 O O . THR B 1 328 ? 18.438 -45.281 -4.66 1 97.38 328 THR B O 1
ATOM 5761 N N . ASP B 1 329 ? 20.062 -43.781 -4.801 1 96.38 329 ASP B N 1
ATOM 5762 C CA . ASP B 1 329 ? 21.141 -44.75 -4.535 1 96.38 329 ASP B CA 1
ATOM 5763 C C . ASP B 1 329 ? 21.016 -45.344 -3.137 1 96.38 329 ASP B C 1
ATOM 5765 O O . ASP B 1 329 ? 21.141 -46.562 -2.959 1 96.38 329 ASP B O 1
ATOM 5769 N N . GLN B 1 330 ? 20.734 -44.531 -2.225 1 95.56 330 GLN B N 1
ATOM 5770 C CA . GLN B 1 330 ? 20.672 -44.906 -0.82 1 95.56 330 GLN B CA 1
ATOM 5771 C C . GLN B 1 330 ? 19.406 -45.75 -0.542 1 95.56 330 GLN B C 1
ATOM 5773 O O . GLN B 1 330 ? 19.453 -46.688 0.234 1 95.56 330 GLN B O 1
ATOM 5778 N N . HIS B 1 331 ? 18.328 -45.406 -1.17 1 96.5 331 HIS B N 1
ATOM 5779 C CA . HIS B 1 331 ? 17.031 -45.969 -0.808 1 96.5 331 HIS B CA 1
ATOM 5780 C C . HIS B 1 331 ? 16.781 -47.281 -1.552 1 96.5 331 HIS B C 1
ATOM 5782 O O . HIS B 1 331 ? 16.391 -48.281 -0.944 1 96.5 331 HIS B O 1
ATOM 5788 N N . TYR B 1 332 ? 16.969 -47.281 -2.873 1 95.38 332 TYR B N 1
ATOM 5789 C CA . TYR B 1 332 ? 16.562 -48.406 -3.684 1 95.38 332 TYR B CA 1
ATOM 5790 C C . TYR B 1 332 ? 17.688 -49.469 -3.75 1 95.38 332 TYR B C 1
ATOM 5792 O O . TYR B 1 332 ? 17.422 -50.656 -3.932 1 95.38 332 TYR B O 1
ATOM 5800 N N . LYS B 1 333 ? 18.891 -49.031 -3.623 1 93.19 333 LYS B N 1
ATOM 5801 C CA . LYS B 1 333 ? 20.047 -49.906 -3.668 1 93.19 333 LYS B CA 1
ATOM 5802 C C . LYS B 1 333 ? 20.031 -50.781 -4.922 1 93.19 333 LYS B C 1
ATOM 5804 O O . LYS B 1 333 ? 20.25 -52 -4.844 1 93.19 333 LYS B O 1
ATOM 5809 N N . LYS B 1 334 ? 19.562 -50.219 -6.004 1 94.94 334 LYS B N 1
ATOM 5810 C CA . LYS B 1 334 ? 19.578 -50.812 -7.336 1 94.94 334 LYS B CA 1
ATOM 5811 C C . LYS B 1 334 ? 20.578 -50.094 -8.234 1 94.94 334 LYS B C 1
ATOM 5813 O O . LYS B 1 334 ? 20.281 -49.031 -8.773 1 94.94 334 LYS B O 1
ATOM 5818 N N . PRO B 1 335 ? 21.703 -50.719 -8.43 1 95.44 335 PRO B N 1
ATOM 5819 C CA . PRO B 1 335 ? 22.797 -50.062 -9.141 1 95.44 335 PRO B CA 1
ATOM 5820 C C . PRO B 1 335 ? 22.375 -49.562 -10.516 1 95.44 335 PRO B C 1
ATOM 5822 O O . PRO B 1 335 ? 22.797 -48.469 -10.93 1 95.44 335 PRO B O 1
ATOM 5825 N N . GLU B 1 336 ? 21.531 -50.312 -11.234 1 95.62 336 GLU B N 1
ATOM 5826 C CA . GLU B 1 336 ? 21.125 -49.875 -12.57 1 95.62 336 GLU B CA 1
ATOM 5827 C C . GLU B 1 336 ? 20.328 -48.594 -12.516 1 95.62 336 GLU B C 1
ATOM 5829 O O . GLU B 1 336 ? 20.516 -47.719 -13.367 1 95.62 336 GLU B O 1
ATOM 5834 N N . LYS B 1 337 ? 19.438 -48.531 -11.5 1 95.81 337 LYS B N 1
ATOM 5835 C CA . LYS B 1 337 ? 18.625 -47.312 -11.328 1 95.81 337 LYS B CA 1
ATOM 5836 C C . LYS B 1 337 ? 19.5 -46.125 -10.961 1 95.81 337 LYS B C 1
ATOM 5838 O O . LYS B 1 337 ? 19.312 -45.031 -11.492 1 95.81 337 LYS B O 1
ATOM 5843 N N . SER B 1 338 ? 20.438 -46.375 -10.117 1 96.5 338 SER B N 1
ATOM 5844 C CA . SER B 1 338 ? 21.359 -45.312 -9.688 1 96.5 338 SER B CA 1
ATOM 5845 C C . SER B 1 338 ? 22.25 -44.875 -10.836 1 96.5 338 SER B C 1
ATOM 5847 O O . SER B 1 338 ? 22.469 -43.656 -11.016 1 96.5 338 SER B O 1
ATOM 5849 N N . LEU B 1 339 ? 22.719 -45.844 -11.516 1 97.31 339 LEU B N 1
ATOM 5850 C CA . LEU B 1 339 ? 23.594 -45.562 -12.641 1 97.31 339 LEU B CA 1
ATOM 5851 C C . LEU B 1 339 ? 22.891 -44.656 -13.648 1 97.31 339 LEU B C 1
ATOM 5853 O O . LEU B 1 339 ? 23.469 -43.656 -14.094 1 97.31 339 LEU B O 1
ATOM 5857 N N . LYS B 1 340 ? 21.641 -45.031 -13.984 1 97.25 340 LYS B N 1
ATOM 5858 C CA . LYS B 1 340 ? 20.875 -44.219 -14.922 1 97.25 340 LYS B CA 1
ATOM 5859 C C . LYS B 1 340 ? 20.734 -42.781 -14.414 1 97.25 340 LYS B C 1
ATOM 5861 O O . LYS B 1 340 ? 20.891 -41.812 -15.18 1 97.25 340 LYS B O 1
ATOM 5866 N N . CYS B 1 341 ? 20.406 -42.625 -13.156 1 97.19 341 CYS B N 1
ATOM 5867 C CA . CYS B 1 341 ? 20.203 -41.312 -12.547 1 97.19 341 CYS B CA 1
ATOM 5868 C C . CYS B 1 341 ? 21.469 -40.469 -12.594 1 97.19 341 CYS B C 1
ATOM 5870 O O . CYS B 1 341 ? 21.453 -39.312 -13.016 1 97.19 341 CYS B O 1
ATOM 5872 N N . TYR B 1 342 ? 22.578 -41 -12.219 1 97.31 342 TYR B N 1
ATOM 5873 C CA . TYR B 1 342 ? 23.859 -40.281 -12.18 1 97.31 342 TYR B CA 1
ATOM 5874 C C . TYR B 1 342 ? 24.344 -39.969 -13.586 1 97.31 342 TYR B C 1
ATOM 5876 O O . TYR B 1 342 ? 24.969 -38.906 -13.805 1 97.31 342 TYR B O 1
ATOM 5884 N N . GLU B 1 343 ? 24.047 -40.844 -14.516 1 97.19 343 GLU B N 1
ATOM 5885 C CA . GLU B 1 343 ? 24.391 -40.562 -15.898 1 97.19 343 GLU B CA 1
ATOM 5886 C C . GLU B 1 343 ? 23.609 -39.344 -16.438 1 97.19 343 GLU B C 1
ATOM 5888 O O . GLU B 1 343 ? 24.156 -38.5 -17.141 1 97.19 343 GLU B O 1
ATOM 5893 N N . GLU B 1 344 ? 22.359 -39.375 -16.125 1 96.38 344 GLU B N 1
ATOM 5894 C CA . GLU B 1 344 ? 21.547 -38.219 -16.516 1 96.38 344 GLU B CA 1
ATOM 5895 C C . GLU B 1 344 ? 22.078 -36.938 -15.914 1 96.38 344 GLU B C 1
ATOM 5897 O O . GLU B 1 344 ? 22.094 -35.875 -16.562 1 96.38 344 GLU B O 1
ATOM 5902 N N . TYR B 1 345 ? 22.469 -36.938 -14.609 1 96.31 345 TYR B N 1
ATOM 5903 C CA . TYR B 1 345 ? 23.047 -35.781 -13.938 1 96.31 345 TYR B CA 1
ATOM 5904 C C . TYR B 1 345 ? 24.281 -35.312 -14.68 1 96.31 345 TYR B C 1
ATOM 5906 O O . TYR B 1 345 ? 24.422 -34.094 -14.953 1 96.31 345 TYR B O 1
ATOM 5914 N N . LEU B 1 346 ? 25.156 -36.188 -15 1 95.56 346 LEU B N 1
ATOM 5915 C CA . LEU B 1 346 ? 26.422 -35.844 -15.633 1 95.56 346 LEU B CA 1
ATOM 5916 C C . LEU B 1 346 ? 26.188 -35.281 -17.031 1 95.56 346 LEU B C 1
ATOM 5918 O O . LEU B 1 346 ? 26.906 -34.375 -17.469 1 95.56 346 LEU B O 1
ATOM 5922 N N . ASN B 1 347 ? 25.219 -35.844 -17.75 1 95.06 347 ASN B N 1
ATOM 5923 C CA . ASN B 1 347 ? 24.891 -35.375 -19.078 1 95.06 347 ASN B CA 1
ATOM 5924 C C . ASN B 1 347 ? 24.406 -33.906 -19.062 1 95.06 347 ASN B C 1
ATOM 5926 O O . ASN B 1 347 ? 24.75 -33.125 -19.953 1 95.06 347 ASN B O 1
ATOM 5930 N N . LYS B 1 348 ? 23.672 -33.594 -18.016 1 94.12 348 LYS B N 1
ATOM 5931 C CA . LYS B 1 348 ? 23.062 -32.25 -17.969 1 94.12 348 LYS B CA 1
ATOM 5932 C C . LYS B 1 348 ? 23.984 -31.25 -17.297 1 94.12 348 LYS B C 1
ATOM 5934 O O . LYS B 1 348 ? 24.062 -30.094 -17.719 1 94.12 348 LYS B O 1
ATOM 5939 N N . PHE B 1 349 ? 24.75 -31.656 -16.203 1 94.38 349 PHE B N 1
ATOM 5940 C CA . PHE B 1 349 ? 25.438 -30.688 -15.367 1 94.38 349 PHE B CA 1
ATOM 5941 C C . PHE B 1 349 ? 26.922 -30.984 -15.305 1 94.38 349 PHE B C 1
ATOM 5943 O O . PHE B 1 349 ? 27.688 -30.25 -14.656 1 94.38 349 PHE B O 1
ATOM 5950 N N . GLY B 1 350 ? 27.469 -32 -15.898 1 89.5 350 GLY B N 1
ATOM 5951 C CA . GLY B 1 350 ? 28.828 -32.5 -15.742 1 89.5 350 GLY B CA 1
ATOM 5952 C C . GLY B 1 350 ? 29.875 -31.594 -16.375 1 89.5 350 GLY B C 1
ATOM 5953 O O . GLY B 1 350 ? 31.062 -31.781 -16.156 1 89.5 350 GLY B O 1
ATOM 5954 N N . GLY B 1 351 ? 29.406 -30.656 -17.062 1 82.62 351 GLY B N 1
ATOM 5955 C CA . GLY B 1 351 ? 30.344 -29.797 -17.781 1 82.62 351 GLY B CA 1
ATOM 5956 C C . GLY B 1 351 ? 31.125 -28.875 -16.859 1 82.62 351 GLY B C 1
ATOM 5957 O O . GLY B 1 351 ? 32.156 -28.328 -17.266 1 82.62 351 GLY B O 1
ATOM 5958 N N . LYS B 1 352 ? 30.5 -28.531 -15.641 1 72.88 352 LYS B N 1
ATOM 5959 C CA . LYS B 1 352 ? 31.109 -27.484 -14.82 1 72.88 352 LYS B CA 1
ATOM 5960 C C . LYS B 1 352 ? 32.25 -28.047 -13.977 1 72.88 352 LYS B C 1
ATOM 5962 O O . LYS B 1 352 ? 33 -27.297 -13.367 1 72.88 352 LYS B O 1
ATOM 5967 N N . LYS B 1 353 ? 32.719 -29.266 -14.055 1 77.44 353 LYS B N 1
ATOM 5968 C CA . LYS B 1 353 ? 33.75 -29.953 -13.281 1 77.44 353 LYS B CA 1
ATOM 5969 C C . LYS B 1 353 ? 33.719 -29.5 -11.82 1 77.44 353 LYS B C 1
ATOM 5971 O O . LYS B 1 353 ? 34.719 -29.016 -11.305 1 77.44 353 LYS B O 1
ATOM 5976 N N . ASP B 1 354 ? 32.75 -29.594 -11.141 1 87.5 354 ASP B N 1
ATOM 5977 C CA . ASP B 1 354 ? 32.562 -29.234 -9.742 1 87.5 354 ASP B CA 1
ATOM 5978 C C . ASP B 1 354 ? 32.562 -30.484 -8.852 1 87.5 354 ASP B C 1
ATOM 5980 O O . ASP B 1 354 ? 32.75 -31.594 -9.336 1 87.5 354 ASP B O 1
ATOM 5984 N N . TYR B 1 355 ? 32.531 -30.25 -7.617 1 92.06 355 TYR B N 1
ATOM 5985 C CA . TYR B 1 355 ? 32.594 -31.297 -6.605 1 92.06 355 TYR B CA 1
ATOM 5986 C C . TYR B 1 355 ? 31.531 -32.375 -6.875 1 92.06 355 TYR B C 1
ATOM 5988 O O . TYR B 1 355 ? 31.828 -33.562 -6.832 1 92.06 355 TYR B O 1
ATOM 5996 N N . PHE B 1 356 ? 30.375 -31.953 -7.219 1 92.56 356 PHE B N 1
ATOM 5997 C CA . PHE B 1 356 ? 29.266 -32.875 -7.402 1 92.56 356 PHE B CA 1
ATOM 5998 C C . PHE B 1 356 ? 29.438 -33.688 -8.672 1 92.56 356 PHE B C 1
ATOM 6000 O O . PHE B 1 356 ? 29.109 -34.875 -8.695 1 92.56 356 PHE B O 1
ATOM 6007 N N . SER B 1 357 ? 29.953 -33.062 -9.656 1 93 357 SER B N 1
ATOM 6008 C CA . SER B 1 357 ? 30.25 -33.781 -10.891 1 93 357 SER B CA 1
ATOM 6009 C C . SER B 1 357 ? 31.344 -34.844 -10.688 1 93 357 SER B C 1
ATOM 6011 O O . SER B 1 357 ? 31.266 -35.938 -11.25 1 93 357 SER B O 1
ATOM 6013 N N . GLU B 1 358 ? 32.344 -34.469 -9.945 1 92.5 358 GLU B N 1
ATOM 6014 C CA . GLU B 1 358 ? 33.438 -35.406 -9.656 1 92.5 358 GLU B CA 1
ATOM 6015 C C . GLU B 1 358 ? 32.938 -36.625 -8.859 1 92.5 358 GLU B C 1
ATOM 6017 O O . GLU B 1 358 ? 33.25 -37.75 -9.172 1 92.5 358 GLU B O 1
ATOM 6022 N N . PHE B 1 359 ? 32.188 -36.312 -7.898 1 93.69 359 PHE B N 1
ATOM 6023 C CA . PHE B 1 359 ? 31.609 -37.375 -7.098 1 93.69 359 PHE B CA 1
ATOM 6024 C C . PHE B 1 359 ? 30.734 -38.281 -7.953 1 93.69 359 PHE B C 1
ATOM 6026 O O . PHE B 1 359 ? 30.781 -39.5 -7.828 1 93.69 359 PHE B O 1
ATOM 6033 N N . THR B 1 360 ? 29.953 -37.656 -8.742 1 94.5 360 THR B N 1
ATOM 6034 C CA . THR B 1 360 ? 29.047 -38.375 -9.617 1 94.5 360 THR B CA 1
ATOM 6035 C C . THR B 1 360 ? 29.812 -39.312 -10.555 1 94.5 360 THR B C 1
ATOM 6037 O O . THR B 1 360 ? 29.453 -40.469 -10.75 1 94.5 360 THR B O 1
ATOM 6040 N N . SER B 1 361 ? 30.891 -38.812 -11.102 1 94.5 361 SER B N 1
ATOM 6041 C CA . SER B 1 361 ? 31.719 -39.594 -12.016 1 94.5 361 SER B CA 1
ATOM 6042 C C . SER B 1 361 ? 32.312 -40.812 -11.305 1 94.5 361 SER B C 1
ATOM 6044 O O . SER B 1 361 ? 32.344 -41.906 -11.852 1 94.5 361 SER B O 1
ATOM 6046 N N . LYS B 1 362 ? 32.812 -40.531 -10.164 1 95.5 362 LYS B N 1
ATOM 6047 C CA . LYS B 1 362 ? 33.406 -41.625 -9.375 1 95.5 362 LYS B CA 1
ATOM 6048 C C . LYS B 1 362 ? 32.344 -42.688 -9.031 1 95.5 362 LYS B C 1
ATOM 6050 O O . LYS B 1 362 ? 32.625 -43.875 -9.109 1 95.5 362 LYS B O 1
ATOM 6055 N N . ARG B 1 363 ? 31.234 -42.281 -8.656 1 96.5 363 ARG B N 1
ATOM 6056 C CA . ARG B 1 363 ? 30.156 -43.188 -8.281 1 96.5 363 ARG B CA 1
ATOM 6057 C C . ARG B 1 363 ? 29.703 -44 -9.477 1 96.5 363 ARG B C 1
ATOM 6059 O O . ARG B 1 363 ? 29.344 -45.188 -9.328 1 96.5 363 ARG B O 1
ATOM 6066 N N . ILE B 1 364 ? 29.688 -43.406 -10.648 1 96.69 364 ILE B N 1
ATOM 6067 C CA . ILE B 1 364 ? 29.312 -44.125 -11.875 1 96.69 364 ILE B CA 1
ATOM 6068 C C . ILE B 1 364 ? 30.266 -45.281 -12.102 1 96.69 364 ILE B C 1
ATOM 6070 O O . ILE B 1 364 ? 29.844 -46.375 -12.422 1 96.69 364 ILE B O 1
ATOM 6074 N N . VAL B 1 365 ? 31.547 -45.062 -11.844 1 95.88 365 VAL B N 1
ATOM 6075 C CA . VAL B 1 365 ? 32.531 -46.094 -12.016 1 95.88 365 VAL B CA 1
ATOM 6076 C C . VAL B 1 365 ? 32.281 -47.219 -11.016 1 95.88 365 VAL B C 1
ATOM 6078 O O . VAL B 1 365 ? 32.281 -48.406 -11.383 1 95.88 365 VAL B O 1
ATOM 6081 N N . GLU B 1 366 ? 32.031 -46.812 -9.852 1 96.38 366 GLU B N 1
ATOM 6082 C CA . GLU B 1 366 ? 31.734 -47.812 -8.812 1 96.38 366 GLU B CA 1
ATOM 6083 C C . GLU B 1 366 ? 30.484 -48.625 -9.133 1 96.38 366 GLU B C 1
ATOM 6085 O O . GLU B 1 366 ? 30.453 -49.844 -8.945 1 96.38 366 GLU B O 1
ATOM 6090 N N . LEU B 1 367 ? 29.484 -47.938 -9.625 1 96.75 367 LEU B N 1
ATOM 6091 C CA . LEU B 1 367 ? 28.219 -48.594 -9.945 1 96.75 367 LEU B CA 1
ATOM 6092 C C . LEU B 1 367 ? 28.391 -49.562 -11.102 1 96.75 367 LEU B C 1
ATOM 6094 O O . LEU B 1 367 ? 27.797 -50.625 -11.102 1 96.75 367 LEU B O 1
ATOM 6098 N N . LYS B 1 368 ? 29.156 -49.219 -12.023 1 95.44 368 LYS B N 1
ATOM 6099 C CA . LYS B 1 368 ? 29.422 -50.094 -13.148 1 95.44 368 LYS B CA 1
ATOM 6100 C C . LYS B 1 368 ? 30.156 -51.375 -12.688 1 95.44 368 LYS B C 1
ATOM 6102 O O . LYS B 1 368 ? 29.875 -52.469 -13.164 1 95.44 368 LYS B O 1
ATOM 6107 N N . GLU B 1 369 ? 31.062 -51.156 -11.75 1 94.81 369 GLU B N 1
ATOM 6108 C CA . GLU B 1 369 ? 31.766 -52.312 -11.18 1 94.81 369 GLU B CA 1
ATOM 6109 C C . GLU B 1 369 ? 30.812 -53.219 -10.406 1 94.81 369 GLU B C 1
ATOM 6111 O O . GLU B 1 369 ? 30.891 -54.438 -10.508 1 94.81 369 GLU B O 1
ATOM 6116 N N . GLU B 1 370 ? 29.984 -52.594 -9.719 1 94.19 370 GLU B N 1
ATOM 6117 C CA . GLU B 1 370 ? 29 -53.344 -8.945 1 94.19 370 GLU B CA 1
ATOM 6118 C C . GLU B 1 370 ? 28.078 -54.156 -9.852 1 94.19 370 GLU B C 1
ATOM 6120 O O . GLU B 1 370 ? 27.734 -55.281 -9.539 1 94.19 370 GLU B O 1
ATOM 6125 N N . ILE B 1 371 ? 27.688 -53.594 -10.969 1 93.81 371 ILE B N 1
ATOM 6126 C CA . ILE B 1 371 ? 26.781 -54.219 -11.914 1 93.81 371 ILE B CA 1
ATOM 6127 C C . ILE B 1 371 ? 27.484 -55.406 -12.602 1 93.81 371 ILE B C 1
ATOM 6129 O O . ILE B 1 371 ? 26.891 -56.438 -12.82 1 93.81 371 ILE B O 1
ATOM 6133 N N . HIS B 1 372 ? 28.812 -55.219 -12.875 1 90.5 372 HIS B N 1
ATOM 6134 C CA . HIS B 1 372 ? 29.609 -56.25 -13.516 1 90.5 372 HIS B CA 1
ATOM 6135 C C . HIS B 1 372 ? 29.812 -57.438 -12.578 1 90.5 372 HIS B C 1
ATOM 6137 O O . HIS B 1 372 ? 29.828 -58.594 -13.016 1 90.5 372 HIS B O 1
ATOM 6143 N N . MET B 1 373 ? 30.031 -57.219 -11.383 1 88.62 373 MET B N 1
ATOM 6144 C CA . MET B 1 373 ? 30.281 -58.281 -10.414 1 88.62 373 MET B CA 1
ATOM 6145 C C . MET B 1 373 ? 29 -59.062 -10.156 1 88.62 373 MET B C 1
ATOM 6147 O O . MET B 1 373 ? 29.062 -60.25 -9.797 1 88.62 373 MET B O 1
ATOM 6151 N N . ASP B 1 374 ? 27.891 -58.531 -10.242 1 76.69 374 ASP B N 1
ATOM 6152 C CA . ASP B 1 374 ? 26.625 -59.219 -9.977 1 76.69 374 ASP B CA 1
ATOM 6153 C C . ASP B 1 374 ? 26.156 -60 -11.195 1 76.69 374 ASP B C 1
ATOM 6155 O O . ASP B 1 374 ? 25.188 -60.781 -11.109 1 76.69 374 ASP B O 1
ATOM 6159 N N . THR B 1 375 ? 26.734 -59.781 -12.445 1 68.81 375 THR B N 1
ATOM 6160 C CA . THR B 1 375 ? 26.422 -60.594 -13.617 1 68.81 375 THR B CA 1
ATOM 6161 C C . THR B 1 375 ? 27.188 -61.906 -13.578 1 68.81 375 THR B C 1
ATOM 6163 O O . THR B 1 375 ? 28.422 -61.906 -13.5 1 68.81 375 THR B O 1
ATOM 6166 N N . PRO B 1 376 ? 26.469 -63.219 -13.32 1 58.19 376 PRO B N 1
ATOM 6167 C CA . PRO B 1 376 ? 27.141 -64.5 -13.328 1 58.19 376 PRO B CA 1
ATOM 6168 C C . PRO B 1 376 ? 27.859 -64.812 -14.648 1 58.19 376 PRO B C 1
ATOM 6170 O O . PRO B 1 376 ? 27.438 -64.312 -15.695 1 58.19 376 PRO B O 1
#

Foldseek 3Di:
DPPPPPPPPPPCPDDPPPLNVVLVVCVVVLVLVVSLVSLVVPPDLVSLLSNLVSCVSVVVLVVSLVSLCVSCVVPVPPLVSLLVNLVSCVVVVVLVSSLVSLVVSCVVPVLALVSLQSNLSSCVSVVVNVSSLVSLVSSCVSPVQPQSSLLVQLVVCLVVLNLVSNCVNLVSNCVVPVLPLSSLQSNLSSCVVVVVLVRNLVSLVSSVVSPNQDLVSLLSNLVSCVVVVVLVSNLVSLVSSCVVPVQPLSSLQSNLVSCVSVVVNVSSVVSNVSSVVSPDDQCLVVLQVVLVVCVVVVNLVSSLVSLVVSCVSPVVPLVSLLSNLVSCCVPVVQLVVSLVSLVVSCVVPVPPPDPSNVVSVVSNVVSVVVVVVVPD/DPPPPPPPPPPPPDDPPPLLVVLVVCVVVLVLVVSLVSLVVPPDLVSLLSNLVSCVSVVVLVVSLVSLVVSCVVPVPPLVSLLVNLVSCVVVVVLVSSLVSLVVSCVVPVLALVSLQSNLSSCVSVVVNVSSLVSLVSSCVSPVQPQSSLLVQLVVCLVVLNLVSNCVNLVSNCVVPVLPLSSLQSNLSSCVSVVVLVRNLVSLVSSVVSPDQDLVSLLSNLVSCVVVVVLVSNLVSLVSSCVVPVQPLSSLQSNLVSCVSVVVNVSSVVSNVSSVVSPDDQCLPVLQVVLVVCVVVVNLVSSLVSLVVSCVSPVVPLVSLLSNLVSCCVPVVDLVVSLVSLVVSCVVPVPVVDPSNVVSVVVNVVSVVVVVVVPD

Nearest PDB structures (foldseek):
  8cqq-assembly1_A  TM=8.497E-01  e=1.618E-12  synthetic construct
  6eou-assembly1_A  TM=7.115E-01  e=2.644E-12  Homo sapiens
  5a31-assembly1_F  TM=3.045E-01  e=5.391E-10  Homo sapiens
  9gaw-assembly1_J  TM=3.216E-01  e=1.561E-09  Homo sapiens
  6q6h-assembly1_J  TM=3.048E-01  e=4.908E-09  Homo sapiens